Protein AF-A0A023B563-F1 (afdb_monomer_lite)

pLDDT: mean 70.02, std 21.92, range [21.67, 97.44]

Radius of gyration: 34.93 Å; chains: 1; bounding box: 82×87×121 Å

Secondary structure (DSSP, 8-state):
--HHHHGGG-----TTHHHHHHHHHHHHHHHHHHT-PPSS-PPPHHHHHHHHHHHHHHHHH-TT-TTHHHHHHHHHHHTSS-HHHHHHHHHHHHT-SS----------S--PPPHHHHHHHHTTS-TTGGGTSPP--TTSSS--S------------------------------------------------------PPP----PPPSBSSPPPHHHHHHHT-S-HHHHHHHHHSHHHHTT-SPB--SSS-SPGGGG--EEEEEE-TT--SSS--EEEEEESTTS--HHHHHHHHHHHH---S-EEEEEPPHHHHHHHHHHHHTTSTTPPP-PPTTSS---SSPPPP-HHHHHHHHTTTS-B-GGG-EEEEE-TTTTTS-GGGSPP--EEEEEEEEEEEEETT-S--EEEEEEEEEEEHHHHHHTSHHHHBSS--EEEEEEEEEEE---HHHHS-SPP--EEEPPTTSSBSEEE-HHHHHHTPPPHHHHHTTTT-TTHHHHHHHHHHHHHHHHHHHTTS---TT-THHHHHHHHHTT----HHHHHHHHHHHHHHHHHHHHHHSPBPTTT-EEEBGGGTB------EEEEEEEEEEEEETT-SSPEEEEEEEEEEEHHHHHTTS-SBTTTBPTT-TTTTTEEEEEEEEEEEEEEE------PPP--------

Foldseek 3Di:
DVLVVLVVPDDDDDPVVPVVVVVPLLLVLLLVQLQQDDPDDDQDPSVLVSLVVLLVVVCVVCVVCPCQVSQQVSCCVRNVGGNVVSVVVNVVVVPDPDDDDDDDRDPPDHDHQDPVRLVVSCVRDDPVNVVRRDDPDVPPPPPPDDDDDDDDDDDDDDDDDDDDDDDDDDDDDDDDDDDDDDDDDDDDDDDDDDDDPPPDDPPPPQDDAQFPDADDPVLLVVQQPPDPVVLVVVCVDPCNVVVVFDFPQDLDAQAPPLQAKWKKKAFQPPCPDPPRPITIGIDAQQRFGPSSSVVNCCRPVVRDGGITIDGDDQLRRLQVNLVVCVVDFPRDHLDDFQLPHPDPGRHRDGPVNVCVSCCVFWNFDPVQWDKFFFCQCQPPDDPVSHRPFDFAQKKKKWKFKHFPVDDDTGIHIWMHHRGTPVVRQCRYPCNRGPDNRMRIGTMTMTGIDGDPVSVPVFDDQDWDQDDPQDQWRIDRPSVVVVLLDDDVVVVVVQVPDPPLSVLVSVVVSVCVVCCVVVVVPDDDVPPCVVVVVVVVVPPDDDDPVVVVVVSVVVVVVVVVVLCVVFNFDPVQKDKAFQLVVGDDHHFFFAQKKKKKWFKDFAVDPDTDIDMFIDGSGTQLVRQLVDCAHNRTGDPPNPVHVRMGTGMMIITGTHTPDHPPPDPPPPPPPPDDDD

Organism: Gregarina niphandrodes (NCBI:txid110365)

Sequence (674 aa):
MKLAGIYREGDGRTDDEVSLYEESTWLEACSRILLHRPRRGVINAAELTALREIVEHLEDVDPENKFAPMSNLICQKSVGRTMSELLKMLEDADGCDDESGYEPLEVVDYRPLTSVECTSLRGTVSREWLSVLPESSHEDVEAGLGWGATRCHLTRCRLALAAGTLLTVGLGLACLMLRGIGHSKVLEVRDSPRTSPRTQPPTTTERPGPFKVKMSRRALAWTMNSNETECREAFNSVSYRDGSWPVLTLEVGSYPCGGGSGQLLCAAGDALTDDIGGTCHHFGGPAYDVFEVKDAIRRILHTNENCVVRCDDEEAKVRNMWQEVQKLAKIPIYPNSGFLYFTQTPAVPNMADFQMMLQPRYPVEKSCSGSCVDCNNMFTGPEENRVPSCYCNLVNITCLVRPETEQVAQWIDHIGLYTTLQQAFEGMSPFNTEDEIFDVRECVYKCHHPVPELRNKDYILERELAGPDDPLIWRLSRLELRKLQLFLEQCHNHSGTLQSGWISLQWKMRYDIISTELMGVKCDPKRTVALDLSRQAKTRLWKESDIEQKNELARMDFLNALMTEYPADKECSSICYPDQGNCNIPNCLCRVAHAECAIRVEGDKIEHLIESYGFDARLPDVFGVLSVPGANAKEGHNKTKHIQTKMCYAGCHGIVSPKPVSELPSSTTEEQHP

Structure (mmCIF, N/CA/C/O backbone):
data_AF-A0A023B563-F1
#
_entry.id   AF-A0A023B563-F1
#
loop_
_atom_site.group_PDB
_atom_site.id
_atom_site.type_symbol
_atom_site.label_atom_id
_atom_site.label_alt_id
_atom_site.label_comp_id
_atom_site.label_asym_id
_atom_site.label_entity_id
_atom_site.label_seq_id
_atom_site.pdbx_PDB_ins_code
_atom_site.Cartn_x
_atom_site.Cartn_y
_atom_site.Cartn_z
_atom_site.occupancy
_atom_site.B_iso_or_equiv
_atom_site.auth_seq_id
_atom_site.auth_comp_id
_atom_site.auth_asym_id
_atom_site.auth_atom_id
_atom_site.pdbx_PDB_model_num
ATOM 1 N N . MET A 1 1 ? 20.367 9.384 11.150 1.00 41.69 1 MET A N 1
ATOM 2 C CA . MET A 1 1 ? 18.976 9.465 10.606 1.00 41.69 1 MET A CA 1
ATOM 3 C C . MET A 1 1 ? 17.815 9.538 11.625 1.00 41.69 1 MET A C 1
ATOM 5 O O . MET A 1 1 ? 16.977 10.401 11.422 1.00 41.69 1 MET A O 1
ATOM 9 N N . LYS A 1 2 ? 17.692 8.711 12.688 1.00 35.88 2 LYS A N 1
ATOM 10 C CA . LYS A 1 2 ? 16.551 8.835 13.649 1.00 35.88 2 LYS A CA 1
ATOM 11 C C . LYS A 1 2 ? 16.553 10.134 14.484 1.00 35.88 2 LYS A C 1
ATOM 13 O O . LYS A 1 2 ? 15.488 10.672 14.754 1.00 35.88 2 LYS A O 1
ATOM 18 N N . LEU A 1 3 ? 17.728 10.647 14.860 1.00 37.53 3 LEU A N 1
ATOM 19 C CA . LEU A 1 3 ? 17.863 11.816 15.747 1.00 37.53 3 LEU A CA 1
ATOM 20 C C . LEU A 1 3 ? 17.420 13.144 15.121 1.00 37.53 3 LEU A C 1
ATOM 22 O O . LEU A 1 3 ? 16.669 13.884 15.745 1.00 37.53 3 LEU A O 1
ATOM 26 N N . ALA A 1 4 ? 17.776 13.391 13.858 1.00 38.78 4 ALA A N 1
ATOM 27 C CA . ALA A 1 4 ? 17.312 14.562 13.106 1.00 38.78 4 ALA A CA 1
ATOM 28 C C . ALA A 1 4 ? 15.783 14.585 12.865 1.00 38.78 4 ALA A C 1
ATOM 30 O O . ALA A 1 4 ? 15.248 15.596 12.419 1.00 38.78 4 ALA A O 1
ATOM 31 N N . GLY A 1 5 ? 15.080 13.474 13.130 1.00 40.16 5 GLY A N 1
ATOM 32 C CA . GLY A 1 5 ? 13.617 13.437 13.179 1.00 40.16 5 GLY A CA 1
ATOM 33 C C . GLY A 1 5 ? 13.061 13.947 14.510 1.00 40.16 5 GLY A C 1
ATOM 34 O O . GLY A 1 5 ? 12.131 14.738 14.504 1.00 40.16 5 GLY A O 1
ATOM 35 N N . ILE A 1 6 ? 13.677 13.563 15.635 1.00 44.12 6 ILE A N 1
ATOM 36 C CA . ILE A 1 6 ? 13.231 13.944 16.989 1.00 44.12 6 ILE A CA 1
ATOM 37 C C . ILE A 1 6 ? 13.389 15.457 17.215 1.00 44.12 6 ILE A C 1
ATOM 39 O O . ILE A 1 6 ? 12.488 16.093 17.748 1.00 44.12 6 ILE A O 1
ATOM 43 N N . TYR A 1 7 ? 14.482 16.059 16.732 1.00 41.19 7 TYR A N 1
ATOM 44 C CA . TYR A 1 7 ? 14.686 17.515 16.810 1.00 41.19 7 TYR A CA 1
ATOM 45 C C . TYR A 1 7 ? 13.695 18.342 15.966 1.00 41.19 7 TYR A C 1
ATOM 47 O O . TYR A 1 7 ? 13.575 19.538 16.191 1.00 41.19 7 TYR A O 1
ATOM 55 N N . ARG A 1 8 ? 12.968 17.742 15.010 1.00 41.59 8 ARG A N 1
ATOM 56 C CA . ARG A 1 8 ? 11.952 18.450 14.201 1.00 41.59 8 ARG A CA 1
ATOM 57 C C . ARG A 1 8 ? 10.563 18.501 14.839 1.00 41.59 8 ARG A C 1
ATOM 59 O O . ARG A 1 8 ? 9.677 19.127 14.268 1.00 41.59 8 ARG A O 1
ATOM 66 N N . GLU A 1 9 ? 10.366 17.831 15.972 1.00 42.94 9 GLU A N 1
ATOM 67 C CA . GLU A 1 9 ? 9.080 17.755 16.682 1.00 42.94 9 GLU A CA 1
ATOM 68 C C . GLU A 1 9 ? 9.032 18.693 17.912 1.00 42.94 9 GLU A C 1
ATOM 70 O O . GLU A 1 9 ? 8.094 18.625 18.704 1.00 42.94 9 GLU A O 1
ATOM 75 N N . GLY A 1 10 ? 10.031 19.573 18.079 1.00 36.06 10 GLY A N 1
ATOM 76 C CA . GLY A 1 10 ? 10.037 20.643 19.084 1.00 36.06 10 GLY A CA 1
ATOM 77 C C . GLY A 1 10 ? 9.238 21.873 18.633 1.00 36.06 10 GLY A C 1
ATOM 78 O O . GLY A 1 10 ? 9.327 22.286 17.479 1.00 36.06 10 GLY A O 1
ATOM 79 N N . ASP A 1 11 ? 8.451 22.450 19.543 1.00 41.62 11 ASP A N 1
ATOM 80 C CA . ASP A 1 11 ? 7.596 23.616 19.283 1.00 41.62 11 ASP A CA 1
ATOM 81 C C . ASP A 1 11 ? 8.296 24.943 19.644 1.00 41.62 11 ASP A C 1
ATOM 83 O O . ASP A 1 11 ? 8.961 25.038 20.677 1.00 41.62 11 ASP A O 1
ATOM 87 N N . GLY A 1 12 ? 8.083 25.980 18.824 1.00 42.75 12 GLY A N 1
ATOM 88 C CA . GLY A 1 12 ? 8.520 27.361 19.077 1.00 42.75 12 GLY A CA 1
ATOM 89 C C . GLY A 1 12 ? 9.674 27.882 18.204 1.00 42.75 12 GLY A C 1
ATOM 90 O O . GLY A 1 12 ? 10.841 27.692 18.518 1.00 42.75 12 GLY A O 1
ATOM 91 N N . ARG A 1 13 ? 9.352 28.667 17.163 1.00 46.88 13 ARG A N 1
ATOM 92 C CA . ARG A 1 13 ? 10.349 29.397 16.349 1.00 46.88 13 ARG A CA 1
ATOM 93 C C . ARG A 1 13 ? 11.017 30.541 17.128 1.00 46.88 13 ARG A C 1
ATOM 95 O O . ARG A 1 13 ? 10.349 31.541 17.408 1.00 46.88 13 ARG A O 1
ATOM 102 N N . THR A 1 14 ? 12.336 30.483 17.307 1.00 50.94 14 THR A N 1
ATOM 103 C CA . THR A 1 14 ? 13.211 31.663 17.489 1.00 50.94 14 THR A CA 1
ATOM 104 C C . THR A 1 14 ? 14.428 31.571 16.561 1.00 50.94 14 THR A C 1
ATOM 106 O O . THR A 1 14 ? 14.746 30.500 16.049 1.00 50.94 14 THR A O 1
ATOM 109 N N . ASP A 1 15 ? 15.104 32.698 16.305 1.00 41.78 15 ASP A N 1
ATOM 110 C CA . ASP A 1 15 ? 16.237 32.770 15.358 1.00 41.78 15 ASP A CA 1
ATOM 111 C C . ASP A 1 15 ? 17.477 31.951 15.800 1.00 41.78 15 ASP A C 1
ATOM 113 O O . ASP A 1 15 ? 18.412 31.775 15.017 1.00 41.78 15 ASP A O 1
ATOM 117 N N . ASP A 1 16 ? 17.477 31.411 17.023 1.00 45.56 16 ASP A N 1
ATOM 118 C CA . ASP A 1 16 ? 18.566 30.606 17.591 1.00 45.56 16 ASP A CA 1
ATOM 119 C C . ASP A 1 16 ? 18.659 29.188 16.978 1.00 45.56 16 ASP A C 1
ATOM 121 O O . ASP A 1 16 ? 19.718 28.564 17.018 1.00 45.56 16 ASP A O 1
ATOM 125 N N . GLU A 1 17 ? 17.600 28.679 16.327 1.00 45.25 17 GLU A N 1
ATOM 126 C CA . GLU A 1 17 ? 17.609 27.348 15.680 1.00 45.25 17 GLU A CA 1
ATOM 127 C C . GLU A 1 17 ? 18.589 27.230 14.493 1.00 45.25 17 GLU A C 1
ATOM 129 O O . GLU A 1 17 ? 18.898 26.124 14.040 1.00 45.25 17 GLU A O 1
ATOM 134 N N . VAL A 1 18 ? 19.086 28.352 13.958 1.00 42.06 18 VAL A N 1
ATOM 135 C CA . VAL A 1 18 ? 19.944 28.349 12.762 1.00 42.06 18 VAL A CA 1
ATOM 136 C C . VAL A 1 18 ? 21.354 27.814 13.054 1.00 42.06 18 VAL A C 1
ATOM 138 O O . VAL A 1 18 ? 21.938 27.194 12.165 1.00 42.06 18 VAL A O 1
ATOM 141 N N . SER A 1 19 ? 21.896 27.966 14.273 1.00 44.31 19 SER A N 1
ATOM 142 C CA . SER A 1 19 ? 23.203 27.370 14.623 1.00 44.31 19 SER A CA 1
ATOM 143 C C . SER A 1 19 ? 23.114 25.858 14.862 1.00 44.31 19 SER A C 1
ATOM 145 O O . SER A 1 19 ? 23.994 25.113 14.431 1.00 44.31 19 SER A O 1
ATOM 147 N N . LEU A 1 20 ? 22.013 25.381 15.453 1.00 42.69 20 LEU A N 1
ATOM 148 C CA . LEU A 1 20 ? 21.786 23.960 15.758 1.00 42.69 20 LEU A CA 1
ATOM 149 C C . LEU A 1 20 ? 21.747 23.063 14.504 1.00 42.69 20 LEU A C 1
ATOM 151 O O . LEU A 1 20 ? 22.035 21.866 14.577 1.00 42.69 20 LEU A O 1
ATOM 155 N N . TYR A 1 21 ? 21.437 23.620 13.328 1.00 40.84 21 TYR A N 1
ATOM 156 C CA . TYR A 1 21 ? 21.451 22.863 12.072 1.00 40.84 21 TYR A CA 1
ATOM 157 C C . TYR A 1 21 ? 22.865 22.487 11.594 1.00 40.84 21 TYR A C 1
ATOM 159 O O . TYR A 1 21 ? 23.040 21.384 11.062 1.00 40.84 21 TYR A O 1
ATOM 167 N N . GLU A 1 22 ? 23.873 23.345 11.801 1.00 44.25 22 GLU A N 1
ATOM 168 C CA . GLU A 1 22 ? 25.269 23.047 11.427 1.00 44.25 22 GLU A CA 1
ATOM 169 C C . GLU A 1 22 ? 25.885 21.965 12.337 1.00 44.25 22 GLU A C 1
ATOM 171 O O . GLU A 1 22 ? 26.719 21.168 11.899 1.00 44.25 22 GLU A O 1
ATOM 176 N N . GLU A 1 23 ? 25.389 21.848 13.570 1.00 50.16 23 GLU A N 1
ATOM 177 C CA . GLU A 1 23 ? 25.852 20.883 14.571 1.00 50.16 23 GLU A CA 1
ATOM 178 C C . GLU A 1 23 ? 25.268 19.466 14.424 1.00 50.16 23 GLU A C 1
ATOM 180 O O . GLU A 1 23 ? 25.814 18.504 14.961 1.00 50.16 23 GLU A O 1
ATOM 185 N N . SER A 1 24 ? 24.226 19.270 13.613 1.00 52.78 24 SER A N 1
ATOM 186 C CA . SER A 1 24 ? 23.581 17.954 13.424 1.00 52.78 24 SER A CA 1
ATOM 187 C C . SER A 1 24 ? 24.523 16.804 12.994 1.00 52.78 24 SER A C 1
ATOM 189 O O . SER A 1 24 ? 24.187 15.626 13.158 1.00 52.78 24 SER A O 1
ATOM 191 N N . THR A 1 25 ? 25.714 17.125 12.478 1.00 55.34 25 THR A N 1
ATOM 192 C CA . THR A 1 25 ? 26.737 16.160 12.048 1.00 55.34 25 THR A CA 1
ATOM 193 C C . THR A 1 25 ? 27.548 15.534 13.190 1.00 55.34 25 THR A C 1
ATOM 195 O O . THR A 1 25 ? 27.884 14.350 13.083 1.00 55.34 25 THR A O 1
ATOM 198 N N . TRP A 1 26 ? 27.831 16.252 14.288 1.00 62.22 26 TRP A N 1
ATOM 199 C CA . TRP A 1 26 ? 28.610 15.693 15.409 1.00 62.22 26 TRP A CA 1
ATOM 200 C C . TRP A 1 26 ? 27.767 14.680 16.199 1.00 62.22 26 TRP A C 1
ATOM 202 O O . TRP A 1 26 ? 28.207 13.555 16.435 1.00 62.22 26 TRP A O 1
ATOM 212 N N . LEU A 1 27 ? 26.496 15.006 16.466 1.00 60.56 27 LEU A N 1
ATOM 213 C CA . LEU A 1 27 ? 25.560 14.125 17.169 1.00 60.56 27 LEU A CA 1
ATOM 214 C C . LEU A 1 27 ? 25.324 12.810 16.397 1.00 60.56 27 LEU A C 1
ATOM 216 O O . LEU A 1 27 ? 25.207 11.732 16.992 1.00 60.56 27 LEU A O 1
ATOM 220 N N . GLU A 1 28 ? 25.297 12.864 15.058 1.00 63.78 28 GLU A N 1
ATOM 221 C CA . GLU A 1 28 ? 25.256 11.660 14.221 1.00 63.78 28 GLU A CA 1
ATOM 222 C C . GLU A 1 28 ? 26.563 10.849 14.296 1.00 63.78 28 GLU A C 1
ATOM 224 O O . GLU A 1 28 ? 26.499 9.616 14.325 1.00 63.78 28 GLU A O 1
ATOM 229 N N . ALA A 1 29 ? 27.731 11.492 14.382 1.00 62.28 29 ALA A N 1
ATOM 230 C CA . ALA A 1 29 ? 29.005 10.798 14.557 1.00 62.28 29 ALA A CA 1
ATOM 231 C C . ALA A 1 29 ? 29.091 10.073 15.914 1.00 62.28 29 ALA A C 1
ATOM 233 O O . ALA A 1 29 ? 29.329 8.862 15.928 1.00 62.28 29 ALA A O 1
ATOM 234 N N . CYS A 1 30 ? 28.804 10.751 17.032 1.00 62.31 30 CYS A N 1
ATOM 235 C CA . CYS A 1 30 ? 28.808 10.151 18.376 1.00 62.31 30 CYS A CA 1
ATOM 236 C C . CYS A 1 30 ? 27.820 8.977 18.471 1.00 62.31 30 CYS A C 1
ATOM 238 O O . CYS A 1 30 ? 28.149 7.910 18.993 1.00 62.31 30 CYS A O 1
ATOM 240 N N . SER A 1 31 ? 26.640 9.115 17.857 1.00 63.72 31 SER A N 1
ATOM 241 C CA . SER A 1 31 ? 25.658 8.026 17.759 1.00 63.72 31 SER A CA 1
ATOM 242 C C . SER A 1 31 ? 26.184 6.820 16.973 1.00 63.72 31 SER A C 1
ATOM 244 O O . SER A 1 31 ? 25.969 5.679 17.374 1.00 63.72 31 SER A O 1
ATOM 246 N N . ARG A 1 32 ? 26.888 7.039 15.853 1.00 63.81 32 ARG A N 1
ATOM 247 C CA . ARG A 1 32 ? 27.487 5.953 15.053 1.00 63.81 32 ARG A CA 1
ATOM 248 C C . ARG A 1 32 ? 28.619 5.241 15.796 1.00 63.81 32 ARG A C 1
ATOM 250 O O . ARG A 1 32 ? 28.755 4.032 15.633 1.00 63.81 32 ARG A O 1
ATOM 257 N N . ILE A 1 33 ? 29.386 5.963 16.613 1.00 63.81 33 ILE A N 1
ATOM 258 C CA . ILE A 1 33 ? 30.454 5.410 17.460 1.00 63.81 33 ILE A CA 1
ATOM 259 C C . ILE A 1 33 ? 29.863 4.479 18.525 1.00 63.81 33 ILE A C 1
ATOM 261 O O . ILE A 1 33 ? 30.256 3.316 18.603 1.00 63.81 33 ILE A O 1
ATOM 265 N N . LEU A 1 34 ? 28.853 4.939 19.270 1.00 63.22 34 LEU A N 1
ATOM 266 C CA . LEU A 1 34 ? 28.210 4.157 20.338 1.00 63.22 34 LEU A CA 1
ATOM 267 C C . LEU A 1 34 ? 27.423 2.936 19.810 1.00 63.22 34 LEU A C 1
ATOM 269 O O . LEU A 1 34 ? 27.221 1.962 20.535 1.00 63.22 34 LEU A O 1
ATOM 273 N N . LEU A 1 35 ? 27.038 2.941 18.529 1.00 59.31 35 LEU A N 1
ATOM 274 C CA . LEU A 1 35 ? 26.439 1.791 17.838 1.00 59.31 35 LEU A CA 1
ATOM 275 C C . LEU A 1 35 ? 27.469 0.777 17.291 1.00 59.31 35 LEU A C 1
ATOM 277 O O . LEU A 1 35 ? 27.083 -0.334 16.926 1.00 59.31 35 LEU A O 1
ATOM 281 N N . HIS A 1 36 ? 28.766 1.105 17.228 1.00 58.09 36 HIS A N 1
ATOM 282 C CA . HIS A 1 36 ? 29.805 0.258 16.615 1.00 58.09 36 HIS A CA 1
ATOM 283 C C . HIS A 1 36 ? 30.494 -0.707 17.604 1.00 58.09 36 HIS A C 1
ATOM 285 O O . HIS A 1 36 ? 31.681 -1.004 17.486 1.00 58.09 36 HIS A O 1
ATOM 291 N N . ARG A 1 37 ? 29.775 -1.214 18.609 1.00 57.72 37 ARG A N 1
ATOM 292 C CA . ARG A 1 37 ? 30.401 -1.959 19.710 1.00 57.72 37 ARG A CA 1
ATOM 293 C C . ARG A 1 37 ? 30.821 -3.395 19.330 1.00 57.72 37 ARG A C 1
ATOM 295 O O . ARG A 1 37 ? 29.953 -4.220 19.027 1.00 57.72 37 ARG A O 1
ATOM 302 N N . PRO A 1 38 ? 32.113 -3.769 19.441 1.00 47.03 38 PRO A N 1
ATOM 303 C CA . PRO A 1 38 ? 32.534 -5.170 19.416 1.00 47.03 38 PRO A CA 1
ATOM 304 C C . PRO A 1 38 ? 32.018 -5.888 20.673 1.00 47.03 38 PRO A C 1
ATOM 306 O O . PRO A 1 38 ? 31.998 -5.321 21.766 1.00 47.03 38 PRO A O 1
ATOM 309 N N . ARG A 1 39 ? 31.569 -7.144 20.547 1.00 43.62 39 ARG A N 1
ATOM 310 C CA . ARG A 1 39 ? 30.875 -7.851 21.642 1.00 43.62 39 ARG A CA 1
ATOM 311 C C . ARG A 1 39 ? 31.707 -7.947 22.933 1.00 43.62 39 ARG A C 1
ATOM 313 O O . ARG A 1 39 ? 32.752 -8.585 22.937 1.00 43.62 39 ARG A O 1
ATOM 320 N N . ARG A 1 40 ? 31.105 -7.476 24.036 1.00 46.53 40 ARG A N 1
ATOM 321 C CA . ARG A 1 40 ? 31.520 -7.635 25.449 1.00 46.53 40 ARG A CA 1
ATOM 322 C C . ARG A 1 40 ? 32.931 -7.117 25.771 1.00 46.53 40 ARG A C 1
ATOM 324 O O . ARG A 1 40 ? 33.897 -7.871 25.762 1.00 46.53 40 ARG A O 1
ATOM 331 N N . GLY A 1 41 ? 32.997 -5.857 26.194 1.00 55.56 41 GLY A N 1
ATOM 332 C CA . GLY A 1 41 ? 34.183 -5.237 26.787 1.00 55.56 41 GLY A CA 1
ATOM 333 C C . GLY A 1 41 ? 33.828 -4.035 27.665 1.00 55.56 41 GLY A C 1
ATOM 334 O O . GLY A 1 41 ? 32.686 -3.562 27.638 1.00 55.56 41 GLY A O 1
ATOM 335 N N . VAL A 1 42 ? 34.814 -3.577 28.441 1.00 57.16 42 VAL A N 1
ATOM 336 C CA . VAL A 1 42 ? 34.806 -2.309 29.197 1.00 57.16 42 VAL A CA 1
ATOM 337 C C . VAL A 1 42 ? 34.566 -1.134 28.236 1.00 57.16 42 VAL A C 1
ATOM 339 O O . VAL A 1 42 ? 34.890 -1.250 27.053 1.00 57.16 42 VAL A O 1
ATOM 342 N N . ILE A 1 43 ? 33.996 -0.029 28.731 1.00 57.94 43 ILE A N 1
ATOM 343 C CA . ILE A 1 43 ? 33.852 1.222 27.968 1.00 57.94 43 ILE A CA 1
ATOM 344 C C . ILE A 1 43 ? 35.238 1.633 27.467 1.00 57.94 43 ILE A C 1
ATOM 346 O O . ILE A 1 43 ? 36.153 1.832 28.265 1.00 57.94 43 ILE A O 1
ATOM 350 N N . ASN A 1 44 ? 35.413 1.720 26.152 1.00 68.50 44 ASN A N 1
ATOM 351 C CA . ASN A 1 44 ? 36.682 2.149 25.577 1.00 68.50 44 ASN A CA 1
ATOM 352 C C . ASN A 1 44 ? 36.777 3.685 25.534 1.00 68.50 44 ASN A C 1
ATOM 354 O O . ASN A 1 44 ? 35.774 4.386 25.662 1.00 68.50 44 ASN A O 1
ATOM 358 N N . ALA A 1 45 ? 37.982 4.222 25.326 1.00 63.81 45 ALA A N 1
ATOM 359 C CA . ALA A 1 45 ? 38.207 5.669 25.335 1.00 63.81 45 ALA A CA 1
ATOM 360 C C . ALA A 1 45 ? 37.329 6.437 24.322 1.00 63.81 45 ALA A C 1
ATOM 362 O O . ALA A 1 45 ? 36.928 7.558 24.609 1.00 63.81 45 ALA A O 1
ATOM 363 N N . ALA A 1 46 ? 36.970 5.836 23.180 1.00 63.16 46 ALA A N 1
ATOM 364 C CA . ALA A 1 46 ? 36.084 6.452 22.190 1.00 63.16 46 ALA A CA 1
ATOM 365 C C . ALA A 1 46 ? 34.648 6.557 22.721 1.00 63.16 46 ALA A C 1
ATOM 367 O O . ALA A 1 46 ? 33.995 7.585 22.580 1.00 63.16 46 ALA A O 1
ATOM 368 N N . GLU A 1 47 ? 34.152 5.494 23.356 1.00 65.50 47 GLU A N 1
ATOM 369 C CA . GLU A 1 47 ? 32.824 5.481 23.975 1.00 65.50 47 GLU A CA 1
ATOM 370 C C . GLU A 1 47 ? 32.757 6.489 25.135 1.00 65.50 47 GLU A C 1
ATOM 372 O O . GLU A 1 47 ? 31.775 7.219 25.243 1.00 65.50 47 GLU A O 1
ATOM 377 N N . LEU A 1 48 ? 33.816 6.597 25.948 1.00 70.44 48 LEU A N 1
ATOM 378 C CA . LEU A 1 48 ? 33.891 7.564 27.049 1.00 70.44 48 LEU A CA 1
ATOM 379 C C . LEU A 1 48 ? 33.895 9.018 26.545 1.00 70.44 48 LEU A C 1
ATOM 381 O O . LEU A 1 48 ? 33.135 9.836 27.060 1.00 70.44 48 LEU A O 1
ATOM 385 N N . THR A 1 49 ? 34.682 9.333 25.509 1.00 70.00 49 THR A N 1
ATOM 386 C CA . THR A 1 49 ? 34.668 10.663 24.875 1.00 70.00 49 THR A CA 1
ATOM 387 C C . THR A 1 49 ? 33.307 10.969 24.242 1.00 70.00 49 THR A C 1
ATOM 389 O O . THR A 1 49 ? 32.827 12.088 24.368 1.00 70.00 49 THR A O 1
ATOM 392 N N . ALA A 1 50 ? 32.628 9.984 23.636 1.00 72.25 50 ALA A N 1
ATOM 393 C CA . ALA A 1 50 ? 31.325 10.199 22.988 1.00 72.25 50 ALA A CA 1
ATOM 394 C C . ALA A 1 50 ? 30.244 10.506 24.023 1.00 72.25 50 ALA A C 1
ATOM 396 O O . ALA A 1 50 ? 29.394 11.364 23.802 1.00 72.25 50 ALA A O 1
ATOM 397 N N . LEU A 1 51 ? 30.276 9.797 25.154 1.00 72.44 51 LEU A N 1
ATOM 398 C CA . LEU A 1 51 ? 29.386 10.059 26.278 1.00 72.44 51 LEU A CA 1
ATOM 399 C C . LEU A 1 51 ? 29.665 11.430 26.898 1.00 72.44 51 LEU A C 1
ATOM 401 O O . LEU A 1 51 ? 28.711 12.142 27.191 1.00 72.44 51 LEU A O 1
ATOM 405 N N . ARG A 1 52 ? 30.938 11.823 27.036 1.00 75.75 52 ARG A N 1
ATOM 406 C CA . ARG A 1 52 ? 31.320 13.145 27.544 1.00 75.75 52 ARG A CA 1
ATOM 407 C C . ARG A 1 52 ? 30.847 14.275 26.621 1.00 75.75 52 ARG A C 1
ATOM 409 O O . ARG A 1 52 ? 30.152 15.154 27.104 1.00 75.75 52 ARG A O 1
ATOM 416 N N . GLU A 1 53 ? 31.105 14.206 25.312 1.00 75.69 53 GLU A N 1
ATOM 417 C CA . GLU A 1 53 ? 30.634 15.216 24.342 1.00 75.69 53 GLU A CA 1
ATOM 418 C C . GLU A 1 53 ? 29.093 15.316 24.292 1.00 75.69 53 GLU A C 1
ATOM 420 O O . GLU A 1 53 ? 28.546 16.416 24.250 1.00 75.69 53 GLU A O 1
ATOM 425 N N . ILE A 1 54 ? 28.367 14.187 24.352 1.00 73.56 54 ILE A N 1
ATOM 426 C CA . ILE A 1 54 ? 26.890 14.186 24.398 1.00 73.56 54 ILE A CA 1
ATOM 427 C C . ILE A 1 54 ? 26.361 14.834 25.686 1.00 73.56 54 ILE A C 1
ATOM 429 O O . ILE A 1 54 ? 25.355 15.541 25.637 1.00 73.56 54 ILE A O 1
ATOM 433 N N . VAL A 1 55 ? 27.003 14.574 26.828 1.00 75.50 55 VAL A N 1
ATOM 434 C CA . VAL A 1 55 ? 26.627 15.162 28.121 1.00 75.50 55 VAL A CA 1
ATOM 435 C C . VAL A 1 55 ? 26.939 16.655 28.144 1.00 75.50 55 VAL A C 1
ATOM 437 O O . VAL A 1 55 ? 26.026 17.435 28.381 1.00 75.50 55 VAL A O 1
ATOM 440 N N . GLU A 1 56 ? 28.171 17.055 27.814 1.00 76.50 56 GLU A N 1
ATOM 441 C CA . GLU A 1 56 ? 28.604 18.460 27.796 1.00 76.50 56 GLU A CA 1
ATOM 442 C C . GLU A 1 56 ? 27.711 19.315 26.880 1.00 76.50 56 GLU A C 1
ATOM 444 O O . GLU A 1 56 ? 27.271 20.386 27.287 1.00 76.50 56 GLU A O 1
ATOM 449 N N . HIS A 1 57 ? 27.352 18.826 25.686 1.00 75.62 57 HIS A N 1
ATOM 450 C CA . HIS A 1 57 ? 26.419 19.542 24.809 1.00 75.62 57 HIS A CA 1
ATOM 451 C C . HIS A 1 57 ? 25.001 19.635 25.394 1.00 75.62 57 HIS A C 1
ATOM 453 O O . HIS A 1 57 ? 24.375 20.688 25.328 1.00 75.62 57 HIS A O 1
ATOM 459 N N . LEU A 1 58 ? 24.460 18.551 25.962 1.00 69.19 58 LEU A N 1
ATOM 460 C CA . LEU A 1 58 ? 23.104 18.586 26.526 1.00 69.19 58 LEU A CA 1
ATOM 461 C C . LEU A 1 58 ? 23.024 19.410 27.824 1.00 69.19 58 LEU A C 1
ATOM 463 O O . LEU A 1 58 ? 21.951 19.927 28.128 1.00 69.19 58 LEU A O 1
ATOM 467 N N . GLU A 1 59 ? 24.135 19.589 28.541 1.00 74.88 59 GLU A N 1
ATOM 468 C CA . GLU A 1 59 ? 24.265 20.553 29.641 1.00 74.88 59 GLU A CA 1
ATOM 469 C C . GLU A 1 59 ? 24.427 22.004 29.148 1.00 74.88 59 GLU A C 1
ATOM 471 O O . GLU A 1 59 ? 23.913 22.911 29.797 1.00 74.88 59 GLU A O 1
ATOM 476 N N . ASP A 1 60 ? 25.073 22.249 28.002 1.00 74.75 60 ASP A N 1
ATOM 477 C CA . ASP A 1 60 ? 25.219 23.596 27.416 1.00 74.75 60 ASP A CA 1
ATOM 478 C C . ASP A 1 60 ? 23.916 24.115 26.775 1.00 74.75 60 ASP A C 1
ATOM 480 O O . ASP A 1 60 ? 23.550 25.279 26.947 1.00 74.75 60 ASP A O 1
ATOM 484 N N . VAL A 1 61 ? 23.163 23.242 26.093 1.00 66.94 61 VAL A N 1
ATOM 485 C CA . VAL A 1 61 ? 21.882 23.599 25.447 1.00 66.94 61 VAL A CA 1
ATOM 486 C C . VAL A 1 61 ? 20.707 23.616 26.442 1.00 66.94 61 VAL A C 1
ATOM 488 O O . VAL A 1 61 ? 19.720 24.319 26.217 1.00 66.94 61 VAL A O 1
ATOM 491 N N . ASP A 1 62 ? 20.798 22.897 27.568 1.00 71.12 62 ASP A N 1
ATOM 492 C CA . ASP A 1 62 ? 19.793 22.915 28.644 1.00 71.12 62 ASP A CA 1
ATOM 493 C C . ASP A 1 62 ? 20.412 23.000 30.063 1.00 71.12 62 ASP A C 1
ATOM 495 O O . ASP A 1 62 ? 20.217 22.108 30.896 1.00 71.12 62 ASP A O 1
ATOM 499 N N . PRO A 1 63 ? 21.104 24.106 30.404 1.00 74.62 63 PRO A N 1
ATOM 500 C CA . PRO A 1 63 ? 21.828 24.253 31.675 1.00 74.62 63 PRO A CA 1
ATOM 501 C C . PRO A 1 63 ? 20.910 24.362 32.902 1.00 74.62 63 PRO A C 1
ATOM 503 O O . PRO A 1 63 ? 21.362 24.263 34.042 1.00 74.62 63 PRO A O 1
ATOM 506 N N . GLU A 1 64 ? 19.608 24.574 32.690 1.00 80.69 64 GLU A N 1
ATOM 507 C CA . GLU A 1 64 ? 18.584 24.557 33.741 1.00 80.69 64 GLU A CA 1
ATOM 508 C C . GLU A 1 64 ? 17.809 23.224 33.802 1.00 80.69 64 GLU A C 1
ATOM 510 O O . GLU A 1 64 ? 16.909 23.083 34.634 1.00 80.69 64 GLU A O 1
ATOM 515 N N . ASN A 1 65 ? 18.155 22.241 32.958 1.00 73.62 65 ASN A N 1
ATOM 516 C CA . ASN A 1 65 ? 17.536 20.912 32.876 1.00 73.62 65 ASN A CA 1
ATOM 517 C C . ASN A 1 65 ? 15.999 20.958 32.674 1.00 73.62 65 ASN A C 1
ATOM 519 O O . ASN A 1 65 ? 15.248 20.127 33.198 1.00 73.62 65 ASN A O 1
ATOM 523 N N . LYS A 1 66 ? 15.508 21.963 31.935 1.00 68.38 66 LYS A N 1
ATOM 524 C CA . LYS A 1 66 ? 14.083 22.192 31.621 1.00 68.38 66 LYS A CA 1
ATOM 525 C C . LYS A 1 66 ? 13.516 21.121 30.690 1.00 68.38 66 LYS A C 1
ATOM 527 O O . LYS A 1 66 ? 12.329 20.803 30.764 1.00 68.38 66 LYS A O 1
ATOM 532 N N . PHE A 1 67 ? 14.364 20.539 29.851 1.00 71.25 67 PHE A N 1
ATOM 533 C CA . PHE A 1 67 ? 14.059 19.514 28.862 1.00 71.25 67 PHE A CA 1
ATOM 534 C C . PHE A 1 67 ? 14.510 18.113 29.300 1.00 71.25 67 PHE A C 1
ATOM 536 O O . PHE A 1 67 ? 14.501 17.194 28.478 1.00 71.25 67 PHE A O 1
ATOM 543 N N . ALA A 1 68 ? 14.792 17.893 30.594 1.00 72.62 68 ALA A N 1
ATOM 544 C CA . ALA A 1 68 ? 15.166 16.591 31.163 1.00 72.62 68 ALA A CA 1
ATOM 545 C C . ALA A 1 68 ? 14.385 15.380 30.597 1.00 72.62 68 ALA A C 1
ATOM 547 O O . ALA A 1 68 ? 15.009 14.353 30.320 1.00 72.62 68 ALA A O 1
ATOM 548 N N . PRO A 1 69 ? 13.046 15.423 30.394 1.00 69.06 69 PRO A N 1
ATOM 549 C CA . PRO A 1 69 ? 12.311 14.297 29.811 1.00 69.06 69 PRO A CA 1
ATOM 550 C C . PRO A 1 69 ? 12.697 14.006 28.353 1.00 69.06 69 PRO A C 1
ATOM 552 O O . PRO A 1 69 ? 12.747 12.840 27.962 1.00 69.06 69 PRO A O 1
ATOM 555 N N . MET A 1 70 ? 12.993 15.044 27.564 1.00 62.72 70 MET A N 1
ATOM 556 C CA . MET A 1 70 ? 13.417 14.928 26.168 1.00 62.72 70 MET A CA 1
ATOM 557 C C . MET A 1 70 ? 14.872 14.463 26.072 1.00 62.72 70 MET A C 1
ATOM 559 O O . MET A 1 70 ? 15.141 13.504 25.357 1.00 62.72 70 MET A O 1
ATOM 563 N N . SER A 1 71 ? 15.787 15.038 26.859 1.00 74.25 71 SER A N 1
ATOM 564 C CA . SER A 1 71 ? 17.188 14.590 26.927 1.00 74.25 71 SER A CA 1
ATOM 565 C C . SER A 1 71 ? 17.275 13.120 27.358 1.00 74.25 71 SER A C 1
ATOM 567 O O . SER A 1 71 ? 17.944 12.315 26.714 1.00 74.25 71 SER A O 1
ATOM 569 N N . ASN A 1 72 ? 16.487 12.710 28.362 1.00 76.12 72 ASN A N 1
ATOM 570 C CA . ASN A 1 72 ? 16.359 11.301 28.747 1.00 76.12 72 ASN A CA 1
ATOM 571 C C . ASN A 1 72 ? 15.805 10.416 27.619 1.00 76.12 72 ASN A C 1
ATOM 573 O O . ASN A 1 72 ? 16.289 9.298 27.448 1.00 76.12 72 ASN A O 1
ATOM 577 N N . LEU A 1 73 ? 14.818 10.885 26.848 1.00 68.12 73 LEU A N 1
ATOM 578 C CA . LEU A 1 73 ? 14.271 10.145 25.707 1.00 68.12 73 LEU A CA 1
ATOM 579 C C . LEU A 1 73 ? 15.295 10.017 24.569 1.00 68.12 73 LEU A C 1
ATOM 581 O O . LEU A 1 73 ? 15.426 8.936 23.997 1.00 68.12 73 LEU A O 1
ATOM 585 N N . ILE A 1 74 ? 16.044 11.080 24.268 1.00 67.50 74 ILE A N 1
ATOM 586 C CA . ILE A 1 74 ? 17.124 11.110 23.274 1.00 67.50 74 ILE A CA 1
ATOM 587 C C . ILE A 1 74 ? 18.218 10.109 23.658 1.00 67.50 74 ILE A C 1
ATOM 589 O O . ILE A 1 74 ? 18.538 9.228 22.855 1.00 67.50 74 ILE A O 1
ATOM 593 N N . CYS A 1 75 ? 18.723 10.158 24.895 1.00 73.06 75 CYS A N 1
ATOM 594 C CA . CYS A 1 75 ? 19.689 9.185 25.408 1.00 73.06 75 CYS A CA 1
ATOM 595 C C . CYS A 1 75 ? 19.119 7.756 25.352 1.00 73.06 75 CYS A C 1
ATOM 597 O O . CYS A 1 75 ? 19.732 6.864 24.762 1.00 73.06 75 CYS A O 1
ATOM 599 N N . GLN A 1 76 ? 17.893 7.531 25.838 1.00 73.50 76 GLN A N 1
ATOM 600 C CA . GLN A 1 76 ? 17.304 6.189 25.882 1.00 73.50 76 GLN A CA 1
ATOM 601 C C . GLN A 1 76 ? 17.068 5.610 24.478 1.00 73.50 76 GLN A C 1
ATOM 603 O O . GLN A 1 76 ? 17.161 4.399 24.279 1.00 73.50 76 GLN A O 1
ATOM 608 N N . LYS A 1 77 ? 16.796 6.460 23.480 1.00 61.78 77 LYS A N 1
ATOM 609 C CA . LYS A 1 77 ? 16.634 6.065 22.072 1.00 61.78 77 LYS A CA 1
ATOM 610 C C . LYS A 1 77 ? 17.947 5.855 21.326 1.00 61.78 77 LYS A C 1
ATOM 612 O O . LYS A 1 77 ? 17.938 5.108 20.348 1.00 61.78 77 LYS A O 1
ATOM 617 N N . SER A 1 78 ? 19.023 6.510 21.752 1.00 61.78 78 SER A N 1
ATOM 618 C CA . SER A 1 78 ? 20.315 6.503 21.053 1.00 61.78 78 SER A CA 1
ATOM 619 C C . SER A 1 78 ? 21.283 5.475 21.631 1.00 61.78 78 SER A C 1
ATOM 621 O O . SER A 1 78 ? 21.966 4.791 20.878 1.00 61.78 78 SER A O 1
ATOM 623 N N . VAL A 1 79 ? 21.311 5.348 22.962 1.00 68.38 79 VAL A N 1
ATOM 624 C CA . VAL A 1 79 ? 22.294 4.545 23.712 1.00 68.38 79 VAL A CA 1
ATOM 625 C C . VAL A 1 79 ? 21.654 3.586 24.728 1.00 68.38 79 VAL A C 1
ATOM 627 O O . VAL A 1 79 ? 22.356 2.900 25.465 1.00 68.38 79 VAL A O 1
ATOM 630 N N . GLY A 1 80 ? 20.318 3.515 24.779 1.00 70.44 80 GLY A N 1
ATOM 631 C CA . GLY A 1 80 ? 19.577 2.569 25.628 1.00 70.44 80 GLY A CA 1
ATOM 632 C C . GLY A 1 80 ? 19.491 2.936 27.116 1.00 70.44 80 GLY A C 1
ATOM 633 O O . GLY A 1 80 ? 18.939 2.157 27.889 1.00 70.44 80 GLY A O 1
ATOM 634 N N . ARG A 1 81 ? 20.003 4.106 27.517 1.00 76.06 81 ARG A N 1
ATOM 635 C CA . ARG A 1 81 ? 20.101 4.583 28.909 1.00 76.06 81 ARG A CA 1
ATOM 636 C C . ARG A 1 81 ? 19.548 5.997 29.065 1.00 76.06 81 ARG A C 1
ATOM 638 O O . ARG A 1 81 ? 19.589 6.770 28.113 1.00 76.06 81 ARG A O 1
ATOM 645 N N . THR A 1 82 ? 19.043 6.354 30.240 1.00 83.81 82 THR A N 1
ATOM 646 C CA . THR A 1 82 ? 18.639 7.735 30.558 1.00 83.81 82 THR A CA 1
ATOM 647 C C . THR A 1 82 ? 19.865 8.623 30.803 1.00 83.81 82 THR A C 1
ATOM 649 O O . THR A 1 82 ? 20.941 8.126 31.127 1.00 83.81 82 THR A O 1
ATOM 652 N N . MET A 1 83 ? 19.717 9.948 30.707 1.00 80.44 83 MET A N 1
ATOM 653 C CA . MET A 1 83 ? 20.805 10.896 30.983 1.00 80.44 83 MET A CA 1
ATOM 654 C C . MET A 1 83 ? 21.368 10.715 32.402 1.00 80.44 83 MET A C 1
ATOM 656 O O . MET A 1 83 ? 22.577 10.693 32.600 1.00 80.44 83 MET A O 1
ATOM 660 N N . SER A 1 84 ? 20.498 10.475 33.388 1.00 79.12 84 SER A N 1
ATOM 661 C CA . SER A 1 84 ? 20.911 10.193 34.769 1.00 79.12 84 SER A CA 1
ATOM 662 C C . SER A 1 84 ? 21.711 8.892 34.925 1.00 79.12 84 SER A C 1
ATOM 664 O O . SER A 1 84 ? 22.521 8.784 35.839 1.00 79.12 84 SER A O 1
ATOM 666 N N . GLU A 1 85 ? 21.477 7.888 34.072 1.00 80.94 85 GLU A N 1
ATOM 667 C CA . GLU A 1 85 ? 22.299 6.672 34.043 1.00 80.94 85 GLU A CA 1
ATOM 668 C C . GLU A 1 85 ? 23.666 6.950 33.398 1.00 80.94 85 GLU A C 1
ATOM 670 O O . GLU A 1 85 ? 24.670 6.442 33.887 1.00 80.94 85 GLU A O 1
ATOM 675 N N . LEU A 1 86 ? 23.725 7.783 32.350 1.00 78.94 86 LEU A N 1
ATOM 676 C CA . LEU A 1 86 ? 24.978 8.160 31.680 1.00 78.94 86 LEU A CA 1
ATOM 677 C C . LEU A 1 86 ? 25.881 9.031 32.559 1.00 78.94 86 LEU A C 1
ATOM 679 O O . LEU A 1 86 ? 27.066 8.734 32.676 1.00 78.94 86 LEU A O 1
ATOM 683 N N . LEU A 1 87 ? 25.320 10.051 33.215 1.00 80.44 87 LEU A N 1
ATOM 684 C CA . LEU A 1 87 ? 26.035 10.896 34.177 1.00 80.44 87 LEU A CA 1
ATOM 685 C C . LEU A 1 87 ? 26.649 10.051 35.292 1.00 80.44 87 LEU A C 1
ATOM 687 O O . LEU A 1 87 ? 27.846 10.138 35.543 1.00 80.44 87 LEU A O 1
ATOM 691 N N . LYS A 1 88 ? 25.862 9.143 35.878 1.00 81.56 88 LYS A N 1
ATOM 692 C CA . LYS A 1 88 ? 26.364 8.218 36.894 1.00 81.56 88 LYS A CA 1
ATOM 693 C C . LYS A 1 88 ? 27.498 7.327 36.363 1.00 81.56 88 LYS A C 1
ATOM 695 O O . LYS A 1 88 ? 28.465 7.089 37.071 1.00 81.56 88 LYS A O 1
ATOM 700 N N . MET A 1 89 ? 27.412 6.854 35.118 1.00 75.56 89 MET A N 1
ATOM 701 C CA . MET A 1 89 ? 28.491 6.070 34.503 1.00 75.56 89 MET A CA 1
ATOM 702 C C . MET A 1 89 ? 29.773 6.885 34.267 1.00 75.56 89 MET A C 1
ATOM 704 O O . MET A 1 89 ? 30.851 6.300 34.295 1.00 75.56 89 MET A O 1
ATOM 708 N N . LEU A 1 90 ? 29.678 8.202 34.051 1.00 77.50 90 LEU A N 1
ATOM 709 C CA . LEU A 1 90 ? 30.840 9.098 33.990 1.00 77.50 90 LEU A CA 1
ATOM 710 C C . LEU A 1 90 ? 31.427 9.359 35.387 1.00 77.50 90 LEU A C 1
ATOM 712 O O . LEU A 1 90 ? 32.642 9.285 35.545 1.00 77.50 90 LEU A O 1
ATOM 716 N N . GLU A 1 91 ? 30.583 9.588 36.399 1.00 79.00 91 GLU A N 1
ATOM 717 C CA . GLU A 1 91 ? 30.995 9.731 37.807 1.00 79.00 91 GLU A CA 1
ATOM 718 C C . GLU A 1 91 ? 31.699 8.466 38.334 1.00 79.00 91 GLU A C 1
ATOM 720 O O . GLU A 1 91 ? 32.762 8.557 38.948 1.00 79.00 91 GLU A O 1
ATOM 725 N N . ASP A 1 92 ? 31.137 7.283 38.056 1.00 72.25 92 ASP A N 1
ATOM 726 C CA . ASP A 1 92 ? 31.727 5.990 38.421 1.00 72.25 92 ASP A CA 1
ATOM 727 C C . ASP A 1 92 ? 33.068 5.765 37.666 1.00 72.25 92 ASP A C 1
ATOM 729 O O . ASP A 1 92 ? 34.018 5.225 38.236 1.00 72.25 92 ASP A O 1
ATOM 733 N N . ALA A 1 93 ? 33.194 6.230 36.412 1.00 69.06 93 ALA A N 1
ATOM 734 C CA . ALA A 1 93 ? 34.406 6.074 35.595 1.00 69.06 93 ALA A CA 1
ATOM 735 C C . ALA A 1 93 ? 35.570 7.006 35.990 1.00 69.06 93 ALA A C 1
ATOM 737 O O . ALA A 1 93 ? 36.715 6.556 35.994 1.00 69.06 93 ALA A O 1
ATOM 738 N N . ASP A 1 94 ? 35.306 8.265 36.360 1.00 65.62 94 ASP A N 1
ATOM 739 C CA . ASP A 1 94 ? 36.335 9.185 36.891 1.00 65.62 94 ASP A CA 1
ATOM 740 C C . ASP A 1 94 ? 36.787 8.785 38.323 1.00 65.62 94 ASP A C 1
ATOM 742 O O . ASP A 1 94 ? 37.783 9.303 38.832 1.00 65.62 94 ASP A O 1
ATOM 746 N N . GLY A 1 95 ? 36.076 7.858 38.985 1.00 61.78 95 GLY A N 1
ATOM 747 C CA . GLY A 1 95 ? 36.315 7.439 40.372 1.00 61.78 95 GLY A CA 1
ATOM 748 C C . GLY A 1 95 ? 37.110 6.140 40.591 1.00 61.78 95 GLY A C 1
ATOM 749 O O . GLY A 1 95 ? 37.335 5.781 41.750 1.00 61.78 95 GLY A O 1
ATOM 750 N N . CYS A 1 96 ? 37.516 5.406 39.546 1.00 45.59 96 CYS A N 1
ATOM 751 C CA . CYS A 1 96 ? 38.047 4.037 39.687 1.00 45.59 96 CYS A CA 1
ATOM 752 C C . CYS A 1 96 ? 39.491 3.826 39.189 1.00 45.59 96 CYS A C 1
ATOM 754 O O . CYS A 1 96 ? 39.722 3.607 38.004 1.00 45.59 96 CYS A O 1
ATOM 756 N N . ASP A 1 97 ? 40.427 3.701 40.139 1.00 47.62 97 ASP A N 1
ATOM 757 C CA . ASP A 1 97 ? 41.718 3.002 39.961 1.00 47.62 97 ASP A CA 1
ATOM 758 C C . ASP A 1 97 ? 41.590 1.457 40.103 1.00 47.62 97 ASP A C 1
ATOM 760 O O . ASP A 1 97 ? 42.585 0.744 39.974 1.00 47.62 97 ASP A O 1
ATOM 764 N N . ASP A 1 98 ? 40.392 0.917 40.393 1.00 51.34 98 ASP A N 1
ATOM 765 C CA . ASP A 1 98 ? 40.171 -0.505 40.725 1.00 51.34 98 ASP A CA 1
ATOM 766 C C . ASP A 1 98 ? 39.276 -1.253 39.710 1.00 51.34 98 ASP A C 1
ATOM 768 O O . ASP A 1 98 ? 38.170 -0.839 39.357 1.00 51.34 98 ASP A O 1
ATOM 772 N N . GLU A 1 99 ? 39.760 -2.410 39.251 1.00 50.78 99 GLU A N 1
ATOM 773 C CA . GLU A 1 99 ? 39.348 -3.075 38.003 1.00 50.78 99 GLU A CA 1
ATOM 774 C C . GLU A 1 99 ? 38.223 -4.126 38.186 1.00 50.78 99 GLU A C 1
ATOM 776 O O . GLU A 1 99 ? 38.319 -5.253 37.693 1.00 50.78 99 GLU A O 1
ATOM 781 N N . SER A 1 100 ? 37.138 -3.825 38.918 1.00 48.59 100 SER A N 1
ATOM 782 C CA . SER A 1 100 ? 36.064 -4.825 39.106 1.00 48.59 100 SER A CA 1
ATOM 783 C C . SER A 1 100 ? 34.636 -4.282 39.223 1.00 48.59 100 SER A C 1
ATOM 785 O O . SER A 1 100 ? 34.331 -3.501 40.117 1.00 48.59 100 SER A O 1
ATOM 787 N N . GLY A 1 101 ? 33.725 -4.812 38.390 1.00 46.44 101 GLY A N 1
ATOM 788 C CA . GLY A 1 101 ? 32.291 -4.856 38.721 1.00 46.44 101 GLY A CA 1
ATOM 789 C C . GLY A 1 101 ? 31.285 -4.195 37.772 1.00 46.44 101 GLY A C 1
ATOM 790 O O . GLY A 1 101 ? 30.111 -4.152 38.127 1.00 46.44 101 GLY A O 1
ATOM 791 N N . TYR A 1 102 ? 31.671 -3.715 36.587 1.00 48.44 102 TYR A N 1
ATOM 792 C CA . TYR A 1 102 ? 30.711 -3.087 35.666 1.00 48.44 102 TYR A CA 1
ATOM 793 C C . TYR A 1 102 ? 29.797 -4.094 34.952 1.00 48.44 102 TYR A C 1
ATOM 795 O O . TYR A 1 102 ? 30.261 -5.015 34.276 1.00 48.44 102 TYR A O 1
ATOM 803 N N . GLU A 1 103 ? 28.483 -3.871 35.042 1.00 42.09 103 GLU A N 1
ATOM 804 C CA . GLU A 1 103 ? 27.482 -4.577 34.242 1.00 42.09 103 GLU A CA 1
ATOM 805 C C . GLU A 1 103 ? 27.469 -3.980 32.818 1.00 42.09 103 GLU A C 1
ATOM 807 O O . GLU A 1 103 ? 27.169 -2.794 32.646 1.00 42.09 103 GLU A O 1
ATOM 812 N N . PRO A 1 104 ? 27.858 -4.736 31.773 1.00 42.78 104 PRO A N 1
ATOM 813 C CA . PRO A 1 104 ? 28.061 -4.166 30.447 1.00 42.78 104 PRO A CA 1
ATOM 814 C C . PRO A 1 104 ? 26.732 -3.736 29.817 1.00 42.78 104 PRO A C 1
ATOM 816 O O . PRO A 1 104 ? 25.780 -4.510 29.797 1.00 42.78 104 PRO A O 1
ATOM 819 N N . LEU A 1 105 ? 26.707 -2.540 29.213 1.00 39.72 105 LEU A N 1
ATOM 820 C CA . LEU A 1 105 ? 25.568 -2.025 28.437 1.00 39.72 105 LEU A CA 1
ATOM 821 C C . LEU A 1 105 ? 24.995 -3.098 27.493 1.00 39.72 105 LEU A C 1
ATOM 823 O O . LEU A 1 105 ? 25.743 -3.677 26.701 1.00 39.72 105 LEU A O 1
ATOM 827 N N . GLU A 1 106 ? 23.688 -3.346 27.535 1.00 37.28 106 GLU A N 1
ATOM 828 C CA . GLU A 1 106 ? 23.030 -4.253 26.593 1.00 37.28 106 GLU A CA 1
ATOM 829 C C . GLU A 1 106 ? 22.518 -3.453 25.388 1.00 37.28 106 GLU A C 1
ATOM 831 O O . GLU A 1 106 ? 21.505 -2.760 25.453 1.00 37.28 106 GLU A O 1
ATOM 836 N N . VAL A 1 107 ? 23.259 -3.514 24.277 1.00 41.34 107 VAL A N 1
ATOM 837 C CA . VAL A 1 107 ? 22.852 -2.893 23.009 1.00 41.34 107 VAL A CA 1
ATOM 838 C C . VAL A 1 107 ? 21.796 -3.791 22.367 1.00 41.34 107 VAL A C 1
ATOM 840 O O . VAL A 1 107 ? 22.120 -4.833 21.798 1.00 41.34 107 VAL A O 1
ATOM 843 N N . VAL A 1 108 ? 20.530 -3.395 22.513 1.00 33.78 108 VAL A N 1
ATOM 844 C CA . VAL A 1 108 ? 19.350 -4.237 22.231 1.00 33.78 108 VAL A CA 1
ATOM 845 C C . VAL A 1 108 ? 19.149 -4.530 20.734 1.00 33.78 108 VAL A C 1
ATOM 847 O O . VAL A 1 108 ? 18.477 -5.497 20.387 1.00 33.78 108 VAL A O 1
ATOM 850 N N . ASP A 1 109 ? 19.739 -3.733 19.839 1.00 36.81 109 ASP A N 1
ATOM 851 C CA . ASP A 1 109 ? 19.731 -3.976 18.391 1.00 36.81 109 ASP A CA 1
ATOM 852 C C . ASP A 1 109 ? 20.968 -3.333 17.736 1.00 36.81 109 ASP A C 1
ATOM 854 O O . ASP A 1 109 ? 21.297 -2.184 18.042 1.00 36.81 109 ASP A O 1
ATOM 858 N N . TYR A 1 110 ? 21.673 -4.053 16.855 1.00 50.56 110 TYR A N 1
ATOM 859 C CA . TYR A 1 110 ? 22.826 -3.512 16.126 1.00 50.56 110 TYR A CA 1
ATOM 860 C C . TYR A 1 110 ? 23.030 -4.148 14.744 1.00 50.56 110 TYR A C 1
ATOM 862 O O . TYR A 1 110 ? 22.935 -5.360 14.548 1.00 50.56 110 TYR A O 1
ATOM 870 N N . ARG A 1 111 ? 23.418 -3.303 13.784 1.00 50.06 111 ARG A N 1
ATOM 871 C CA . ARG A 1 111 ? 23.973 -3.674 12.474 1.00 50.06 111 ARG A CA 1
ATOM 872 C C . ARG A 1 111 ? 25.452 -3.263 12.467 1.00 50.06 111 ARG A C 1
ATOM 874 O O . ARG A 1 111 ? 25.730 -2.115 12.810 1.00 50.06 111 ARG A O 1
ATOM 881 N N . PRO A 1 112 ? 26.393 -4.124 12.039 1.00 46.72 112 PRO A N 1
ATOM 882 C CA . PRO A 1 112 ? 27.770 -3.702 11.793 1.00 46.72 112 PRO A CA 1
ATOM 883 C C . PRO A 1 112 ? 27.826 -2.553 10.776 1.00 46.72 112 PRO A C 1
ATOM 885 O O . PRO A 1 112 ? 27.119 -2.589 9.766 1.00 46.72 112 PRO A O 1
ATOM 888 N N . LEU A 1 113 ? 28.686 -1.560 11.021 1.00 48.44 113 LEU A N 1
ATOM 889 C CA . LEU A 1 113 ? 29.006 -0.550 10.011 1.00 48.44 113 LEU A CA 1
ATOM 890 C C . LEU A 1 113 ? 29.712 -1.236 8.836 1.00 48.44 113 LEU A C 1
ATOM 892 O O . LEU A 1 113 ? 30.661 -1.996 9.024 1.00 48.44 113 LEU A O 1
ATOM 896 N N . THR A 1 114 ? 29.261 -0.953 7.620 1.00 64.50 114 THR A N 1
ATOM 897 C CA . THR A 1 114 ? 29.965 -1.350 6.397 1.00 64.50 114 THR A CA 1
ATOM 898 C C . THR A 1 114 ? 31.298 -0.605 6.277 1.00 64.50 114 THR A C 1
ATOM 900 O O . THR A 1 114 ? 31.470 0.479 6.835 1.00 64.50 114 THR A O 1
ATOM 903 N N . SER A 1 115 ? 32.238 -1.142 5.489 1.00 59.81 115 SER A N 1
ATOM 904 C CA . SER A 1 115 ? 33.518 -0.472 5.190 1.00 59.81 115 SER A CA 1
ATOM 905 C C . SER A 1 115 ? 33.323 0.961 4.658 1.00 59.81 115 SER A C 1
ATOM 907 O O . SER A 1 115 ? 34.054 1.878 5.034 1.00 59.81 115 SER A O 1
ATOM 909 N N . VAL A 1 116 ? 32.265 1.186 3.870 1.00 63.12 116 VAL A N 1
ATOM 910 C CA . VAL A 1 116 ? 31.878 2.510 3.355 1.00 63.12 116 VAL A CA 1
ATOM 911 C C . VAL A 1 116 ? 31.417 3.442 4.481 1.00 63.12 116 VAL A C 1
ATOM 913 O O . VAL A 1 116 ? 31.875 4.579 4.552 1.00 63.12 116 VAL A O 1
ATOM 916 N N . GLU A 1 117 ? 30.562 2.971 5.394 1.00 62.91 117 GLU A N 1
ATOM 917 C CA . GLU A 1 117 ? 30.090 3.760 6.544 1.00 62.91 117 GLU A CA 1
ATOM 918 C C . GLU A 1 117 ? 31.224 4.076 7.536 1.00 62.91 117 GLU A C 1
ATOM 920 O O . GLU A 1 117 ? 31.297 5.198 8.030 1.00 62.91 117 GLU A O 1
ATOM 925 N N . CYS A 1 118 ? 32.141 3.133 7.784 1.00 66.62 118 CYS A N 1
ATOM 926 C CA . CYS A 1 118 ? 33.314 3.343 8.640 1.00 66.62 118 CYS A CA 1
ATOM 927 C C . CYS A 1 118 ? 34.312 4.340 8.017 1.00 66.62 118 CYS A C 1
ATOM 929 O O . CYS A 1 118 ? 34.790 5.259 8.684 1.00 66.62 118 CYS A O 1
ATOM 931 N N . THR A 1 119 ? 34.564 4.223 6.708 1.00 68.44 119 THR A N 1
ATOM 932 C CA . THR A 1 119 ? 35.409 5.168 5.955 1.00 68.44 119 THR A CA 1
ATOM 933 C C . THR A 1 119 ? 34.785 6.565 5.904 1.00 68.44 119 THR A C 1
ATOM 935 O O . THR A 1 119 ? 35.484 7.560 6.090 1.00 68.44 119 THR A O 1
ATOM 938 N N . SER A 1 120 ? 33.463 6.650 5.718 1.00 67.12 120 SER A N 1
ATOM 939 C CA . SER A 1 120 ? 32.705 7.904 5.797 1.00 67.12 120 SER A CA 1
ATOM 940 C C . SER A 1 120 ? 32.811 8.537 7.184 1.00 67.12 120 SER A C 1
ATOM 942 O O . SER A 1 120 ? 33.087 9.729 7.264 1.00 67.12 120 SER A O 1
ATOM 944 N N . LEU A 1 121 ? 32.661 7.750 8.256 1.00 62.72 121 LEU A N 1
ATOM 945 C CA . LEU A 1 121 ? 32.771 8.219 9.639 1.00 62.72 121 LEU A CA 1
ATOM 946 C C . LEU A 1 121 ? 34.176 8.762 9.946 1.00 62.72 121 LEU A C 1
ATOM 948 O O . LEU A 1 121 ? 34.301 9.864 10.475 1.00 62.72 121 LEU A O 1
ATOM 952 N N . ARG A 1 122 ? 35.237 8.050 9.535 1.00 71.62 122 ARG A N 1
ATOM 953 C CA . ARG A 1 122 ? 36.628 8.540 9.615 1.00 71.62 122 ARG A CA 1
ATOM 954 C C . ARG A 1 122 ? 36.846 9.849 8.840 1.00 71.62 122 ARG A C 1
ATOM 956 O O . ARG A 1 122 ? 37.708 10.631 9.215 1.00 71.62 122 ARG A O 1
ATOM 963 N N . GLY A 1 123 ? 36.077 10.106 7.782 1.00 67.75 123 GLY A N 1
ATOM 964 C CA . GLY A 1 123 ? 36.126 11.363 7.029 1.00 67.75 123 GLY A CA 1
ATOM 965 C C . GLY A 1 123 ? 35.422 12.552 7.697 1.00 67.75 123 GLY A C 1
ATOM 966 O O . GLY A 1 123 ? 35.642 13.680 7.263 1.00 67.75 123 GLY A O 1
ATOM 967 N N . THR A 1 124 ? 34.586 12.320 8.716 1.00 57.12 124 THR A N 1
ATOM 968 C CA . THR A 1 124 ? 33.754 13.353 9.365 1.00 57.12 124 THR A CA 1
ATOM 969 C C . THR A 1 124 ? 34.132 13.668 10.812 1.00 57.12 124 THR A C 1
ATOM 971 O O . THR A 1 124 ? 33.688 14.687 11.329 1.00 57.12 124 THR A O 1
ATOM 974 N N . VAL A 1 125 ? 34.915 12.818 11.483 1.00 56.31 125 VAL A N 1
ATOM 975 C CA . VAL A 1 125 ? 35.317 13.019 12.891 1.00 56.31 125 VAL A CA 1
ATOM 976 C C . VAL A 1 125 ? 36.634 13.793 13.032 1.00 56.31 125 VAL A C 1
ATOM 978 O O . VAL A 1 125 ? 37.419 13.886 12.086 1.00 56.31 125 VAL A O 1
ATOM 981 N N . SER A 1 126 ? 36.889 14.352 14.221 1.00 62.75 126 SER A N 1
ATOM 982 C CA . SER A 1 126 ? 38.113 15.117 14.502 1.00 62.75 126 SER A CA 1
ATOM 983 C C . SER A 1 126 ? 39.384 14.249 14.486 1.00 62.75 126 SER A C 1
ATOM 985 O O . SER A 1 126 ? 39.361 13.019 14.374 1.00 62.75 126 SER A O 1
ATOM 987 N N . ARG A 1 127 ? 40.544 14.903 14.631 1.00 58.25 127 ARG A N 1
ATOM 988 C CA . ARG A 1 127 ? 41.836 14.208 14.643 1.00 58.25 127 ARG A CA 1
ATOM 989 C C . ARG A 1 127 ? 42.083 13.422 15.937 1.00 58.25 127 ARG A C 1
ATOM 991 O O . ARG A 1 127 ? 42.816 12.439 15.876 1.00 58.25 127 ARG A O 1
ATOM 998 N N . GLU A 1 128 ? 41.468 13.804 17.060 1.00 57.56 128 GLU A N 1
ATOM 999 C CA . GLU A 1 128 ? 41.460 12.999 18.290 1.00 57.56 128 GLU A CA 1
ATOM 1000 C C . GLU A 1 128 ? 40.744 11.659 18.041 1.00 57.56 128 GLU A C 1
ATOM 1002 O O . GLU A 1 128 ? 41.311 10.584 18.263 1.00 57.56 128 GLU A O 1
ATOM 1007 N N . TRP A 1 129 ? 39.539 11.728 17.469 1.00 56.12 129 TRP A N 1
ATOM 1008 C CA . TRP A 1 129 ? 38.664 10.593 17.172 1.00 56.12 129 TRP A CA 1
ATOM 1009 C C . TRP A 1 129 ? 39.275 9.534 16.242 1.00 56.12 129 TRP A C 1
ATOM 1011 O O . TRP A 1 129 ? 39.042 8.335 16.415 1.00 56.12 129 TRP A O 1
ATOM 1021 N N . LEU A 1 130 ? 40.107 9.948 15.282 1.00 63.75 130 LEU A N 1
ATOM 1022 C CA . LEU A 1 130 ? 40.796 9.031 14.365 1.00 63.75 130 LEU A CA 1
ATOM 1023 C C . LEU A 1 130 ? 41.713 8.022 15.070 1.00 63.75 130 LEU A C 1
ATOM 1025 O O . LEU A 1 130 ? 41.898 6.923 14.551 1.00 63.75 130 LEU A O 1
ATOM 1029 N N . SER A 1 131 ? 42.271 8.374 16.233 1.00 53.97 131 SER A N 1
ATOM 1030 C CA . SER A 1 131 ? 43.175 7.494 16.991 1.00 53.97 131 SER A CA 1
ATOM 1031 C C . SER A 1 131 ? 42.465 6.330 17.692 1.00 53.97 131 SER A C 1
ATOM 1033 O O . SER A 1 131 ? 43.118 5.368 18.094 1.00 53.97 131 SER A O 1
ATOM 1035 N N . VAL A 1 132 ? 41.136 6.408 17.818 1.00 50.66 132 VAL A N 1
ATOM 1036 C CA . VAL A 1 132 ? 40.312 5.482 18.610 1.00 50.66 132 VAL A CA 1
ATOM 1037 C C . VAL A 1 132 ? 39.384 4.610 17.752 1.00 50.66 132 VAL A C 1
ATOM 1039 O O . VAL A 1 132 ? 38.823 3.633 18.243 1.00 50.66 132 VAL A O 1
ATOM 1042 N N . LEU A 1 133 ? 39.249 4.920 16.458 1.00 56.16 133 LEU A N 1
ATOM 1043 C CA . LEU A 1 133 ? 38.553 4.077 15.483 1.00 56.16 133 LEU A CA 1
ATOM 1044 C C . LEU A 1 133 ? 39.519 3.017 14.922 1.00 56.16 133 LEU A C 1
ATOM 1046 O O . LEU A 1 133 ? 40.562 3.408 14.388 1.00 56.16 133 LEU A O 1
ATOM 1050 N N . PRO A 1 134 ? 39.192 1.709 14.959 1.00 54.41 134 PRO A N 1
ATOM 1051 C CA . PRO A 1 134 ? 40.097 0.656 14.496 1.00 54.41 134 PRO A CA 1
ATOM 1052 C C . PRO A 1 134 ? 40.502 0.848 13.029 1.00 54.41 134 PRO A C 1
ATOM 1054 O O . PRO A 1 134 ? 39.700 1.269 12.190 1.00 54.41 134 PRO A O 1
ATOM 1057 N N . GLU A 1 135 ? 41.762 0.547 12.707 1.00 56.19 135 GLU A N 1
ATOM 1058 C CA . GLU A 1 135 ? 42.207 0.502 11.316 1.00 56.19 135 GLU A CA 1
ATOM 1059 C C . GLU A 1 135 ? 41.568 -0.691 10.608 1.00 56.19 135 GLU A C 1
ATOM 1061 O O . GLU A 1 135 ? 41.681 -1.830 11.054 1.00 56.19 135 GLU A O 1
ATOM 1066 N N . SER A 1 136 ? 40.904 -0.428 9.485 1.00 51.16 136 SER A N 1
ATOM 1067 C CA . SER A 1 136 ? 40.395 -1.472 8.604 1.00 51.16 136 SER A CA 1
ATOM 1068 C C . SER A 1 136 ? 41.562 -2.138 7.867 1.00 51.16 136 SER A C 1
ATOM 1070 O O . SER A 1 136 ? 41.925 -1.714 6.764 1.00 51.16 136 SER A O 1
ATOM 1072 N N . SER A 1 137 ? 42.152 -3.173 8.472 1.00 41.94 137 SER A N 1
ATOM 1073 C CA . SER A 1 137 ? 42.983 -4.145 7.760 1.00 41.94 137 SER A CA 1
ATOM 1074 C C . SER A 1 137 ? 42.163 -4.742 6.615 1.00 41.94 137 SER A C 1
ATOM 1076 O O . SER A 1 137 ? 41.021 -5.166 6.787 1.00 41.94 137 SER A O 1
ATOM 1078 N N . HIS A 1 138 ? 42.733 -4.753 5.412 1.00 44.78 138 HIS A N 1
ATOM 1079 C CA . HIS A 1 138 ? 42.001 -5.123 4.196 1.00 44.78 138 HIS A CA 1
ATOM 1080 C C . HIS A 1 138 ? 41.739 -6.640 4.063 1.00 44.78 138 HIS A C 1
ATOM 1082 O O . HIS A 1 138 ? 41.149 -7.062 3.072 1.00 44.78 138 HIS A O 1
ATOM 1088 N N . GLU A 1 139 ? 42.188 -7.447 5.034 1.00 38.88 139 GLU A N 1
ATOM 1089 C CA . GLU A 1 139 ? 42.261 -8.916 4.956 1.00 38.88 139 GLU A CA 1
ATOM 1090 C C . GLU A 1 139 ? 41.180 -9.649 5.783 1.00 38.88 139 GLU A C 1
ATOM 1092 O O . GLU A 1 139 ? 40.854 -10.792 5.473 1.00 38.88 139 GLU A O 1
ATOM 1097 N N . ASP A 1 140 ? 40.559 -9.008 6.782 1.00 40.34 140 ASP A N 1
ATOM 1098 C CA . ASP A 1 140 ? 39.662 -9.691 7.740 1.00 40.34 140 ASP A CA 1
ATOM 1099 C C . ASP A 1 140 ? 38.169 -9.722 7.335 1.00 40.34 140 ASP A C 1
ATOM 1101 O O . ASP A 1 140 ? 37.334 -10.244 8.074 1.00 40.34 140 ASP A O 1
ATOM 1105 N N . VAL A 1 141 ? 37.801 -9.175 6.168 1.00 44.12 141 VAL A N 1
ATOM 1106 C CA . VAL A 1 141 ? 36.387 -9.015 5.751 1.00 44.12 141 VAL A CA 1
ATOM 1107 C C . VAL A 1 141 ? 35.911 -10.080 4.744 1.00 44.12 141 VAL A C 1
ATOM 1109 O O . VAL A 1 141 ? 34.707 -10.304 4.633 1.00 44.12 141 VAL A O 1
ATOM 1112 N N . GLU A 1 142 ? 36.810 -10.791 4.052 1.00 33.78 142 GLU A N 1
ATOM 1113 C CA . GLU A 1 142 ? 36.431 -11.819 3.053 1.00 33.78 142 GLU A CA 1
ATOM 1114 C C . GLU A 1 142 ? 36.455 -13.271 3.571 1.00 33.78 142 GLU A C 1
ATOM 1116 O O . GLU A 1 142 ? 35.948 -14.180 2.910 1.00 33.78 142 GLU A O 1
ATOM 1121 N N . ALA A 1 143 ? 36.979 -13.527 4.774 1.00 29.88 143 ALA A N 1
ATOM 1122 C CA . ALA A 1 143 ? 37.047 -14.876 5.335 1.00 29.88 143 ALA A CA 1
ATOM 1123 C C . ALA A 1 143 ? 35.758 -15.273 6.082 1.00 29.88 143 ALA A C 1
ATOM 1125 O O . ALA A 1 143 ? 35.682 -15.231 7.309 1.00 29.88 143 ALA A O 1
ATOM 1126 N N . GLY A 1 144 ? 34.761 -15.769 5.342 1.00 35.28 144 GLY A N 1
ATOM 1127 C CA . GLY A 1 144 ? 33.580 -16.465 5.882 1.00 35.28 144 GLY A CA 1
ATOM 1128 C C . GLY A 1 144 ? 33.885 -17.838 6.511 1.00 35.28 144 GLY A C 1
ATOM 1129 O O . GLY A 1 144 ? 33.180 -18.809 6.244 1.00 35.28 144 GLY A O 1
ATOM 1130 N N . LEU A 1 145 ? 34.950 -17.947 7.313 1.00 28.00 145 LEU A N 1
ATOM 1131 C CA . LEU A 1 145 ? 35.419 -19.178 7.953 1.00 28.00 145 LEU A CA 1
ATOM 1132 C C . LEU A 1 145 ? 35.705 -18.939 9.440 1.00 28.00 145 LEU A C 1
ATOM 1134 O O . LEU A 1 145 ? 36.418 -18.014 9.823 1.00 28.00 145 LEU A O 1
ATOM 1138 N N . GLY A 1 146 ? 35.145 -19.800 10.292 1.00 26.42 146 GLY A N 1
ATOM 1139 C CA . GLY A 1 146 ? 35.264 -19.671 11.742 1.00 26.42 146 GLY A CA 1
ATOM 1140 C C . GLY A 1 146 ? 36.702 -19.840 12.239 1.00 26.42 146 GLY A C 1
ATOM 1141 O O . GLY A 1 146 ? 37.370 -20.824 11.919 1.00 26.42 146 GLY A O 1
ATOM 1142 N N . TRP A 1 147 ? 37.153 -18.914 13.085 1.00 25.66 147 TRP A N 1
ATOM 1143 C CA . TRP A 1 147 ? 38.457 -18.996 13.741 1.00 25.66 147 TRP A CA 1
ATOM 1144 C C . TRP A 1 147 ? 38.457 -20.064 14.840 1.00 25.66 147 TRP A C 1
ATOM 1146 O O . TRP A 1 147 ? 38.085 -19.831 15.991 1.00 25.66 147 TRP A O 1
ATOM 1156 N N . GLY A 1 148 ? 38.896 -21.264 14.468 1.00 26.52 148 GLY A N 1
ATOM 1157 C CA . GLY A 1 148 ? 39.179 -22.350 15.394 1.00 26.52 148 GLY A CA 1
ATOM 1158 C C . GLY A 1 148 ? 40.583 -22.254 16.001 1.00 26.52 148 GLY A C 1
ATOM 1159 O O . GLY A 1 148 ? 41.575 -22.434 15.307 1.00 26.52 148 GLY A O 1
ATOM 1160 N N . ALA A 1 149 ? 40.638 -22.090 17.323 1.00 25.14 149 ALA A N 1
ATOM 1161 C CA . ALA A 1 149 ? 41.699 -22.578 18.213 1.00 25.14 149 ALA A CA 1
ATOM 1162 C C . ALA A 1 149 ? 43.178 -22.278 17.859 1.00 25.14 149 ALA A C 1
ATOM 1164 O O . ALA A 1 149 ? 43.926 -23.157 17.419 1.00 25.14 149 ALA A O 1
ATOM 1165 N N . THR A 1 150 ? 43.680 -21.120 18.296 1.00 26.59 150 THR A N 1
ATOM 1166 C CA . THR A 1 150 ? 45.094 -21.002 18.688 1.00 26.59 150 THR A CA 1
ATOM 1167 C C . THR A 1 150 ? 45.352 -21.809 19.967 1.00 26.59 150 THR A C 1
ATOM 1169 O O . THR A 1 150 ? 44.864 -21.499 21.053 1.00 26.59 150 THR A O 1
ATOM 1172 N N . ARG A 1 151 ? 46.146 -22.881 19.851 1.00 23.95 151 ARG A N 1
ATOM 1173 C CA . ARG A 1 151 ? 46.621 -23.661 21.003 1.00 23.95 151 ARG A CA 1
ATOM 1174 C C . ARG A 1 151 ? 47.670 -22.872 21.793 1.00 23.95 151 ARG A C 1
ATOM 1176 O O . ARG A 1 151 ? 48.831 -22.842 21.390 1.00 23.95 151 ARG A O 1
ATOM 1183 N N . CYS A 1 152 ? 47.322 -22.378 22.977 1.00 21.67 152 CYS A N 1
ATOM 1184 C CA . CYS A 1 152 ? 48.327 -22.134 24.013 1.00 21.67 152 CYS A CA 1
ATOM 1185 C C . CYS A 1 152 ? 48.642 -23.445 24.747 1.00 21.67 152 CYS A C 1
ATOM 1187 O O . CYS A 1 152 ? 47.827 -23.972 25.503 1.00 21.67 152 CYS A O 1
ATOM 1189 N N . HIS A 1 153 ? 49.849 -23.971 24.537 1.00 22.41 153 HIS A N 1
ATOM 1190 C CA . HIS A 1 153 ? 50.414 -25.000 25.404 1.00 22.41 153 HIS A CA 1
ATOM 1191 C C . HIS A 1 153 ? 50.780 -24.379 26.758 1.00 22.41 153 HIS A C 1
ATOM 1193 O O . HIS A 1 153 ? 51.701 -23.570 26.818 1.00 22.41 153 HIS A O 1
ATOM 1199 N N . LEU A 1 154 ? 50.158 -24.835 27.851 1.00 24.97 154 LEU A N 1
ATOM 1200 C CA . LEU A 1 154 ? 50.760 -24.718 29.181 1.00 24.97 154 LEU A CA 1
ATOM 1201 C C . LEU A 1 154 ? 50.746 -26.072 29.901 1.00 24.97 154 LEU A C 1
ATOM 1203 O O . LEU A 1 154 ? 49.707 -26.634 30.241 1.00 24.97 154 LEU A O 1
ATOM 1207 N N . THR A 1 155 ? 51.937 -26.625 30.107 1.00 24.41 155 THR A N 1
ATOM 1208 C CA . THR A 1 155 ? 52.160 -27.883 30.824 1.00 24.41 155 THR A CA 1
ATOM 1209 C C . THR A 1 155 ? 52.241 -27.686 32.338 1.00 24.41 155 THR A C 1
ATOM 1211 O O . THR A 1 155 ? 53.068 -26.913 32.800 1.00 24.41 155 THR A O 1
ATOM 1214 N N . ARG A 1 156 ? 51.524 -28.546 33.079 1.00 25.80 156 ARG A N 1
ATOM 1215 C CA . ARG A 1 156 ? 51.790 -28.997 34.469 1.00 25.80 156 ARG A CA 1
ATOM 1216 C C . ARG A 1 156 ? 51.833 -27.950 35.605 1.00 25.80 156 ARG A C 1
ATOM 1218 O O . ARG A 1 156 ? 52.869 -27.349 35.847 1.00 25.80 156 ARG A O 1
ATOM 1225 N N . CYS A 1 157 ? 50.802 -27.985 36.459 1.00 23.12 157 CYS A N 1
ATOM 1226 C CA . CYS A 1 157 ? 50.874 -28.327 37.902 1.00 23.12 157 CYS A CA 1
ATOM 1227 C C . CYS A 1 157 ? 49.429 -28.419 38.454 1.00 23.12 157 CYS A C 1
ATOM 1229 O O . CYS A 1 157 ? 48.693 -27.451 38.359 1.00 23.12 157 CYS A O 1
ATOM 1231 N N . ARG A 1 158 ? 48.862 -29.603 38.741 1.00 24.89 158 ARG A N 1
ATOM 1232 C CA . ARG A 1 158 ? 48.991 -30.492 39.930 1.00 24.89 158 ARG A CA 1
ATOM 1233 C C . ARG A 1 158 ? 48.170 -30.064 41.172 1.00 24.89 158 ARG A C 1
ATOM 1235 O O . ARG A 1 158 ? 48.603 -29.162 41.870 1.00 24.89 158 ARG A O 1
ATOM 1242 N N . LEU A 1 159 ? 47.157 -30.895 41.506 1.00 26.17 159 LEU A N 1
ATOM 1243 C CA . LEU A 1 159 ? 46.415 -31.022 42.794 1.00 26.17 159 LEU A CA 1
ATOM 1244 C C . LEU A 1 159 ? 45.626 -29.765 43.250 1.00 26.17 159 LEU A C 1
ATOM 1246 O O . LEU A 1 159 ? 45.981 -28.667 42.863 1.00 26.17 159 LEU A O 1
ATOM 1250 N N . ALA A 1 160 ? 44.601 -29.787 44.118 1.00 25.67 160 ALA A N 1
ATOM 1251 C CA . ALA A 1 160 ? 43.544 -30.735 44.561 1.00 25.67 160 ALA A CA 1
ATOM 1252 C C . ALA A 1 160 ? 42.583 -29.906 45.480 1.00 25.67 160 ALA A C 1
ATOM 1254 O O . ALA A 1 160 ? 42.969 -28.813 45.880 1.00 25.67 160 ALA A O 1
ATOM 1255 N N . LEU A 1 161 ? 41.363 -30.267 45.907 1.00 28.66 161 LEU A N 1
ATOM 1256 C CA . LEU A 1 161 ? 40.494 -31.464 45.857 1.00 28.66 161 LEU A CA 1
ATOM 1257 C C . LEU A 1 161 ? 39.176 -31.110 45.090 1.00 28.66 161 LEU A C 1
ATOM 1259 O O . LEU A 1 161 ? 39.050 -29.981 44.637 1.00 28.66 161 LEU A O 1
ATOM 1263 N N . ALA A 1 162 ? 38.165 -31.946 44.793 1.00 25.73 162 ALA A N 1
ATOM 1264 C CA . ALA A 1 162 ? 37.662 -33.252 45.263 1.00 25.73 162 ALA A CA 1
ATOM 1265 C C . ALA A 1 162 ? 36.803 -33.273 46.558 1.00 25.73 162 ALA A C 1
ATOM 1267 O O . ALA A 1 162 ? 37.261 -33.744 47.594 1.00 25.73 162 ALA A O 1
ATOM 1268 N N . ALA A 1 163 ? 35.524 -32.872 46.465 1.00 26.64 163 ALA A N 1
ATOM 1269 C CA . ALA A 1 163 ? 34.441 -33.361 47.339 1.00 26.64 163 ALA A CA 1
ATOM 1270 C C . ALA A 1 163 ? 33.052 -33.114 46.710 1.00 26.64 163 ALA A C 1
ATOM 1272 O O . ALA A 1 163 ? 32.442 -32.068 46.914 1.00 26.64 163 ALA A O 1
ATOM 1273 N N . GLY A 1 164 ? 32.546 -34.082 45.942 1.00 27.00 164 GLY A N 1
ATOM 1274 C CA . GLY A 1 164 ? 31.172 -34.084 45.434 1.00 27.00 164 GLY A CA 1
ATOM 1275 C C . GLY A 1 164 ? 30.389 -35.301 45.931 1.00 27.00 164 GLY A C 1
ATOM 1276 O O . GLY A 1 164 ? 30.903 -36.412 45.875 1.00 27.00 164 GLY A O 1
ATOM 1277 N N . THR A 1 165 ? 29.142 -35.055 46.350 1.00 31.94 165 THR A N 1
ATOM 1278 C CA . THR A 1 165 ? 27.968 -35.964 46.347 1.00 31.94 165 THR A CA 1
ATOM 1279 C C . THR A 1 165 ? 28.015 -37.343 47.031 1.00 31.94 165 THR A C 1
ATOM 1281 O O . THR A 1 165 ? 28.752 -38.225 46.613 1.00 31.94 165 THR A O 1
ATOM 1284 N N . LEU A 1 166 ? 27.036 -37.575 47.920 1.00 27.86 166 LEU A N 1
ATOM 1285 C CA . LEU A 1 166 ? 26.257 -38.820 48.122 1.00 27.86 166 LEU A CA 1
ATOM 1286 C C . LEU A 1 166 ? 24.897 -38.373 48.729 1.00 27.86 166 LEU A C 1
ATOM 1288 O O . LEU A 1 166 ? 24.900 -37.703 49.754 1.00 27.86 166 LEU A O 1
ATOM 1292 N N . LEU A 1 167 ? 23.765 -38.396 48.011 1.00 33.78 167 LEU A N 1
ATOM 1293 C CA . LEU A 1 167 ? 22.834 -39.517 47.736 1.00 33.78 167 LEU A CA 1
ATOM 1294 C C . LEU A 1 167 ? 22.094 -40.101 48.959 1.00 33.78 167 LEU A C 1
ATOM 1296 O O . LEU A 1 167 ? 22.732 -40.744 49.779 1.00 33.78 167 LEU A O 1
ATOM 1300 N N . THR A 1 168 ? 20.754 -39.949 48.967 1.00 31.08 168 THR A N 1
ATOM 1301 C CA . THR A 1 168 ? 19.653 -40.875 49.392 1.00 31.08 168 THR A CA 1
ATOM 1302 C C . THR A 1 168 ? 18.357 -40.038 49.457 1.00 31.08 168 THR A C 1
ATOM 1304 O O . THR A 1 168 ? 18.367 -38.991 50.090 1.00 31.08 168 THR A O 1
ATOM 1307 N N . VAL A 1 169 ? 17.276 -40.281 48.701 1.00 35.22 169 VAL A N 1
ATOM 1308 C CA . VAL A 1 169 ? 16.333 -41.428 48.695 1.00 35.22 169 VAL A CA 1
ATOM 1309 C C . VAL A 1 169 ? 15.630 -41.638 50.045 1.00 35.22 169 VAL A C 1
ATOM 1311 O O . VAL A 1 169 ? 16.253 -42.093 50.997 1.00 35.22 169 VAL A O 1
ATOM 1314 N N . GLY A 1 170 ? 14.314 -41.389 50.095 1.00 29.00 170 GLY A N 1
ATOM 1315 C CA . GLY A 1 170 ? 13.450 -41.727 51.235 1.00 29.00 170 GLY A CA 1
ATOM 1316 C C . GLY A 1 170 ? 11.974 -41.373 51.000 1.00 29.00 170 GLY A C 1
ATOM 1317 O O . GLY A 1 170 ? 11.639 -40.203 50.844 1.00 29.00 170 GLY A O 1
ATOM 1318 N N . LEU A 1 171 ? 11.091 -42.380 50.968 1.00 34.88 171 LEU A N 1
ATOM 1319 C CA . LEU A 1 171 ? 9.630 -42.194 50.968 1.00 34.88 171 LEU A CA 1
ATOM 1320 C C . LEU A 1 171 ? 9.129 -41.744 52.354 1.00 34.88 171 LEU A C 1
ATOM 1322 O O . LEU A 1 171 ? 9.702 -42.132 53.370 1.00 34.88 171 LEU A O 1
ATOM 1326 N N . GLY A 1 172 ? 7.987 -41.050 52.403 1.00 28.12 172 GLY A N 1
ATOM 1327 C CA . GLY A 1 172 ? 7.261 -40.778 53.650 1.00 28.12 172 GLY A CA 1
ATOM 1328 C C . GLY A 1 172 ? 5.841 -40.264 53.407 1.00 28.12 172 GLY A C 1
ATOM 1329 O O . GLY A 1 172 ? 5.653 -39.107 53.050 1.00 28.12 172 GLY A O 1
ATOM 1330 N N . LEU A 1 173 ? 4.842 -41.131 53.585 1.00 34.28 173 LEU A N 1
ATOM 1331 C CA . LEU A 1 173 ? 3.410 -40.833 53.430 1.00 34.28 173 LEU A CA 1
ATOM 1332 C C . LEU A 1 173 ? 2.745 -40.652 54.813 1.00 34.28 173 LEU A C 1
ATOM 1334 O O . LEU A 1 173 ? 3.225 -41.228 55.785 1.00 34.28 173 LEU A O 1
ATOM 1338 N N . ALA A 1 174 ? 1.596 -39.957 54.854 1.00 30.58 174 ALA A N 1
ATOM 1339 C CA . ALA A 1 174 ? 0.708 -39.728 56.017 1.00 30.58 174 ALA A CA 1
ATOM 1340 C C . ALA A 1 174 ? 1.237 -38.740 57.095 1.00 30.58 174 ALA A C 1
ATOM 1342 O O . ALA A 1 174 ? 2.379 -38.809 57.524 1.00 30.58 174 ALA A O 1
ATOM 1343 N N . CYS A 1 175 ? 0.450 -37.767 57.574 1.00 27.50 175 CYS A N 1
ATOM 1344 C CA . CYS A 1 175 ? -0.833 -37.991 58.251 1.00 27.50 175 CYS A CA 1
ATOM 1345 C C . CYS A 1 175 ? -1.866 -36.852 58.113 1.00 27.50 175 CYS A C 1
ATOM 1347 O O . CYS A 1 175 ? -1.542 -35.702 57.830 1.00 27.50 175 CYS A O 1
ATOM 1349 N N . LEU A 1 176 ? -3.130 -37.208 58.364 1.00 30.92 176 LEU A N 1
ATOM 1350 C CA . LEU A 1 176 ? -4.310 -36.339 58.333 1.00 30.92 176 LEU A CA 1
ATOM 1351 C C . LEU A 1 176 ? -4.542 -35.572 59.655 1.00 30.92 176 LEU A C 1
ATOM 1353 O O . LEU A 1 176 ? -4.319 -36.123 60.725 1.00 30.92 176 LEU A O 1
ATOM 1357 N N . MET A 1 177 ? -5.183 -34.398 59.531 1.00 31.61 177 MET A N 1
ATOM 1358 C CA . MET A 1 177 ? -6.191 -33.814 60.449 1.00 31.61 177 MET A CA 1
ATOM 1359 C C . MET A 1 177 ? -5.812 -33.501 61.916 1.00 31.61 177 MET A C 1
ATOM 1361 O O . MET A 1 177 ? -5.598 -34.403 62.715 1.00 31.61 177 MET A O 1
ATOM 1365 N N . LEU A 1 178 ? -6.043 -32.250 62.350 1.00 31.67 178 LEU A N 1
ATOM 1366 C CA . LEU A 1 178 ? -7.277 -31.891 63.085 1.00 31.67 178 LEU A CA 1
ATOM 1367 C C . LEU A 1 178 ? -7.386 -30.390 63.447 1.00 31.67 178 LEU A C 1
ATOM 1369 O O . LEU A 1 178 ? -6.405 -29.661 63.526 1.00 31.67 178 LEU A O 1
ATOM 1373 N N . ARG A 1 179 ? -8.645 -29.991 63.684 1.00 31.67 179 ARG A N 1
ATOM 1374 C CA . ARG A 1 179 ? -9.174 -28.814 64.417 1.00 31.67 179 ARG A CA 1
ATOM 1375 C C . ARG A 1 179 ? -8.243 -28.299 65.538 1.00 31.67 179 ARG A C 1
ATOM 1377 O O . ARG A 1 179 ? -7.619 -29.109 66.207 1.00 31.67 179 ARG A O 1
ATOM 1384 N N . GLY A 1 180 ? -8.213 -27.016 65.904 1.00 26.75 180 GLY A N 1
ATOM 1385 C CA . GLY A 1 180 ? -9.165 -25.910 65.694 1.00 26.75 180 GLY A CA 1
ATOM 1386 C C . GLY A 1 180 ? -9.365 -25.147 67.022 1.00 26.75 180 GLY A C 1
ATOM 1387 O O . GLY A 1 180 ? -8.888 -25.624 68.045 1.00 26.75 180 GLY A O 1
ATOM 1388 N N . ILE A 1 181 ? -10.120 -24.032 67.027 1.00 32.59 181 ILE A N 1
ATOM 1389 C CA . ILE A 1 181 ? -10.367 -23.151 68.204 1.00 32.59 181 ILE A CA 1
ATOM 1390 C C . ILE A 1 181 ? -9.076 -22.394 68.624 1.00 32.59 181 ILE A C 1
ATOM 1392 O O . ILE A 1 181 ? -8.037 -22.993 68.841 1.00 32.59 181 ILE A O 1
ATOM 1396 N N . GLY A 1 182 ? -9.005 -21.067 68.737 1.00 31.98 182 GLY A N 1
ATOM 1397 C CA . GLY A 1 182 ? -10.046 -20.054 68.895 1.00 31.98 182 GLY A CA 1
ATOM 1398 C C . GLY A 1 182 ? -9.869 -19.360 70.248 1.00 31.98 182 GLY A C 1
ATOM 1399 O O . GLY A 1 182 ? -10.353 -19.865 71.252 1.00 31.98 182 GLY A O 1
ATOM 1400 N N . HIS A 1 183 ? -9.184 -18.212 70.290 1.00 32.03 183 HIS A N 1
ATOM 1401 C CA . HIS A 1 183 ? -9.132 -17.376 71.494 1.00 32.03 183 HIS A CA 1
ATOM 1402 C C . HIS A 1 183 ? -8.917 -15.896 71.165 1.00 32.03 183 HIS A C 1
ATOM 1404 O O . HIS A 1 183 ? -7.859 -15.495 70.686 1.00 32.03 183 HIS A O 1
ATOM 1410 N N . SER A 1 184 ? -9.910 -15.074 71.499 1.00 33.09 184 SER A N 1
ATOM 1411 C CA . SER A 1 184 ? -9.764 -13.620 71.581 1.00 33.09 184 SER A CA 1
ATOM 1412 C C . SER A 1 184 ? -8.935 -13.224 72.805 1.00 33.09 184 SER A C 1
ATOM 1414 O O . SER A 1 184 ? -9.148 -13.772 73.889 1.00 33.09 184 SER A O 1
ATOM 1416 N N . LYS A 1 185 ? -8.094 -12.196 72.658 1.00 32.72 185 LYS A N 1
ATOM 1417 C CA . LYS A 1 185 ? -7.743 -11.199 73.690 1.00 32.72 185 LYS A CA 1
ATOM 1418 C C . LYS A 1 185 ? -7.227 -9.954 72.954 1.00 32.72 185 LYS A C 1
ATOM 1420 O O . LYS A 1 185 ? -6.363 -10.083 72.103 1.00 32.72 185 LYS A O 1
ATOM 1425 N N . VAL A 1 186 ? -7.964 -8.842 73.004 1.00 31.03 186 VAL A N 1
ATOM 1426 C CA . VAL A 1 186 ? -7.976 -7.783 74.043 1.00 31.03 186 VAL A CA 1
ATOM 1427 C C . VAL A 1 186 ? -7.032 -6.647 73.650 1.00 31.03 186 VAL A C 1
ATOM 1429 O O . VAL A 1 186 ? -5.909 -6.885 73.226 1.00 31.03 186 VAL A O 1
ATOM 1432 N N . LEU A 1 187 ? -7.550 -5.420 73.758 1.00 32.47 187 LEU A N 1
ATOM 1433 C CA . LEU A 1 187 ? -6.886 -4.179 73.377 1.00 32.47 187 LEU A CA 1
ATOM 1434 C C . LEU A 1 187 ? -5.543 -3.997 74.089 1.00 32.47 187 LEU A C 1
ATOM 1436 O O . LEU A 1 187 ? -5.465 -4.160 75.305 1.00 32.47 187 LEU A O 1
ATOM 1440 N N . GLU A 1 188 ? -4.572 -3.455 73.359 1.00 29.66 188 GLU A N 1
ATOM 1441 C CA . GLU A 1 188 ? -3.592 -2.545 73.940 1.00 29.66 188 GLU A CA 1
ATOM 1442 C C . GLU A 1 188 ? -3.646 -1.229 73.152 1.00 29.66 188 GLU A C 1
ATOM 1444 O O . GLU A 1 188 ? -3.370 -1.185 71.953 1.00 29.66 188 GLU A O 1
ATOM 1449 N N . VAL A 1 189 ? -4.100 -0.161 73.813 1.00 36.44 189 VAL A N 1
ATOM 1450 C CA . VAL A 1 189 ? -4.107 1.196 73.253 1.00 36.44 189 VAL A CA 1
ATOM 1451 C C . VAL A 1 189 ? -2.718 1.777 73.458 1.00 36.44 189 VAL A C 1
ATOM 1453 O O . VAL A 1 189 ? -2.245 1.853 74.592 1.00 36.44 189 VAL A O 1
ATOM 1456 N N . ARG A 1 190 ? -2.072 2.216 72.376 1.00 31.84 190 ARG A N 1
ATOM 1457 C CA . ARG A 1 190 ? -0.795 2.924 72.456 1.00 31.84 190 ARG A CA 1
ATOM 1458 C C . ARG A 1 190 ? -0.796 4.099 71.492 1.00 31.84 190 ARG A C 1
ATOM 1460 O O . ARG A 1 190 ? -0.683 3.918 70.283 1.00 31.84 190 ARG A O 1
ATOM 1467 N N . ASP A 1 191 ? -0.943 5.298 72.046 1.00 34.69 191 ASP A N 1
ATOM 1468 C CA . ASP A 1 191 ? -0.842 6.537 71.284 1.00 34.69 191 ASP A CA 1
ATOM 1469 C C . ASP A 1 191 ? 0.544 6.663 70.642 1.00 34.69 191 ASP A C 1
ATOM 1471 O O . ASP A 1 191 ? 1.582 6.423 71.267 1.00 34.69 191 ASP A O 1
ATOM 1475 N N . SER A 1 192 ? 0.567 7.051 69.372 1.00 32.84 192 SER A N 1
ATOM 1476 C CA . SER A 1 192 ? 1.769 7.459 68.645 1.00 32.84 192 SER A CA 1
ATOM 1477 C C . SER A 1 192 ? 1.379 8.460 67.552 1.00 32.84 192 SER A C 1
ATOM 1479 O O . SER A 1 192 ? 0.235 8.450 67.089 1.00 32.84 192 SER A O 1
ATOM 1481 N N . PRO A 1 193 ? 2.265 9.413 67.222 1.00 38.91 193 PRO A N 1
ATOM 1482 C CA . PRO A 1 193 ? 1.848 10.700 66.678 1.00 38.91 193 PRO A CA 1
ATOM 1483 C C . PRO A 1 193 ? 1.350 10.628 65.232 1.00 38.91 193 PRO A C 1
ATOM 1485 O O . PRO A 1 193 ? 1.817 9.828 64.426 1.00 38.91 193 PRO A O 1
ATOM 1488 N N . ARG A 1 194 ? 0.426 11.542 64.903 1.00 37.28 194 ARG A N 1
ATOM 1489 C CA . ARG A 1 194 ? -0.071 11.788 63.542 1.00 37.28 194 ARG A CA 1
ATOM 1490 C C . ARG A 1 194 ? 1.082 12.026 62.562 1.00 37.28 194 ARG A C 1
ATOM 1492 O O . ARG A 1 194 ? 1.585 13.142 62.461 1.00 37.28 194 ARG A O 1
ATOM 1499 N N . THR A 1 195 ? 1.376 11.023 61.747 1.00 38.91 195 THR A N 1
ATOM 1500 C CA . THR A 1 195 ? 1.978 11.221 60.427 1.00 38.91 195 THR A CA 1
ATOM 1501 C C . THR A 1 195 ? 0.838 11.198 59.418 1.00 38.91 195 THR A C 1
ATOM 1503 O O . THR A 1 195 ? 0.090 10.223 59.360 1.00 38.91 195 THR A O 1
ATOM 1506 N N . SER A 1 196 ? 0.652 12.284 58.666 1.00 35.16 196 SER A N 1
ATOM 1507 C CA . SER A 1 196 ? -0.427 12.358 57.675 1.00 35.16 196 SER A CA 1
ATOM 1508 C C . SER A 1 196 ? -0.181 11.309 56.583 1.00 35.16 196 SER A C 1
ATOM 1510 O O . SER A 1 196 ? 0.881 11.363 55.953 1.00 35.16 196 SER A O 1
ATOM 1512 N N . PRO A 1 197 ? -1.091 10.345 56.345 1.00 38.22 197 PRO A N 1
ATOM 1513 C CA . PRO A 1 197 ? -0.904 9.399 55.262 1.00 38.22 197 PRO A CA 1
ATOM 1514 C C . PRO A 1 197 ? -1.008 10.165 53.945 1.00 38.22 197 PRO A C 1
ATOM 1516 O O . PRO A 1 197 ? -2.056 10.714 53.608 1.00 38.22 197 PRO A O 1
ATOM 1519 N N . ARG A 1 198 ? 0.096 10.202 53.193 1.00 41.91 198 ARG A N 1
ATOM 1520 C CA . ARG A 1 198 ? 0.085 10.598 51.785 1.00 41.91 198 ARG A CA 1
ATOM 1521 C C . ARG A 1 198 ? -0.763 9.564 51.056 1.00 41.91 198 ARG A C 1
ATOM 1523 O O . ARG A 1 198 ? -0.260 8.490 50.736 1.00 41.91 198 ARG A O 1
ATOM 1530 N N . THR A 1 199 ? -2.043 9.874 50.863 1.00 37.59 199 THR A N 1
ATOM 1531 C CA . THR A 1 199 ? -2.991 9.049 50.115 1.00 37.59 199 THR A CA 1
ATOM 1532 C C . THR A 1 199 ? -2.360 8.722 48.771 1.00 37.59 199 THR A C 1
ATOM 1534 O O . THR A 1 199 ? -2.236 9.597 47.913 1.00 37.59 199 THR A O 1
ATOM 1537 N N . GLN A 1 200 ? -1.906 7.478 48.600 1.00 43.03 200 GLN A N 1
ATOM 1538 C CA . GLN A 1 200 ? -1.598 6.981 47.268 1.00 43.03 200 GLN A CA 1
ATOM 1539 C C . GLN A 1 200 ? -2.895 7.112 46.463 1.00 43.03 200 GLN A C 1
ATOM 1541 O O . GLN A 1 200 ? -3.949 6.744 46.997 1.00 43.03 200 GLN A O 1
ATOM 1546 N N . PRO A 1 201 ? -2.863 7.675 45.239 1.00 46.75 201 PRO A N 1
ATOM 1547 C CA . PRO A 1 201 ? -4.048 7.675 44.396 1.00 46.75 201 PRO A CA 1
ATOM 1548 C C . PRO A 1 201 ? -4.536 6.223 44.311 1.00 46.75 201 PRO A C 1
ATOM 1550 O O . PRO A 1 201 ? -3.696 5.331 44.144 1.00 46.75 201 PRO A O 1
ATOM 1553 N N . PRO A 1 202 ? -5.839 5.962 44.528 1.00 43.81 202 PRO A N 1
ATOM 1554 C CA . PRO A 1 202 ? -6.344 4.599 44.579 1.00 43.81 202 PRO A CA 1
ATOM 1555 C C . PRO A 1 202 ? -5.923 3.888 43.300 1.00 43.81 202 PRO A C 1
ATOM 1557 O O . PRO A 1 202 ? -6.120 4.432 42.216 1.00 43.81 202 PRO A O 1
ATOM 1560 N N . THR A 1 203 ? -5.314 2.708 43.431 1.00 42.75 203 THR A N 1
ATOM 1561 C CA . THR A 1 203 ? -4.880 1.908 42.285 1.00 42.75 203 THR A CA 1
ATOM 1562 C C . THR A 1 203 ? -6.109 1.594 41.447 1.00 42.75 203 THR A C 1
ATOM 1564 O O . THR A 1 203 ? -6.882 0.703 41.800 1.00 42.75 203 THR A O 1
ATOM 1567 N N . THR A 1 204 ? -6.333 2.378 40.390 1.00 43.88 204 THR A N 1
ATOM 1568 C CA . THR A 1 204 ? -7.539 2.297 39.575 1.00 43.88 204 THR A CA 1
ATOM 1569 C C . THR A 1 204 ? -7.587 0.906 38.972 1.00 43.88 204 THR A C 1
ATOM 1571 O O . THR A 1 204 ? -6.779 0.578 38.105 1.00 43.88 204 THR A O 1
ATOM 1574 N N . THR A 1 205 ? -8.496 0.065 39.464 1.00 55.88 205 THR A N 1
ATOM 1575 C CA . THR A 1 205 ? -8.716 -1.266 38.911 1.00 55.88 205 THR A CA 1
ATOM 1576 C C . THR A 1 205 ? -9.179 -1.092 37.475 1.00 55.88 205 THR A C 1
ATOM 1578 O O . THR A 1 205 ? -10.308 -0.670 37.221 1.00 55.88 205 THR A O 1
ATOM 1581 N N . GLU A 1 206 ? -8.263 -1.355 36.541 1.00 63.12 206 GLU A N 1
ATOM 1582 C CA . GLU A 1 206 ? -8.504 -1.251 35.108 1.00 63.12 206 GLU A CA 1
ATOM 1583 C C . GLU A 1 206 ? -9.733 -2.105 34.776 1.00 63.12 206 GLU A C 1
ATOM 1585 O O . GLU A 1 206 ? -9.715 -3.322 34.976 1.00 63.12 206 GLU A O 1
ATOM 1590 N N . ARG A 1 207 ? -10.832 -1.471 34.340 1.00 63.12 207 ARG A N 1
ATOM 1591 C CA . ARG A 1 207 ? -12.035 -2.221 33.966 1.00 63.12 207 ARG A CA 1
ATOM 1592 C C . ARG A 1 207 ? -11.662 -3.155 32.806 1.00 63.12 207 ARG A C 1
ATOM 1594 O O . ARG A 1 207 ? -11.060 -2.671 31.842 1.00 63.12 207 ARG A O 1
ATOM 1601 N N . PRO A 1 208 ? -11.986 -4.459 32.876 1.00 77.38 208 PRO A N 1
ATOM 1602 C CA . PRO A 1 208 ? -11.829 -5.331 31.723 1.00 77.38 208 PRO A CA 1
ATOM 1603 C C . PRO A 1 208 ? -12.727 -4.804 30.596 1.00 77.38 208 PRO A C 1
ATOM 1605 O O . PRO A 1 208 ? -13.915 -4.570 30.811 1.00 77.38 208 PRO A O 1
ATOM 1608 N N . GLY A 1 209 ? -12.126 -4.547 29.435 1.00 82.69 209 GLY A N 1
ATOM 1609 C CA . GLY A 1 209 ? -12.850 -4.318 28.185 1.00 82.69 209 GLY A CA 1
ATOM 1610 C C . GLY A 1 209 ? -13.086 -5.652 27.466 1.00 82.69 209 GLY A C 1
ATOM 1611 O O . GLY A 1 209 ? -12.453 -6.641 27.835 1.00 82.69 209 GLY A O 1
ATOM 1612 N N . PRO A 1 210 ? -13.945 -5.690 26.436 1.00 87.62 210 PRO A N 1
ATOM 1613 C CA . PRO A 1 210 ? -14.351 -6.931 25.766 1.00 87.62 210 PRO A CA 1
ATOM 1614 C C . PRO A 1 210 ? -13.273 -7.553 24.857 1.00 87.62 210 PRO A C 1
ATOM 1616 O O . PRO A 1 210 ? -13.508 -8.616 24.287 1.00 87.62 210 PRO A O 1
ATOM 1619 N N . PHE A 1 211 ? -12.118 -6.898 24.685 1.00 89.69 211 PHE A N 1
ATOM 1620 C CA . PHE A 1 211 ? -11.059 -7.295 23.753 1.00 89.69 211 PHE A CA 1
ATOM 1621 C C . PHE A 1 211 ? -9.951 -8.122 24.421 1.00 89.69 211 PHE A C 1
ATOM 1623 O O . PHE A 1 211 ? -9.332 -7.673 25.391 1.00 89.69 211 PHE A O 1
ATOM 1630 N N . LYS A 1 212 ? -9.652 -9.289 23.834 1.00 90.50 212 LYS A N 1
ATOM 1631 C CA . LYS A 1 212 ? -8.568 -10.212 24.219 1.00 90.50 212 LYS A CA 1
ATOM 1632 C C . LYS A 1 212 ? -7.201 -9.529 24.110 1.00 90.50 212 LYS A C 1
ATOM 1634 O O . LYS A 1 212 ? -6.398 -9.543 25.044 1.00 90.50 212 LYS A O 1
ATOM 1639 N N . VAL A 1 213 ? -6.940 -8.922 22.953 1.00 86.88 213 VAL A N 1
ATOM 1640 C CA . VAL A 1 213 ? -5.743 -8.142 22.637 1.00 86.88 213 VAL A CA 1
ATOM 1641 C C . VAL A 1 213 ? -6.069 -6.672 22.860 1.00 86.88 213 VAL A C 1
ATOM 1643 O O . VAL A 1 213 ? -6.939 -6.095 22.213 1.00 86.88 213 VAL A O 1
ATOM 1646 N N . LYS A 1 214 ? -5.356 -6.064 23.808 1.00 90.44 214 LYS A N 1
ATOM 1647 C CA . LYS A 1 214 ? -5.532 -4.670 24.217 1.00 90.44 214 LYS A CA 1
ATOM 1648 C C . LYS A 1 214 ? -4.544 -3.759 23.492 1.00 90.44 214 LYS A C 1
ATOM 1650 O O . LYS A 1 214 ? -3.333 -3.908 23.674 1.00 90.44 214 LYS A O 1
ATOM 1655 N N . MET A 1 215 ? -5.046 -2.733 22.804 1.00 90.25 215 MET A N 1
ATOM 1656 C CA . MET A 1 215 ? -4.209 -1.657 22.270 1.00 90.25 215 MET A CA 1
ATOM 1657 C C . MET A 1 215 ? -3.314 -1.034 23.354 1.00 90.25 215 MET A C 1
ATOM 1659 O O . MET A 1 215 ? -3.753 -0.725 24.468 1.00 90.25 215 MET A O 1
ATOM 1663 N N . SER A 1 216 ? -2.045 -0.808 23.011 1.00 90.88 216 SER A N 1
ATOM 1664 C CA . SER A 1 216 ? -1.076 -0.149 23.893 1.00 90.88 216 SER A CA 1
ATOM 1665 C C . SER A 1 216 ? -1.167 1.382 23.824 1.00 90.88 216 SER A C 1
ATOM 1667 O O . SER A 1 216 ? -1.571 1.950 22.813 1.00 90.88 216 SER A O 1
ATOM 1669 N N . ARG A 1 217 ? -0.672 2.086 24.854 1.00 90.94 217 ARG A N 1
ATOM 1670 C CA . ARG A 1 217 ? -0.574 3.562 24.841 1.00 90.94 217 ARG A CA 1
ATOM 1671 C C . ARG A 1 217 ? 0.253 4.097 23.658 1.00 90.94 217 ARG A C 1
ATOM 1673 O O . ARG A 1 217 ? -0.066 5.161 23.144 1.00 90.94 217 ARG A O 1
ATOM 1680 N N . ARG A 1 218 ? 1.285 3.367 23.204 1.00 88.38 218 ARG A N 1
ATOM 1681 C CA . ARG A 1 218 ? 2.078 3.738 22.013 1.00 88.38 218 ARG A CA 1
ATOM 1682 C C . ARG A 1 218 ? 1.269 3.584 20.725 1.00 88.38 218 ARG A C 1
ATOM 1684 O O . ARG A 1 218 ? 1.359 4.450 19.866 1.00 88.38 218 ARG A O 1
ATOM 1691 N N . ALA A 1 219 ? 0.504 2.502 20.605 1.00 88.94 219 ALA A N 1
ATOM 1692 C CA . ALA A 1 219 ? -0.389 2.276 19.473 1.00 88.94 219 ALA A CA 1
ATOM 1693 C C . ALA A 1 219 ? -1.470 3.367 19.398 1.00 88.94 219 ALA A C 1
ATOM 1695 O O . ALA A 1 219 ? -1.624 3.997 18.358 1.00 88.94 219 ALA A O 1
ATOM 1696 N N . LEU A 1 220 ? -2.110 3.686 20.529 1.00 90.94 220 LEU A N 1
ATOM 1697 C CA . LEU A 1 220 ? -3.091 4.767 20.604 1.00 90.94 220 LEU A CA 1
ATOM 1698 C C . LEU A 1 220 ? -2.483 6.134 20.250 1.00 90.94 220 LEU A C 1
ATOM 1700 O O . LEU A 1 220 ? -3.062 6.858 19.448 1.00 90.94 220 LEU A O 1
ATOM 1704 N N . ALA A 1 221 ? -1.307 6.478 20.783 1.00 89.25 221 ALA A N 1
ATOM 1705 C CA . ALA A 1 221 ? -0.620 7.721 20.418 1.00 89.25 221 ALA A CA 1
ATOM 1706 C C . ALA A 1 221 ? -0.309 7.791 18.912 1.00 89.25 221 ALA A C 1
ATOM 1708 O O . ALA A 1 221 ? -0.378 8.858 18.316 1.00 89.25 221 ALA A O 1
ATOM 1709 N N . TRP A 1 222 ? -0.031 6.653 18.274 1.00 85.75 222 TRP A N 1
ATOM 1710 C CA . TRP A 1 222 ? 0.216 6.597 16.837 1.00 85.75 222 TRP A CA 1
ATOM 1711 C C . TRP A 1 222 ? -1.059 6.807 15.987 1.00 85.75 222 TRP A C 1
ATOM 1713 O O . TRP A 1 222 ? -0.965 7.296 14.865 1.00 85.75 222 TRP A O 1
ATOM 1723 N N . THR A 1 223 ? -2.259 6.561 16.533 1.00 86.12 223 THR A N 1
ATOM 1724 C CA . THR A 1 223 ? -3.534 6.946 15.878 1.00 86.12 223 THR A CA 1
ATOM 1725 C C . THR A 1 223 ? -3.819 8.453 15.911 1.00 86.12 223 THR A C 1
ATOM 1727 O O . THR A 1 223 ? -4.627 8.925 15.114 1.00 86.12 223 THR A O 1
ATOM 1730 N N . MET A 1 224 ? -3.149 9.225 16.780 1.00 80.56 224 MET A N 1
ATOM 1731 C CA . MET A 1 224 ? -3.313 10.687 16.887 1.00 80.56 224 MET A CA 1
ATOM 1732 C C . MET A 1 224 ? -2.613 11.465 15.755 1.00 80.56 224 MET A C 1
ATOM 1734 O O . MET A 1 224 ? -2.531 12.685 15.811 1.00 80.56 224 MET A O 1
ATOM 1738 N N . ASN A 1 225 ? -2.106 10.785 14.721 1.00 69.88 225 ASN A N 1
ATOM 1739 C CA . ASN A 1 225 ? -1.286 11.362 13.648 1.00 69.88 225 ASN A CA 1
ATOM 1740 C C . ASN A 1 225 ? -2.048 12.293 12.670 1.00 69.88 225 ASN A C 1
ATOM 1742 O O . ASN A 1 225 ? -1.516 12.657 11.624 1.00 69.88 225 ASN A O 1
ATOM 1746 N N . SER A 1 226 ? -3.290 12.671 12.988 1.00 68.56 226 SER A N 1
ATOM 1747 C CA . SER A 1 226 ? -3.980 13.788 12.338 1.00 68.56 226 SER A CA 1
ATOM 1748 C C . SER A 1 226 ? -3.283 15.100 12.691 1.00 68.56 226 SER A C 1
ATOM 1750 O O . SER A 1 226 ? -2.999 15.342 13.864 1.00 68.56 226 SER A O 1
ATOM 1752 N N . ASN A 1 227 ? -3.087 15.987 11.716 1.00 81.31 227 ASN A N 1
ATOM 1753 C CA . ASN A 1 227 ? -2.646 17.354 11.989 1.00 81.31 227 ASN A CA 1
ATOM 1754 C C . ASN A 1 227 ? -3.621 18.010 12.988 1.00 81.31 227 ASN A C 1
ATOM 1756 O O . ASN A 1 227 ? -4.834 17.975 12.773 1.00 81.31 227 ASN A O 1
ATOM 1760 N N . GLU A 1 228 ? -3.117 18.629 14.060 1.00 84.00 228 GLU A N 1
ATOM 1761 C CA . GLU A 1 228 ? -3.947 19.319 15.064 1.00 84.00 228 GLU A CA 1
ATOM 1762 C C . GLU A 1 228 ? -4.904 20.330 14.407 1.00 84.00 228 GLU A C 1
ATOM 1764 O O . GLU A 1 228 ? -6.059 20.471 14.809 1.00 84.00 228 GLU A O 1
ATOM 1769 N N . THR A 1 229 ? -4.458 20.965 13.318 1.00 87.69 229 THR A N 1
ATOM 1770 C CA . THR A 1 229 ? -5.280 21.864 12.500 1.00 87.69 229 THR A CA 1
ATOM 1771 C C . THR A 1 229 ? -6.467 21.138 11.867 1.00 87.69 229 THR A C 1
ATOM 1773 O O . THR A 1 229 ? -7.586 21.624 11.982 1.00 87.69 229 THR A O 1
ATOM 1776 N N . GLU A 1 230 ? -6.263 19.961 11.267 1.00 88.88 230 GLU A N 1
ATOM 1777 C CA . GLU A 1 230 ? -7.337 19.151 10.666 1.00 88.88 230 GLU A CA 1
ATOM 1778 C C . GLU A 1 230 ? -8.304 18.619 11.729 1.00 88.88 230 GLU A C 1
ATOM 1780 O O . GLU A 1 230 ? -9.516 18.607 11.517 1.00 88.88 230 GLU A O 1
ATOM 1785 N N . CYS A 1 231 ? -7.783 18.221 12.894 1.00 89.44 231 CYS A N 1
ATOM 1786 C CA . CYS A 1 231 ? -8.598 17.805 14.032 1.00 89.44 231 CYS A CA 1
ATOM 1787 C C . CYS A 1 231 ? -9.493 18.958 14.520 1.00 89.44 231 CYS A C 1
ATOM 1789 O O . CYS A 1 231 ? -10.712 18.814 14.643 1.00 89.44 231 CYS A O 1
ATOM 1791 N N . ARG A 1 232 ? -8.909 20.148 14.706 1.00 89.62 232 ARG A N 1
ATOM 1792 C CA . ARG A 1 232 ? -9.628 21.371 15.080 1.00 89.62 232 ARG A CA 1
ATOM 1793 C C . ARG A 1 232 ? -10.622 21.812 14.005 1.00 89.62 232 ARG A C 1
ATOM 1795 O O . ARG A 1 232 ? -11.709 22.268 14.347 1.00 89.62 232 ARG A O 1
ATOM 1802 N N . GLU A 1 233 ? -10.303 21.677 12.721 1.00 91.00 233 GLU A N 1
ATOM 1803 C CA . GLU A 1 233 ? -11.243 21.929 11.619 1.00 91.00 233 GLU A CA 1
ATOM 1804 C C . GLU A 1 233 ? -12.420 20.949 11.641 1.00 91.00 233 GLU A C 1
ATOM 1806 O O . GLU A 1 233 ? -13.566 21.364 11.467 1.00 91.00 233 GLU A O 1
ATOM 1811 N N . ALA A 1 234 ? -12.168 19.671 11.931 1.00 89.88 234 ALA A N 1
ATOM 1812 C CA . ALA A 1 234 ? -13.202 18.652 12.043 1.00 89.88 234 ALA A CA 1
ATOM 1813 C C . ALA A 1 234 ? -14.169 18.943 13.213 1.00 89.88 234 ALA A C 1
ATOM 1815 O O . ALA A 1 234 ? -15.383 18.960 12.996 1.00 89.88 234 ALA A O 1
ATOM 1816 N N . PHE A 1 235 ? -13.656 19.302 14.398 1.00 89.69 235 PHE A N 1
ATOM 1817 C CA . PHE A 1 235 ? -14.460 19.799 15.530 1.00 89.69 235 PHE A CA 1
ATOM 1818 C C . PHE A 1 235 ? -15.229 21.100 15.217 1.00 89.69 235 PHE A C 1
ATOM 1820 O O . PHE A 1 235 ? -16.317 21.337 15.743 1.00 89.69 235 PHE A O 1
ATOM 1827 N N . ASN A 1 236 ? -14.691 21.959 14.348 1.00 90.25 236 ASN A N 1
ATOM 1828 C CA . ASN A 1 236 ? -15.345 23.203 13.932 1.00 90.25 236 ASN A CA 1
ATOM 1829 C C . ASN A 1 236 ? -16.303 23.046 12.740 1.00 90.25 236 ASN A C 1
ATOM 1831 O O . ASN A 1 236 ? -16.980 24.013 12.379 1.00 90.25 236 ASN A O 1
ATOM 1835 N N . SER A 1 237 ? -16.386 21.855 12.145 1.00 90.62 237 SER A N 1
ATOM 1836 C CA . SER A 1 237 ? -17.259 21.586 11.005 1.00 90.62 237 SER A CA 1
ATOM 1837 C C . SER A 1 237 ? -18.740 21.743 11.368 1.00 90.62 237 SER A C 1
ATOM 1839 O O . SER A 1 237 ? -19.160 21.511 12.505 1.00 90.62 237 SER A O 1
ATOM 1841 N N . VAL A 1 238 ? -19.559 22.116 10.379 1.00 90.56 238 VAL A N 1
ATOM 1842 C CA . VAL A 1 238 ? -21.019 22.220 10.558 1.00 90.56 238 VAL A CA 1
ATOM 1843 C C . VAL A 1 238 ? -21.594 20.880 11.022 1.00 90.56 238 VAL A C 1
ATOM 1845 O O . VAL A 1 238 ? -22.373 20.862 11.965 1.00 90.56 238 VAL A O 1
ATOM 1848 N N . SER A 1 239 ? -21.124 19.775 10.435 1.00 88.00 239 SER A N 1
ATOM 1849 C CA . SER A 1 239 ? -21.602 18.418 10.715 1.00 88.00 239 SER A CA 1
ATOM 1850 C C . SER A 1 239 ? -21.246 17.878 12.107 1.00 88.00 239 SER A C 1
ATOM 1852 O O . SER A 1 239 ? -21.959 17.035 12.648 1.00 88.00 239 SER A O 1
ATOM 1854 N N . TYR A 1 240 ? -20.161 18.369 12.716 1.00 86.62 240 TYR A N 1
ATOM 1855 C CA . TYR A 1 240 ? -19.896 18.120 14.134 1.00 86.62 240 TYR A CA 1
ATOM 1856 C C . TYR A 1 240 ? -20.867 18.927 15.009 1.00 86.62 240 TYR A C 1
ATOM 1858 O O . TYR A 1 240 ? -21.491 18.394 15.925 1.00 86.62 240 TYR A O 1
ATOM 1866 N N . ARG A 1 241 ? -21.030 20.223 14.705 1.00 86.38 241 ARG A N 1
ATOM 1867 C CA . ARG A 1 241 ? -21.825 21.171 15.506 1.00 86.38 241 ARG A CA 1
ATOM 1868 C C . ARG A 1 241 ? -23.336 20.930 15.451 1.00 86.38 241 ARG A C 1
ATOM 1870 O O . ARG A 1 241 ? -24.023 21.263 16.413 1.00 86.38 241 ARG A O 1
ATOM 1877 N N . ASP A 1 242 ? -23.856 20.391 14.351 1.00 88.94 242 ASP A N 1
ATOM 1878 C CA . ASP A 1 242 ? -25.271 20.027 14.198 1.00 88.94 242 ASP A CA 1
ATOM 1879 C C . ASP A 1 242 ? -25.597 18.599 14.682 1.00 88.94 242 ASP A C 1
ATOM 1881 O O . ASP A 1 242 ? -26.770 18.226 14.739 1.00 88.94 242 ASP A O 1
ATOM 1885 N N . GLY A 1 243 ? -24.580 17.818 15.071 1.00 86.00 243 GLY A N 1
ATOM 1886 C CA . GLY A 1 243 ? -24.737 16.443 15.545 1.00 86.00 243 GLY A CA 1
ATOM 1887 C C . GLY A 1 243 ? -25.104 15.430 14.454 1.00 86.00 243 GLY A C 1
ATOM 1888 O O . GLY A 1 243 ? -25.616 14.360 14.778 1.00 86.00 243 GLY A O 1
ATOM 1889 N N . SER A 1 244 ? -24.874 15.739 13.173 1.00 88.38 244 SER A N 1
ATOM 1890 C CA . SER A 1 244 ? -25.157 14.821 12.057 1.00 88.38 244 SER A CA 1
ATOM 1891 C C . SER A 1 244 ? -24.170 13.653 11.934 1.00 88.38 244 SER A C 1
ATOM 1893 O O . SER A 1 244 ? -24.459 12.684 11.228 1.00 88.38 244 SER A O 1
ATOM 1895 N N . TRP A 1 245 ? -23.022 13.704 12.615 1.00 88.50 245 TRP A N 1
ATOM 1896 C CA . TRP A 1 245 ? -22.072 12.589 12.663 1.00 88.50 245 TRP A CA 1
ATOM 1897 C C . TRP A 1 245 ? -22.534 11.451 13.592 1.00 88.50 245 TRP A C 1
ATOM 1899 O O . TRP A 1 245 ? -23.013 11.718 14.696 1.00 88.50 245 TRP A O 1
ATOM 1909 N N . PRO A 1 246 ? -22.358 10.171 13.198 1.00 87.38 246 PRO A N 1
ATOM 1910 C CA . PRO A 1 246 ? -22.693 9.033 14.048 1.00 87.38 246 PRO A CA 1
ATOM 1911 C C . PRO A 1 246 ? -21.959 9.073 15.394 1.00 87.38 246 PRO A C 1
ATOM 1913 O O . PRO A 1 246 ? -20.727 9.074 15.446 1.00 87.38 246 PRO A O 1
ATOM 1916 N N . VAL A 1 247 ? -22.719 9.053 16.491 1.00 89.69 247 VAL A N 1
ATOM 1917 C CA . VAL A 1 247 ? -22.173 8.877 17.843 1.00 89.69 247 VAL A CA 1
ATOM 1918 C C . VAL A 1 247 ? -21.900 7.394 18.068 1.00 89.69 247 VAL A C 1
ATOM 1920 O O . VAL A 1 247 ? -22.815 6.570 17.997 1.00 89.69 247 VAL A O 1
ATOM 1923 N N . LEU A 1 248 ? -20.656 7.040 18.387 1.00 88.88 248 LEU A N 1
ATOM 1924 C CA . LEU A 1 248 ? -20.288 5.661 18.690 1.00 88.88 248 LEU A CA 1
ATOM 1925 C C . LEU A 1 248 ? -20.584 5.384 20.169 1.00 88.88 248 LEU A C 1
ATOM 1927 O O . LEU A 1 248 ? -19.688 5.446 21.007 1.00 88.88 248 LEU A O 1
ATOM 1931 N N . THR A 1 249 ? -21.846 5.115 20.515 1.00 78.50 249 THR A N 1
ATOM 1932 C CA . THR A 1 249 ? -22.298 4.949 21.913 1.00 78.50 249 THR A CA 1
ATOM 1933 C C . THR A 1 249 ? -21.953 3.576 22.495 1.00 78.50 249 THR A C 1
ATOM 1935 O O . THR A 1 249 ? -21.310 3.493 23.542 1.00 78.50 249 THR A O 1
ATOM 1938 N N . LEU A 1 250 ? -22.308 2.493 21.798 1.00 78.94 250 LEU A N 1
ATOM 1939 C CA . LEU A 1 250 ? -22.096 1.110 22.245 1.00 78.94 250 LEU A CA 1
ATOM 1940 C C . LEU A 1 250 ? -20.610 0.718 22.263 1.00 78.94 250 LEU A C 1
ATOM 1942 O O . LEU A 1 250 ? -19.810 1.254 21.497 1.00 78.94 250 LEU A O 1
ATOM 1946 N N . GLU A 1 251 ? -20.224 -0.214 23.138 1.00 79.25 251 GLU A N 1
ATOM 1947 C CA . GLU A 1 251 ? -18.864 -0.790 23.129 1.00 79.25 251 GLU A CA 1
ATOM 1948 C C . GLU A 1 251 ? -18.604 -1.610 21.858 1.00 79.25 251 GLU A C 1
ATOM 1950 O O . GLU A 1 251 ? -17.486 -1.612 21.354 1.00 79.25 251 GLU A O 1
ATOM 1955 N N . VAL A 1 252 ? -19.655 -2.247 21.330 1.00 80.69 252 VAL A N 1
ATOM 1956 C CA . VAL A 1 252 ? -19.673 -3.073 20.117 1.00 80.69 252 VAL A CA 1
ATOM 1957 C C . VAL A 1 252 ? -21.022 -2.867 19.404 1.00 80.69 252 VAL A C 1
ATOM 1959 O O . VAL A 1 252 ? -22.045 -2.715 20.074 1.00 80.69 252 VAL A O 1
ATOM 1962 N N . GLY A 1 253 ? -21.048 -2.842 18.068 1.00 87.44 253 GLY A N 1
ATOM 1963 C CA . GLY A 1 253 ? -22.271 -2.662 17.268 1.00 87.44 253 GLY A CA 1
ATOM 1964 C C . GLY A 1 253 ? -21.988 -2.575 15.764 1.00 87.44 253 GLY A C 1
ATOM 1965 O O . GLY A 1 253 ? -20.970 -3.092 15.306 1.00 87.44 253 GLY A O 1
ATOM 1966 N N . SER A 1 254 ? -22.871 -1.919 15.003 1.00 89.50 254 SER A N 1
ATOM 1967 C CA . SER A 1 254 ? -22.675 -1.578 13.583 1.00 89.50 254 SER A CA 1
ATOM 1968 C C . SER A 1 254 ? -21.318 -0.933 13.338 1.00 89.50 254 SER A C 1
ATOM 1970 O O . SER A 1 254 ? -20.950 0.011 14.042 1.00 89.50 254 SER A O 1
ATOM 1972 N N . TYR A 1 255 ? -20.615 -1.362 12.292 1.00 91.81 255 TYR A N 1
ATOM 1973 C CA . TYR A 1 255 ? -19.392 -0.695 11.877 1.00 91.81 255 TYR A CA 1
ATOM 1974 C C . TYR A 1 255 ? -19.725 0.679 11.294 1.00 91.81 255 TYR A C 1
ATOM 1976 O O . TYR A 1 255 ? -20.369 0.765 10.239 1.00 91.81 255 TYR A O 1
ATOM 1984 N N . PRO A 1 256 ? -19.260 1.780 11.913 1.00 92.06 256 PRO A N 1
ATOM 1985 C CA . PRO A 1 256 ? -19.314 3.066 11.250 1.00 92.06 256 PRO A CA 1
ATOM 1986 C C . PRO A 1 256 ? -18.505 2.997 9.948 1.00 92.06 256 PRO A C 1
ATOM 1988 O O . PRO A 1 256 ? -17.597 2.178 9.789 1.00 92.06 256 PRO A O 1
ATOM 1991 N N . CYS A 1 257 ? -18.864 3.850 8.990 1.00 92.69 257 CYS A N 1
ATOM 1992 C CA . CYS A 1 257 ? -18.199 3.923 7.685 1.00 92.69 257 CYS A CA 1
ATOM 1993 C C . CYS A 1 257 ? -18.245 2.618 6.870 1.00 92.69 257 CYS A C 1
ATOM 1995 O O . CYS A 1 257 ? -17.453 2.458 5.945 1.00 92.69 257 CYS A O 1
ATOM 1997 N N . GLY A 1 258 ? -19.143 1.681 7.214 1.00 89.31 258 GLY A N 1
ATOM 1998 C CA . GLY A 1 258 ? -19.219 0.368 6.572 1.00 89.31 258 GLY A CA 1
ATOM 1999 C C . GLY A 1 258 ? -17.892 -0.386 6.654 1.00 89.31 258 GLY A C 1
ATOM 2000 O O . GLY A 1 258 ? -17.419 -0.885 5.642 1.00 89.31 258 GLY A O 1
ATOM 2001 N N . GLY A 1 259 ? -17.233 -0.353 7.817 1.00 89.25 259 GLY A N 1
ATOM 2002 C CA . GLY A 1 259 ? -15.931 -0.996 8.026 1.00 89.25 259 GLY A CA 1
ATOM 2003 C C . GLY A 1 259 ? -14.763 -0.356 7.270 1.00 89.25 259 GLY A C 1
ATOM 2004 O O . GLY A 1 259 ? -13.701 -0.965 7.172 1.00 89.25 259 GLY A O 1
ATOM 2005 N N . GLY A 1 260 ? -14.955 0.840 6.705 1.00 90.38 260 GLY A N 1
ATOM 2006 C CA . GLY A 1 260 ? -13.892 1.654 6.122 1.00 90.38 260 GLY A CA 1
ATOM 2007 C C . GLY A 1 260 ? -13.030 2.374 7.167 1.00 90.38 260 GLY A C 1
ATOM 2008 O O . GLY A 1 260 ? -13.124 2.129 8.369 1.00 90.38 260 GLY A O 1
ATOM 2009 N N . SER A 1 261 ? -12.187 3.289 6.691 1.00 92.88 261 SER A N 1
ATOM 2010 C CA . SER A 1 261 ? -11.364 4.158 7.534 1.00 92.88 261 SER A CA 1
ATOM 2011 C C . SER A 1 261 ? -12.062 5.477 7.880 1.00 92.88 261 SER A C 1
ATOM 2013 O O . SER A 1 261 ? -13.068 5.865 7.275 1.00 92.88 261 SER A O 1
ATOM 2015 N N . GLY A 1 262 ? -11.523 6.171 8.878 1.00 94.19 262 GLY A N 1
ATOM 2016 C CA . GLY A 1 262 ? -12.015 7.477 9.292 1.00 94.19 262 GLY A CA 1
ATOM 2017 C C . GLY A 1 262 ? -11.285 8.033 10.508 1.00 94.19 262 GLY A C 1
ATOM 2018 O O . GLY A 1 262 ? -10.206 7.573 10.888 1.00 94.19 262 GLY A O 1
ATOM 2019 N N . GLN A 1 263 ? -11.909 9.032 11.127 1.00 94.25 263 GLN A N 1
ATOM 2020 C CA . GLN A 1 263 ? -11.468 9.702 12.345 1.00 94.25 263 GLN A CA 1
ATOM 2021 C C . GLN A 1 263 ? -12.534 9.552 13.436 1.00 94.25 263 GLN A C 1
ATOM 2023 O O . GLN A 1 263 ? -13.714 9.834 13.222 1.00 94.25 263 GLN A O 1
ATOM 2028 N N . LEU A 1 264 ? -12.112 9.131 14.624 1.00 94.50 264 LEU A N 1
ATOM 2029 C CA . LEU A 1 264 ? -12.900 9.139 15.848 1.00 94.50 264 LEU A CA 1
ATOM 2030 C C . LEU A 1 264 ? -12.530 10.400 16.639 1.00 94.50 264 LEU A C 1
ATOM 2032 O O . LEU A 1 264 ? -11.375 10.563 17.035 1.00 94.50 264 LEU A O 1
ATOM 2036 N N . LEU A 1 265 ? -13.493 11.299 16.835 1.00 93.62 265 LEU A N 1
ATOM 2037 C CA . LEU A 1 265 ? -13.317 12.552 17.566 1.00 93.62 265 LEU A CA 1
ATOM 2038 C C . LEU A 1 265 ? -13.951 12.425 18.946 1.00 93.62 265 LEU A C 1
ATOM 2040 O O . LEU A 1 265 ? -15.159 12.217 19.042 1.00 93.62 265 LEU A O 1
ATOM 2044 N N . CYS A 1 266 ? -13.159 12.581 20.002 1.00 92.06 266 CYS A N 1
ATOM 2045 C CA . CYS A 1 266 ? -13.612 12.457 21.384 1.00 92.06 266 CYS A CA 1
ATOM 2046 C C . CYS A 1 266 ? -13.409 13.781 22.131 1.00 92.06 266 CYS A C 1
ATOM 2048 O O . CYS A 1 266 ? -12.295 14.305 22.191 1.00 92.06 266 CYS A O 1
ATOM 2050 N N . ALA A 1 267 ? -14.480 14.325 22.713 1.00 87.44 267 ALA A N 1
ATOM 2051 C CA . ALA A 1 267 ? -14.413 15.547 23.516 1.00 87.44 267 ALA A CA 1
ATOM 2052 C C . ALA A 1 267 ? -13.807 15.279 24.909 1.00 87.44 267 ALA A C 1
ATOM 2054 O O . ALA A 1 267 ? -14.107 14.258 25.538 1.00 87.44 267 ALA A O 1
ATOM 2055 N N . ALA A 1 268 ? -12.984 16.197 25.429 1.00 80.12 268 ALA A N 1
ATOM 2056 C CA . ALA A 1 268 ? -12.366 16.059 26.749 1.00 80.12 268 ALA A CA 1
ATOM 2057 C C . ALA A 1 268 ? -13.312 16.487 27.895 1.00 80.12 268 ALA A C 1
ATOM 2059 O O . ALA A 1 268 ? -13.127 17.524 28.529 1.00 80.12 268 ALA A O 1
ATOM 2060 N N . GLY A 1 269 ? -14.301 15.642 28.202 1.00 69.25 269 GLY A N 1
ATOM 2061 C CA . GLY A 1 269 ? -15.172 15.788 29.380 1.00 69.25 269 GLY A CA 1
ATOM 2062 C C . GLY A 1 269 ? -16.138 16.982 29.331 1.00 69.25 269 GLY A C 1
ATOM 2063 O O . GLY A 1 269 ? -16.409 17.530 28.266 1.00 69.25 269 GLY A O 1
ATOM 2064 N N . ASP A 1 270 ? -16.664 17.384 30.496 1.00 56.72 270 ASP A N 1
ATOM 2065 C CA . ASP A 1 270 ? -17.717 18.413 30.667 1.00 56.72 270 ASP A CA 1
ATOM 2066 C C . ASP A 1 270 ? -17.276 19.865 30.347 1.00 56.72 270 ASP A C 1
ATOM 2068 O O . ASP A 1 270 ? -17.874 20.835 30.822 1.00 56.72 270 ASP A O 1
ATOM 2072 N N . ALA A 1 271 ? -16.216 20.045 29.556 1.00 50.25 271 ALA A N 1
ATOM 2073 C CA . ALA A 1 271 ? -15.664 21.337 29.168 1.00 50.25 271 ALA A CA 1
ATOM 2074 C C . ALA A 1 271 ? -16.552 22.050 28.128 1.00 50.25 271 ALA A C 1
ATOM 2076 O O . ALA A 1 271 ? -16.207 22.195 26.960 1.00 50.25 271 ALA A O 1
ATOM 2077 N N . LEU A 1 272 ? -17.684 22.581 28.595 1.00 50.12 272 LEU A N 1
ATOM 2078 C CA . LEU A 1 272 ? -18.539 23.574 27.919 1.00 50.12 272 LEU A CA 1
ATOM 2079 C C . LEU A 1 272 ? -17.867 24.966 27.783 1.00 50.12 272 LEU A C 1
ATOM 2081 O O . LEU A 1 272 ? -18.542 25.985 27.653 1.00 50.12 272 LEU A O 1
ATOM 2085 N N . THR A 1 273 ? -16.538 25.016 27.866 1.00 54.16 273 THR A N 1
ATOM 2086 C CA . THR A 1 273 ? -15.696 26.206 27.710 1.00 54.16 273 THR A CA 1
ATOM 2087 C C . THR A 1 273 ? -15.193 26.292 26.274 1.00 54.16 273 THR A C 1
ATOM 2089 O O . THR A 1 273 ? -14.825 25.269 25.710 1.00 54.16 273 THR A O 1
ATOM 2092 N N . ASP A 1 274 ? -15.127 27.497 25.703 1.00 58.25 274 ASP A N 1
ATOM 2093 C CA . ASP A 1 274 ? -14.890 27.721 24.263 1.00 58.25 274 ASP A CA 1
ATOM 2094 C C . ASP A 1 274 ? -13.546 27.195 23.698 1.00 58.25 274 ASP A C 1
ATOM 2096 O O . ASP A 1 274 ? -13.380 27.143 22.478 1.00 58.25 274 ASP A O 1
ATOM 2100 N N . ASP A 1 275 ? -12.605 26.761 24.546 1.00 64.31 275 ASP A N 1
ATOM 2101 C CA . ASP A 1 275 ? -11.464 25.938 24.127 1.00 64.31 275 ASP A CA 1
ATOM 2102 C C . ASP A 1 275 ? -11.910 24.478 23.954 1.00 64.31 275 ASP A C 1
ATOM 2104 O O . ASP A 1 275 ? -12.015 23.715 24.919 1.00 64.31 275 ASP A O 1
ATOM 2108 N N . ILE A 1 276 ? -12.151 24.082 22.699 1.00 59.28 276 ILE A N 1
ATOM 2109 C CA . ILE A 1 276 ? -12.517 22.711 22.314 1.00 59.28 276 ILE A CA 1
ATOM 2110 C C . ILE A 1 276 ? -11.288 21.796 22.446 1.00 59.28 276 ILE A C 1
ATOM 2112 O O . ILE A 1 276 ? -10.655 21.407 21.464 1.00 59.28 276 ILE A O 1
ATOM 2116 N N . GLY A 1 277 ? -10.955 21.442 23.686 1.00 70.12 277 GLY A N 1
ATOM 2117 C CA . GLY A 1 277 ? -10.038 20.356 24.000 1.00 70.12 277 GLY A CA 1
ATOM 2118 C C . GLY A 1 277 ? -10.678 19.025 23.612 1.00 70.12 277 GLY A C 1
ATOM 2119 O O . GLY A 1 277 ? -11.570 18.525 24.295 1.00 70.12 277 GLY A O 1
ATOM 2120 N N . GLY A 1 278 ? -10.230 18.441 22.508 1.00 86.00 278 GLY A N 1
ATOM 2121 C CA . GLY A 1 278 ? -10.671 17.131 22.046 1.00 86.00 278 GLY A CA 1
ATOM 2122 C C . GLY A 1 278 ? -9.534 16.396 21.352 1.00 86.00 278 GLY A C 1
ATOM 2123 O O . GLY A 1 278 ? -8.584 17.019 20.880 1.00 86.00 278 GLY A O 1
ATOM 2124 N N . THR A 1 279 ? -9.614 15.070 21.299 1.00 90.69 279 THR A N 1
ATOM 2125 C CA . THR A 1 279 ? -8.633 14.243 20.587 1.00 90.69 279 THR A CA 1
ATOM 2126 C C . THR A 1 279 ? -9.253 13.643 19.333 1.00 90.69 279 THR A C 1
ATOM 2128 O O . THR A 1 279 ? -10.406 13.207 19.341 1.00 90.69 279 THR A O 1
ATOM 2131 N N . CYS A 1 280 ? -8.476 13.607 18.252 1.00 93.31 280 CYS A N 1
ATOM 2132 C CA . CYS A 1 280 ? -8.823 12.898 17.027 1.00 93.31 280 CYS A CA 1
ATOM 2133 C C . CYS A 1 280 ? -7.930 11.668 16.880 1.00 93.31 280 CYS A C 1
ATOM 2135 O O . CYS A 1 280 ? -6.727 11.728 17.132 1.00 93.31 280 CYS A O 1
ATOM 2137 N N . HIS A 1 281 ? -8.532 10.554 16.478 1.00 93.19 281 HIS A N 1
ATOM 2138 C CA . HIS A 1 281 ? -7.862 9.268 16.343 1.00 93.19 281 HIS A CA 1
ATOM 2139 C C . HIS A 1 281 ? -8.254 8.609 15.024 1.00 93.19 281 HIS A C 1
ATOM 2141 O O . HIS A 1 281 ? -9.434 8.353 14.790 1.00 93.19 281 HIS A O 1
ATOM 2147 N N . HIS A 1 282 ? -7.283 8.320 14.162 1.00 93.00 282 HIS A N 1
ATOM 2148 C CA . HIS A 1 282 ? -7.536 7.566 12.937 1.00 93.00 282 HIS A CA 1
ATOM 2149 C C . HIS A 1 282 ? -7.802 6.082 13.224 1.00 93.00 282 HIS A C 1
ATOM 2151 O O . HIS A 1 282 ? -7.155 5.478 14.082 1.00 93.00 282 HIS A O 1
ATOM 2157 N N . PHE A 1 283 ? -8.722 5.491 12.463 1.00 93.38 283 PHE A N 1
ATOM 2158 C CA . PHE A 1 283 ? -9.028 4.058 12.478 1.00 93.38 283 PHE A CA 1
ATOM 2159 C C . PHE A 1 283 ? -9.161 3.502 11.052 1.00 93.38 283 PHE A C 1
ATOM 2161 O O . PHE A 1 283 ? -9.391 4.250 10.098 1.00 93.38 283 PHE A O 1
ATOM 2168 N N . GLY A 1 284 ? -9.061 2.177 10.921 1.00 88.88 284 GLY A N 1
ATOM 2169 C CA . GLY A 1 284 ? -9.196 1.456 9.651 1.00 88.88 284 GLY A CA 1
ATOM 2170 C C . GLY A 1 284 ? -7.946 1.490 8.760 1.00 88.88 284 GLY A C 1
ATOM 2171 O O . GLY A 1 284 ? -6.909 2.062 9.099 1.00 88.88 284 GLY A O 1
ATOM 2172 N N . GLY A 1 285 ? -8.021 0.816 7.608 1.00 80.81 285 GLY A N 1
ATOM 2173 C CA . GLY A 1 285 ? -6.829 0.512 6.809 1.00 80.81 285 GLY A CA 1
ATOM 2174 C C . GLY A 1 285 ? -5.917 -0.465 7.569 1.00 80.81 285 GLY A C 1
ATOM 2175 O O . GLY A 1 285 ? -6.427 -1.456 8.093 1.00 80.81 285 GLY A O 1
ATOM 2176 N N . PRO A 1 286 ? -4.594 -0.217 7.636 1.00 72.81 286 PRO A N 1
ATOM 2177 C CA . PRO A 1 286 ? -3.674 -0.954 8.503 1.00 72.81 286 PRO A CA 1
ATOM 2178 C C . PRO A 1 286 ? -3.409 -0.299 9.861 1.00 72.81 286 PRO A C 1
ATOM 2180 O O . PRO A 1 286 ? -2.475 -0.687 10.567 1.00 72.81 286 PRO A O 1
ATOM 2183 N N . ALA A 1 287 ? -4.231 0.681 10.242 1.00 76.44 287 ALA A N 1
ATOM 2184 C CA . ALA A 1 287 ? -4.410 1.023 11.643 1.00 76.44 287 ALA A CA 1
ATOM 2185 C C . ALA A 1 287 ? -5.356 0.010 12.322 1.00 76.44 287 ALA A C 1
ATOM 2187 O O . ALA A 1 287 ? -5.753 -1.008 11.751 1.00 76.44 287 ALA A O 1
ATOM 2188 N N . TYR A 1 288 ? -5.709 0.308 13.566 1.00 87.44 288 TYR A N 1
ATOM 2189 C CA . TYR A 1 288 ? -6.586 -0.511 14.388 1.00 87.44 288 TYR A CA 1
ATOM 2190 C C . TYR A 1 288 ? -8.064 -0.333 14.024 1.00 87.44 288 TYR A C 1
ATOM 2192 O O . TYR A 1 288 ? -8.476 0.662 13.417 1.00 87.44 288 TYR A O 1
ATOM 2200 N N . ASP A 1 289 ? -8.860 -1.310 14.443 1.00 91.62 289 ASP A N 1
ATOM 2201 C CA . ASP A 1 289 ? -10.314 -1.302 14.367 1.00 91.62 289 ASP A CA 1
ATOM 2202 C C . ASP A 1 289 ? -10.925 -0.167 15.217 1.00 91.62 289 ASP A C 1
ATOM 2204 O O . ASP A 1 289 ? -10.425 0.168 16.294 1.00 91.62 289 ASP A O 1
ATOM 2208 N N . VAL A 1 290 ? -12.024 0.433 14.752 1.00 93.88 290 VAL A N 1
ATOM 2209 C CA . VAL A 1 290 ? -12.666 1.584 15.409 1.00 93.88 290 VAL A CA 1
ATOM 2210 C C . VAL A 1 290 ? -13.121 1.297 16.845 1.00 93.88 290 VAL A C 1
ATOM 2212 O O . VAL A 1 290 ? -13.026 2.179 17.705 1.00 93.88 290 VAL A O 1
ATOM 2215 N N . PHE A 1 291 ? -13.573 0.074 17.138 1.00 94.00 291 PHE A N 1
ATOM 2216 C CA . PHE A 1 291 ? -13.986 -0.292 18.494 1.00 94.00 291 PHE A CA 1
ATOM 2217 C C . PHE A 1 291 ? -12.775 -0.503 19.410 1.00 94.00 291 PHE A C 1
ATOM 2219 O O . PHE A 1 291 ? -12.816 -0.101 20.575 1.00 94.00 291 PHE A O 1
ATOM 2226 N N . GLU A 1 292 ? -11.668 -1.035 18.880 1.00 92.56 292 GLU A N 1
ATOM 2227 C CA . GLU A 1 292 ? -10.410 -1.156 19.621 1.00 92.56 292 GLU A CA 1
ATOM 2228 C C . GLU A 1 292 ? -9.827 0.232 19.937 1.00 92.56 292 GLU A C 1
ATOM 2230 O O . GLU A 1 292 ? -9.431 0.488 21.076 1.00 92.56 292 GLU A O 1
ATOM 2235 N N . VAL A 1 293 ? -9.840 1.165 18.971 1.00 93.75 293 VAL A N 1
ATOM 2236 C CA . VAL A 1 293 ? -9.445 2.573 19.182 1.00 93.75 293 VAL A CA 1
ATOM 2237 C C . VAL A 1 293 ? -10.309 3.215 20.271 1.00 93.75 293 VAL A C 1
ATOM 2239 O O . VAL A 1 293 ? -9.774 3.831 21.196 1.00 93.75 293 VAL A O 1
ATOM 2242 N N . LYS A 1 294 ? -11.636 3.035 20.228 1.00 93.56 294 LYS A N 1
ATOM 2243 C CA . LYS A 1 294 ? -12.544 3.559 21.259 1.00 93.56 294 LYS A CA 1
ATOM 2244 C C . LYS A 1 294 ? -12.256 2.974 22.649 1.00 93.56 294 LYS A C 1
ATOM 2246 O O . LYS A 1 294 ? -12.213 3.728 23.625 1.00 93.56 294 LYS A O 1
ATOM 2251 N N . ASP A 1 295 ? -12.063 1.660 22.772 1.00 92.25 295 ASP A N 1
ATOM 2252 C CA . ASP A 1 295 ? -11.733 1.045 24.064 1.00 92.25 295 ASP A CA 1
ATOM 2253 C C . ASP A 1 295 ? -10.374 1.529 24.588 1.00 92.25 295 ASP A C 1
ATOM 2255 O O . ASP A 1 295 ? -10.245 1.861 25.768 1.00 92.25 295 ASP A O 1
ATOM 2259 N N . ALA A 1 296 ? -9.381 1.662 23.707 1.00 92.38 296 ALA A N 1
ATOM 2260 C CA . ALA A 1 296 ? -8.076 2.213 24.041 1.00 92.38 296 ALA A CA 1
ATOM 2261 C C . ALA A 1 296 ? -8.185 3.634 24.615 1.00 92.38 296 ALA A C 1
ATOM 2263 O O . ALA A 1 296 ? -7.627 3.900 25.679 1.00 92.38 296 ALA A O 1
ATOM 2264 N N . ILE A 1 297 ? -8.948 4.521 23.967 1.00 91.94 297 ILE A N 1
ATOM 2265 C CA . ILE A 1 297 ? -9.242 5.879 24.455 1.00 91.94 297 ILE A CA 1
ATOM 2266 C C . ILE A 1 297 ? -9.863 5.820 25.854 1.00 91.94 297 ILE A C 1
ATOM 2268 O O . ILE A 1 297 ? -9.314 6.392 26.799 1.00 91.94 297 ILE A O 1
ATOM 2272 N N . ARG A 1 298 ? -10.950 5.056 26.020 1.00 91.06 298 ARG A N 1
ATOM 2273 C CA . ARG A 1 298 ? -11.652 4.897 27.302 1.00 91.06 298 ARG A CA 1
ATOM 2274 C C . ARG A 1 298 ? -10.722 4.418 28.421 1.00 91.06 298 ARG A C 1
ATOM 2276 O O . ARG A 1 298 ? -10.726 4.978 29.518 1.00 91.06 298 ARG A O 1
ATOM 2283 N N . ARG A 1 299 ? -9.921 3.377 28.171 1.00 90.69 299 ARG A N 1
ATOM 2284 C CA . ARG A 1 299 ? -9.058 2.767 29.197 1.00 90.69 299 ARG A CA 1
ATOM 2285 C C . ARG A 1 299 ? -7.798 3.582 29.492 1.00 90.69 299 ARG A C 1
ATOM 2287 O O . ARG A 1 299 ? -7.362 3.588 30.639 1.00 90.69 299 ARG A O 1
ATOM 2294 N N . ILE A 1 300 ? -7.210 4.251 28.495 1.00 90.50 300 ILE A N 1
ATOM 2295 C CA . ILE A 1 300 ? -5.885 4.896 28.601 1.00 90.50 300 ILE A CA 1
ATOM 2296 C C . ILE A 1 300 ? -5.981 6.402 28.888 1.00 90.50 300 ILE A C 1
ATOM 2298 O O . ILE A 1 300 ? -5.122 6.930 29.601 1.00 90.50 300 ILE A O 1
ATOM 2302 N N . LEU A 1 301 ? -6.987 7.085 28.330 1.00 88.50 301 LEU A N 1
ATOM 2303 C CA . LEU A 1 301 ? -7.211 8.529 28.492 1.00 88.50 301 LEU A CA 1
ATOM 2304 C C . LEU A 1 301 ? -8.305 8.849 29.524 1.00 88.50 301 LEU A C 1
ATOM 2306 O O . LEU A 1 301 ? -8.407 9.991 29.958 1.00 88.50 301 LEU A O 1
ATOM 2310 N N . HIS A 1 302 ? -9.098 7.852 29.939 1.00 86.25 302 HIS A N 1
ATOM 2311 C CA . HIS A 1 302 ? -10.212 7.993 30.890 1.00 86.25 302 HIS A CA 1
ATOM 2312 C C . HIS A 1 302 ? -11.311 8.982 30.451 1.00 86.25 302 HIS A C 1
ATOM 2314 O O . HIS A 1 302 ? -12.126 9.417 31.264 1.00 86.25 302 HIS A O 1
ATOM 2320 N N . THR A 1 303 ? -11.363 9.313 29.159 1.00 78.06 303 THR A N 1
ATOM 2321 C CA . THR A 1 303 ? -12.433 10.095 28.536 1.00 78.06 303 THR A CA 1
ATOM 2322 C C . THR A 1 303 ? -13.624 9.189 28.242 1.00 78.06 303 THR A C 1
ATOM 2324 O O . THR A 1 303 ? -13.493 8.201 27.514 1.00 78.06 303 THR A O 1
ATOM 2327 N N . ASN A 1 304 ? -14.784 9.523 28.805 1.00 63.66 304 ASN A N 1
ATOM 2328 C CA . ASN A 1 304 ? -15.980 8.696 28.711 1.00 63.66 304 ASN A CA 1
ATOM 2329 C C . ASN A 1 304 ? -16.969 9.218 27.652 1.00 63.66 304 ASN A C 1
ATOM 2331 O O . ASN A 1 304 ? -17.361 10.381 27.644 1.00 63.66 304 ASN A O 1
ATOM 2335 N N . GLU A 1 305 ? -17.424 8.274 26.828 1.00 67.62 305 GLU A N 1
ATOM 2336 C CA . GLU A 1 305 ? -18.749 8.213 26.184 1.00 67.62 305 GLU A CA 1
ATOM 2337 C C . GLU A 1 305 ? -19.022 9.099 24.952 1.00 67.62 305 GLU A C 1
ATOM 2339 O O . GLU A 1 305 ? -19.626 8.593 24.006 1.00 67.62 305 GLU A O 1
ATOM 2344 N N . ASN A 1 306 ? -18.532 10.339 24.867 1.00 84.56 306 ASN A N 1
ATOM 2345 C CA . ASN A 1 306 ? -18.859 11.241 23.746 1.00 84.56 306 ASN A CA 1
ATOM 2346 C C . ASN A 1 306 ? -17.797 11.249 22.632 1.00 84.56 306 ASN A C 1
ATOM 2348 O O . ASN A 1 306 ? -17.108 12.249 22.414 1.00 84.56 306 ASN A O 1
ATOM 2352 N N . CYS A 1 307 ? -17.692 10.126 21.914 1.00 92.19 307 CYS A N 1
ATOM 2353 C CA . CYS A 1 307 ? -16.919 10.031 20.675 1.00 92.19 307 CYS A CA 1
ATOM 2354 C C . CYS A 1 307 ? -17.842 9.962 19.446 1.00 92.19 307 CYS A C 1
ATOM 2356 O O . CYS A 1 307 ? -18.748 9.124 19.384 1.00 92.19 307 CYS A O 1
ATOM 2358 N N . VAL A 1 308 ? -17.585 10.807 18.448 1.00 93.69 308 VAL A N 1
ATOM 2359 C CA . VAL A 1 308 ? -18.292 10.825 17.156 1.00 93.69 308 VAL A CA 1
ATOM 2360 C C . VAL A 1 308 ? -17.376 10.377 16.027 1.00 93.69 308 VAL A C 1
ATOM 2362 O O . VAL A 1 308 ? -16.160 10.562 16.088 1.00 93.69 308 VAL A O 1
ATOM 2365 N N . VAL A 1 309 ? -17.958 9.783 14.989 1.00 94.94 309 VAL A N 1
ATOM 2366 C CA . VAL A 1 309 ? -17.208 9.239 13.857 1.00 94.94 309 VAL A CA 1
ATOM 2367 C C . VAL A 1 309 ? -17.371 10.112 12.620 1.00 94.94 309 VAL A C 1
ATOM 2369 O O . VAL A 1 309 ? -18.481 10.331 12.140 1.00 94.94 309 VAL A O 1
ATOM 2372 N N . ARG A 1 310 ? -16.241 10.535 12.056 1.00 94.75 310 ARG A N 1
ATOM 2373 C CA . ARG A 1 310 ? -16.136 11.086 10.706 1.00 94.75 310 ARG A CA 1
ATOM 2374 C C . ARG A 1 310 ? -15.558 10.011 9.791 1.00 94.75 310 ARG A C 1
ATOM 2376 O O . ARG A 1 310 ? -14.454 9.534 10.028 1.00 94.75 310 ARG A O 1
ATOM 2383 N N . CYS A 1 311 ? -16.279 9.654 8.738 1.00 94.31 311 CYS A N 1
ATOM 2384 C CA . CYS A 1 311 ? -15.782 8.715 7.735 1.00 94.31 311 CYS A CA 1
ATOM 2385 C C . CYS A 1 311 ? -14.859 9.399 6.729 1.00 94.31 311 CYS A C 1
ATOM 2387 O O . CYS A 1 311 ? -15.103 10.549 6.355 1.00 94.31 311 CYS A O 1
ATOM 2389 N N . ASP A 1 312 ? -13.839 8.672 6.278 1.00 92.88 312 ASP A N 1
ATOM 2390 C CA . ASP A 1 312 ? -13.069 9.060 5.099 1.00 92.88 312 ASP A CA 1
ATOM 2391 C C . ASP A 1 312 ? -13.967 8.987 3.850 1.00 92.88 312 ASP A C 1
ATOM 2393 O O . ASP A 1 312 ? -14.809 8.094 3.723 1.00 92.88 312 ASP A O 1
ATOM 2397 N N . ASP A 1 313 ? -13.779 9.914 2.910 1.00 91.62 313 ASP A N 1
ATOM 2398 C CA . ASP A 1 313 ? -14.269 9.735 1.541 1.00 91.62 313 ASP A CA 1
ATOM 2399 C C . ASP A 1 313 ? -13.357 8.769 0.755 1.00 91.62 313 ASP A C 1
ATOM 2401 O O . ASP A 1 313 ? -12.310 8.335 1.239 1.00 91.62 313 ASP A O 1
ATOM 2405 N N . GLU A 1 314 ? -13.749 8.398 -0.467 1.00 89.06 314 GLU A N 1
ATOM 2406 C CA . GLU A 1 314 ? -12.972 7.460 -1.295 1.00 89.06 314 GLU A CA 1
ATOM 2407 C C . GLU A 1 314 ? -11.544 7.956 -1.594 1.00 89.06 314 GLU A C 1
ATOM 2409 O O . GLU A 1 314 ? -10.625 7.142 -1.696 1.00 89.06 314 GLU A O 1
ATOM 2414 N N . GLU A 1 315 ? -11.319 9.273 -1.700 1.00 89.19 315 GLU A N 1
ATOM 2415 C CA . GLU A 1 315 ? -9.972 9.816 -1.897 1.00 89.19 315 GLU A CA 1
ATOM 2416 C C . GLU A 1 315 ? -9.139 9.668 -0.620 1.00 89.19 315 GLU A C 1
ATOM 2418 O O . GLU A 1 315 ? -8.005 9.186 -0.678 1.00 89.19 315 GLU A O 1
ATOM 2423 N N . ALA A 1 316 ? -9.693 10.045 0.533 1.00 89.62 316 ALA A N 1
ATOM 2424 C CA . ALA A 1 316 ? -9.042 9.900 1.827 1.00 89.62 316 ALA A CA 1
ATOM 2425 C C . ALA A 1 316 ? -8.750 8.423 2.152 1.00 89.62 316 ALA A C 1
ATOM 2427 O O . ALA A 1 316 ? -7.613 8.104 2.502 1.00 89.62 316 ALA A O 1
ATOM 2428 N N . LYS A 1 317 ? -9.699 7.499 1.920 1.00 89.19 317 LYS A N 1
ATOM 2429 C CA . LYS A 1 317 ? -9.507 6.044 2.099 1.00 89.19 317 LYS A CA 1
ATOM 2430 C C . LYS A 1 317 ? -8.318 5.539 1.274 1.00 89.19 317 LYS A C 1
ATOM 2432 O O . LYS A 1 317 ? -7.445 4.844 1.800 1.00 89.19 317 LYS A O 1
ATOM 2437 N N . VAL A 1 318 ? -8.241 5.907 -0.010 1.00 90.06 318 VAL A N 1
ATOM 2438 C CA . VAL A 1 318 ? -7.139 5.486 -0.896 1.00 90.06 318 VAL A CA 1
ATOM 2439 C C . VAL A 1 318 ? -5.817 6.146 -0.502 1.00 90.06 318 VAL A C 1
ATOM 2441 O O . VAL A 1 318 ? -4.792 5.465 -0.453 1.00 90.06 318 VAL A O 1
ATOM 2444 N N . ARG A 1 319 ? -5.823 7.442 -0.175 1.00 89.88 319 ARG A N 1
ATOM 2445 C CA . ARG A 1 319 ? -4.645 8.204 0.263 1.00 89.88 319 ARG A CA 1
ATOM 2446 C C . ARG A 1 319 ? -4.039 7.635 1.545 1.00 89.88 319 ARG A C 1
ATOM 2448 O O . ARG A 1 319 ? -2.838 7.364 1.564 1.00 89.88 319 ARG A O 1
ATOM 2455 N N . ASN A 1 320 ? -4.858 7.412 2.570 1.00 86.88 320 ASN A N 1
ATOM 2456 C CA . ASN A 1 320 ? -4.443 6.899 3.877 1.00 86.88 320 ASN A CA 1
ATOM 2457 C C . ASN A 1 320 ? -3.859 5.483 3.733 1.00 86.88 320 ASN A C 1
ATOM 2459 O O . ASN A 1 320 ? -2.730 5.221 4.150 1.00 86.88 320 ASN A O 1
ATOM 2463 N N . MET A 1 321 ? -4.556 4.594 3.017 1.00 87.12 321 MET A N 1
ATOM 2464 C CA . MET A 1 321 ? -4.052 3.256 2.686 1.00 87.12 321 MET A CA 1
ATOM 2465 C C . MET A 1 321 ? -2.720 3.299 1.910 1.00 87.12 321 MET A C 1
ATOM 2467 O O . MET A 1 321 ? -1.819 2.505 2.181 1.00 87.12 321 MET A O 1
ATOM 2471 N N . TRP A 1 322 ? -2.557 4.224 0.960 1.00 90.31 322 TRP A N 1
ATOM 2472 C CA . TRP A 1 322 ? -1.321 4.354 0.181 1.00 90.31 322 TRP A CA 1
ATOM 2473 C C . TRP A 1 322 ? -0.158 4.894 1.024 1.00 90.31 322 TRP A C 1
ATOM 2475 O O . TRP A 1 322 ? 0.968 4.418 0.887 1.00 90.31 322 TRP A O 1
ATOM 2485 N N . GLN A 1 323 ? -0.391 5.879 1.895 1.00 87.31 323 GLN A N 1
ATOM 2486 C CA . GLN A 1 323 ? 0.611 6.389 2.847 1.00 87.31 323 GLN A CA 1
ATOM 2487 C C . GLN A 1 323 ? 1.114 5.303 3.795 1.00 87.31 323 GLN A C 1
ATOM 2489 O O . GLN A 1 323 ? 2.309 5.215 4.065 1.00 87.31 323 GLN A O 1
ATOM 2494 N N . GLU A 1 324 ? 0.225 4.423 4.228 1.00 84.62 324 GLU A N 1
ATOM 2495 C CA . GLU A 1 324 ? 0.593 3.288 5.057 1.00 84.62 324 GLU A CA 1
ATOM 2496 C C . GLU A 1 324 ? 1.412 2.240 4.299 1.00 84.62 324 GLU A C 1
ATOM 2498 O O . GLU A 1 324 ? 2.468 1.797 4.755 1.00 84.62 324 GLU A O 1
ATOM 2503 N N . VAL A 1 325 ? 0.976 1.893 3.090 1.00 89.06 325 VAL A N 1
ATOM 2504 C CA . VAL A 1 325 ? 1.640 0.896 2.243 1.00 89.06 325 VAL A CA 1
ATOM 2505 C C . VAL A 1 325 ? 2.971 1.414 1.671 1.00 89.06 325 VAL A C 1
ATOM 2507 O O . VAL A 1 325 ? 3.834 0.607 1.342 1.00 89.06 325 VAL A O 1
ATOM 2510 N N . GLN A 1 326 ? 3.235 2.729 1.672 1.00 88.56 326 GLN A N 1
ATOM 2511 C CA . GLN A 1 326 ? 4.574 3.299 1.415 1.00 88.56 326 GLN A CA 1
ATOM 2512 C C . GLN A 1 326 ? 5.653 2.843 2.416 1.00 88.56 326 GLN A C 1
ATOM 2514 O O . GLN A 1 326 ? 6.841 2.975 2.128 1.00 88.56 326 GLN A O 1
ATOM 2519 N N . LYS A 1 327 ? 5.280 2.265 3.568 1.00 85.88 327 LYS A N 1
ATOM 2520 C CA . LYS A 1 327 ? 6.225 1.604 4.491 1.00 85.88 327 LYS A CA 1
ATOM 2521 C C . LYS A 1 327 ? 6.763 0.276 3.939 1.00 85.88 327 LYS A C 1
ATOM 2523 O O . LYS A 1 327 ? 7.698 -0.297 4.506 1.00 85.88 327 LYS A O 1
ATOM 2528 N N . LEU A 1 328 ? 6.176 -0.241 2.859 1.00 86.06 328 LEU A N 1
ATOM 2529 C CA . LEU A 1 328 ? 6.712 -1.362 2.096 1.00 86.06 328 LEU A CA 1
ATOM 2530 C C . LEU A 1 328 ? 7.789 -0.880 1.117 1.00 86.06 328 LEU A C 1
ATOM 2532 O O . LEU A 1 328 ? 7.705 0.199 0.531 1.00 86.06 328 LEU A O 1
ATOM 2536 N N . ALA A 1 329 ? 8.819 -1.702 0.924 1.00 79.00 329 ALA A N 1
ATOM 2537 C CA . ALA A 1 329 ? 9.931 -1.371 0.045 1.00 79.00 329 ALA A CA 1
ATOM 2538 C C . ALA A 1 329 ? 9.472 -1.103 -1.402 1.00 79.00 329 ALA A C 1
ATOM 2540 O O . ALA A 1 329 ? 8.685 -1.856 -1.972 1.00 79.00 329 ALA A O 1
ATOM 2541 N N . LYS A 1 330 ? 10.037 -0.058 -2.023 1.00 81.25 330 LYS A N 1
ATOM 2542 C CA . LYS A 1 330 ? 9.860 0.264 -3.452 1.00 81.25 330 LYS A CA 1
ATOM 2543 C C . LYS A 1 330 ? 8.388 0.549 -3.866 1.00 81.25 330 LYS A C 1
ATOM 2545 O O . LYS A 1 330 ? 8.069 0.511 -5.054 1.00 81.25 330 LYS A O 1
ATOM 2550 N N . ILE A 1 331 ? 7.505 0.900 -2.920 1.00 81.88 331 ILE A N 1
ATOM 2551 C CA . ILE A 1 331 ? 6.194 1.517 -3.204 1.00 81.88 331 ILE A CA 1
ATOM 2552 C C . ILE A 1 331 ? 6.388 3.025 -3.465 1.00 81.88 331 ILE A C 1
ATOM 2554 O O . ILE A 1 331 ? 7.019 3.701 -2.651 1.00 81.88 331 ILE A O 1
ATOM 2558 N N . PRO A 1 332 ? 5.877 3.589 -4.577 1.00 79.19 332 PRO A N 1
ATOM 2559 C CA . PRO A 1 332 ? 5.995 5.017 -4.862 1.00 79.19 332 PRO A CA 1
ATOM 2560 C C . PRO A 1 332 ? 5.120 5.869 -3.932 1.00 79.19 332 PRO A C 1
ATOM 2562 O O . PRO A 1 332 ? 4.064 5.430 -3.476 1.00 79.19 332 PRO A O 1
ATOM 2565 N N . ILE A 1 333 ? 5.524 7.126 -3.724 1.00 84.38 333 ILE A N 1
ATOM 2566 C CA . ILE A 1 333 ? 4.741 8.127 -2.981 1.00 84.38 333 ILE A CA 1
ATOM 2567 C C . ILE A 1 333 ? 3.351 8.290 -3.610 1.00 84.38 333 ILE A C 1
ATOM 2569 O O . ILE A 1 333 ? 3.254 8.304 -4.845 1.00 84.38 333 ILE A O 1
ATOM 2573 N N . TYR A 1 334 ? 2.312 8.439 -2.768 1.00 83.88 334 TYR A N 1
ATOM 2574 C CA . TYR A 1 334 ? 0.933 8.714 -3.197 1.00 83.88 334 TYR A CA 1
ATOM 2575 C C . TYR A 1 334 ? 0.936 9.775 -4.307 1.00 83.88 334 TYR A C 1
ATOM 2577 O O . TYR A 1 334 ? 1.481 10.867 -4.116 1.00 83.88 334 TYR A O 1
ATOM 2585 N N . PRO A 1 335 ? 0.434 9.440 -5.501 1.00 78.69 335 PRO A N 1
ATOM 2586 C CA . PRO A 1 335 ? 0.643 10.277 -6.659 1.00 78.69 335 PRO A CA 1
ATOM 2587 C C . PRO A 1 335 ? -0.347 11.440 -6.677 1.00 78.69 335 PRO A C 1
ATOM 2589 O O . PRO A 1 335 ? -1.468 11.345 -6.185 1.00 78.69 335 PRO A O 1
ATOM 2592 N N . ASN A 1 336 ? 0.059 12.538 -7.309 1.00 76.31 336 ASN A N 1
ATOM 2593 C CA . ASN A 1 336 ? -0.858 13.633 -7.599 1.00 76.31 336 ASN A CA 1
ATOM 2594 C C . ASN A 1 336 ? -1.964 13.159 -8.560 1.00 76.31 336 ASN A C 1
ATOM 2596 O O . ASN A 1 336 ? -1.826 12.142 -9.251 1.00 76.31 336 ASN A O 1
ATOM 2600 N N . SER A 1 337 ? -3.039 13.941 -8.640 1.00 75.56 337 SER A N 1
ATOM 2601 C CA . SER A 1 337 ? -4.099 13.749 -9.626 1.00 75.56 337 SER A CA 1
ATOM 2602 C C . SER A 1 337 ? -3.534 13.573 -11.046 1.00 75.56 337 SER A C 1
ATOM 2604 O O . SER A 1 337 ? -2.577 14.233 -11.454 1.00 75.56 337 SER A O 1
ATOM 2606 N N . GLY A 1 338 ? -4.141 12.667 -11.816 1.00 62.97 338 GLY A N 1
ATOM 2607 C CA . GLY A 1 338 ? -3.734 12.324 -13.182 1.00 62.97 338 GLY A CA 1
ATOM 2608 C C . GLY A 1 338 ? -2.791 11.122 -13.287 1.00 62.97 338 GLY A C 1
ATOM 2609 O O . GLY A 1 338 ? -2.348 10.814 -14.388 1.00 62.97 338 GLY A O 1
ATOM 2610 N N . PHE A 1 339 ? -2.515 10.418 -12.180 1.00 64.62 339 PHE A N 1
ATOM 2611 C CA . PHE A 1 339 ? -1.530 9.330 -12.108 1.00 64.62 339 PHE A CA 1
ATOM 2612 C C . PHE A 1 339 ? -1.650 8.266 -13.210 1.00 64.62 339 PHE A C 1
ATOM 2614 O O . PHE A 1 339 ? -0.664 7.977 -13.892 1.00 64.62 339 PHE A O 1
ATOM 2621 N N . LEU A 1 340 ? -2.839 7.670 -13.389 1.00 61.12 340 LEU A N 1
ATOM 2622 C CA . LEU A 1 340 ? -3.055 6.654 -14.426 1.00 61.12 340 LEU A CA 1
ATOM 2623 C C . LEU A 1 340 ? -3.772 7.172 -15.680 1.00 61.12 340 LEU A C 1
ATOM 2625 O O . LEU A 1 340 ? -3.626 6.559 -16.743 1.00 61.12 340 LEU A O 1
ATOM 2629 N N . TYR A 1 341 ? -4.480 8.300 -15.589 1.00 57.53 341 TYR A N 1
ATOM 2630 C CA . TYR A 1 341 ? -5.282 8.858 -16.677 1.00 57.53 341 TYR A CA 1
ATOM 2631 C C . TYR A 1 341 ? -5.004 10.353 -16.872 1.00 57.53 341 TYR A C 1
ATOM 2633 O O . TYR A 1 341 ? -5.579 11.211 -16.199 1.00 57.53 341 TYR A O 1
ATOM 2641 N N . PHE A 1 342 ? -4.163 10.655 -17.864 1.00 52.81 342 PHE A N 1
ATOM 2642 C CA . PHE A 1 342 ? -3.903 12.009 -18.359 1.00 52.81 342 PHE A CA 1
ATOM 2643 C C . PHE A 1 342 ? -5.076 12.506 -19.221 1.00 52.81 342 PHE A C 1
ATOM 2645 O O . PHE A 1 342 ? -4.983 12.581 -20.446 1.00 52.81 342 PHE A O 1
ATOM 2652 N N . THR A 1 343 ? -6.207 12.810 -18.584 1.00 55.38 343 THR A N 1
ATOM 2653 C CA . THR A 1 343 ? -7.294 13.582 -19.211 1.00 55.38 343 THR A CA 1
ATOM 2654 C C . THR A 1 343 ? -7.149 15.069 -18.864 1.00 55.38 343 THR A C 1
ATOM 2656 O O . THR A 1 343 ? -6.316 15.437 -18.036 1.00 55.38 343 THR A O 1
ATOM 2659 N N . GLN A 1 344 ? -7.948 15.944 -19.488 1.00 53.53 344 GLN A N 1
ATOM 2660 C CA . GLN A 1 344 ? -7.932 17.387 -19.186 1.00 53.53 344 GLN A CA 1
ATOM 2661 C C . GLN A 1 344 ? -8.300 17.700 -17.724 1.00 53.53 344 GLN A C 1
ATOM 2663 O O . GLN A 1 344 ? -7.883 18.726 -17.195 1.00 53.53 344 GLN A O 1
ATOM 2668 N N . THR A 1 345 ? -9.052 16.812 -17.072 1.00 63.78 345 THR A N 1
ATOM 2669 C CA . THR A 1 345 ? -9.362 16.852 -15.641 1.00 63.78 345 THR A CA 1
ATOM 2670 C C . THR A 1 345 ? -8.631 15.687 -14.967 1.00 63.78 345 THR A C 1
ATOM 2672 O O . THR A 1 345 ? -9.155 14.568 -14.977 1.00 63.78 345 THR A O 1
ATOM 2675 N N . PRO A 1 346 ? -7.407 15.893 -14.447 1.00 66.19 346 PRO A N 1
ATOM 2676 C CA . PRO A 1 346 ? -6.575 14.807 -13.938 1.00 66.19 346 PRO A CA 1
ATOM 2677 C C . PRO A 1 346 ? -7.315 14.011 -12.854 1.00 66.19 346 PRO A C 1
ATOM 2679 O O . PRO A 1 346 ? -7.730 14.568 -11.840 1.00 66.19 346 PRO A O 1
ATOM 2682 N N . ALA A 1 347 ? -7.509 12.709 -13.086 1.00 72.50 347 ALA A N 1
ATOM 2683 C CA . ALA A 1 347 ? -8.305 11.865 -12.199 1.00 72.50 347 ALA A CA 1
ATOM 2684 C C . ALA A 1 347 ? -7.624 11.695 -10.833 1.00 72.50 347 ALA A C 1
ATOM 2686 O O . ALA A 1 347 ? -6.417 11.452 -10.764 1.00 72.50 347 ALA A O 1
ATOM 2687 N N . VAL A 1 348 ? -8.396 11.806 -9.753 1.00 82.31 348 VAL A N 1
ATOM 2688 C CA . VAL A 1 348 ? -7.929 11.479 -8.400 1.00 82.31 348 VAL A CA 1
ATOM 2689 C C . VAL A 1 348 ? -7.579 9.982 -8.337 1.00 82.31 348 VAL A C 1
ATOM 2691 O O . VAL A 1 348 ? -8.350 9.178 -8.873 1.00 82.31 348 VAL A O 1
ATOM 2694 N N . PRO A 1 349 ? -6.443 9.591 -7.723 1.00 83.00 349 PRO A N 1
ATOM 2695 C CA . PRO A 1 349 ? -6.092 8.187 -7.550 1.00 83.00 349 PRO A CA 1
ATOM 2696 C C . PRO A 1 349 ? -7.186 7.419 -6.805 1.00 83.00 349 PRO A C 1
ATOM 2698 O O . PRO A 1 349 ? -7.624 7.828 -5.734 1.00 83.00 349 PRO A O 1
ATOM 2701 N N . ASN A 1 350 ? -7.611 6.292 -7.366 1.00 88.38 350 ASN A N 1
ATOM 2702 C CA . ASN A 1 350 ? -8.671 5.456 -6.801 1.00 88.38 350 ASN A CA 1
ATOM 2703 C C . ASN A 1 350 ? -8.153 4.066 -6.374 1.00 88.38 350 ASN A C 1
ATOM 2705 O O . ASN A 1 350 ? -6.991 3.709 -6.587 1.00 88.38 350 ASN A O 1
ATOM 2709 N N . MET A 1 351 ? -9.033 3.248 -5.788 1.00 86.12 351 MET A N 1
ATOM 2710 C CA . MET A 1 351 ? -8.703 1.898 -5.316 1.00 86.12 351 MET A CA 1
ATOM 2711 C C . MET A 1 351 ? -8.144 0.985 -6.424 1.00 86.12 351 MET A C 1
ATOM 2713 O O . MET A 1 351 ? -7.232 0.201 -6.167 1.00 86.12 351 MET A O 1
ATOM 2717 N N . ALA A 1 352 ? -8.627 1.092 -7.666 1.00 85.69 352 ALA A N 1
ATOM 2718 C CA . ALA A 1 352 ? -8.092 0.313 -8.783 1.00 85.69 352 ALA A CA 1
ATOM 2719 C C . ALA A 1 352 ? -6.674 0.768 -9.171 1.00 85.69 352 ALA A C 1
ATOM 2721 O O . ALA A 1 352 ? -5.833 -0.075 -9.480 1.00 85.69 352 ALA A O 1
ATOM 2722 N N . ASP A 1 353 ? -6.377 2.069 -9.085 1.00 83.88 353 ASP A N 1
ATOM 2723 C CA . ASP A 1 353 ? -5.027 2.603 -9.314 1.00 83.88 353 ASP A CA 1
ATOM 2724 C C . ASP A 1 353 ? -4.035 2.090 -8.258 1.00 83.88 353 ASP A C 1
ATOM 2726 O O . ASP A 1 353 ? -2.909 1.708 -8.591 1.00 83.88 353 ASP A O 1
ATOM 2730 N N . PHE A 1 354 ? -4.472 2.013 -6.996 1.00 87.12 354 PHE A N 1
ATOM 2731 C CA . PHE A 1 354 ? -3.700 1.402 -5.913 1.00 87.12 354 PHE A CA 1
ATOM 2732 C C . PHE A 1 354 ? -3.454 -0.095 -6.158 1.00 87.12 354 PHE A C 1
ATOM 2734 O O . PHE A 1 354 ? -2.310 -0.543 -6.085 1.00 87.12 354 PHE A O 1
ATOM 2741 N N . GLN A 1 355 ? -4.486 -0.868 -6.517 1.00 87.00 355 GLN A N 1
ATOM 2742 C CA . GLN A 1 355 ? -4.337 -2.300 -6.813 1.00 87.00 355 GLN A CA 1
ATOM 2743 C C . GLN A 1 355 ? -3.417 -2.551 -8.022 1.00 87.00 355 GLN A C 1
ATOM 2745 O O . GLN A 1 355 ? -2.560 -3.432 -7.961 1.00 87.00 355 GLN A O 1
ATOM 2750 N N . MET A 1 356 ? -3.520 -1.743 -9.086 1.00 81.38 356 MET A N 1
ATOM 2751 C CA . MET A 1 356 ? -2.625 -1.810 -10.252 1.00 81.38 356 MET A CA 1
ATOM 2752 C C . MET A 1 356 ? -1.167 -1.472 -9.910 1.00 81.38 356 MET A C 1
ATOM 2754 O O . MET A 1 356 ? -0.253 -2.044 -10.501 1.00 81.38 356 MET A O 1
ATOM 2758 N N . MET A 1 357 ? -0.926 -0.567 -8.958 1.00 85.25 357 MET A N 1
ATOM 2759 C CA . MET A 1 357 ? 0.420 -0.269 -8.458 1.00 85.25 357 MET A CA 1
ATOM 2760 C C . MET A 1 357 ? 0.965 -1.406 -7.580 1.00 85.25 357 MET A C 1
ATOM 2762 O O . MET A 1 357 ? 2.144 -1.763 -7.688 1.00 85.25 357 MET A O 1
ATOM 2766 N N . LEU A 1 358 ? 0.109 -1.975 -6.730 1.00 87.31 358 LEU A N 1
ATOM 2767 C CA . LEU A 1 358 ? 0.468 -2.988 -5.747 1.00 87.31 358 LEU A CA 1
ATOM 2768 C C . LEU A 1 358 ? 0.765 -4.346 -6.395 1.00 87.31 358 LEU A C 1
ATOM 2770 O O . LEU A 1 358 ? 1.816 -4.926 -6.133 1.00 87.31 358 LEU A O 1
ATOM 2774 N N . GLN A 1 359 ? -0.129 -4.848 -7.250 1.00 88.38 359 GLN A N 1
ATOM 2775 C CA . GLN A 1 359 ? -0.107 -6.224 -7.761 1.00 88.38 359 GLN A CA 1
ATOM 2776 C C . GLN A 1 359 ? 1.209 -6.654 -8.455 1.00 88.38 359 GLN A C 1
ATOM 2778 O O . GLN A 1 359 ? 1.624 -7.790 -8.224 1.00 88.38 359 GLN A O 1
ATOM 2783 N N . PRO A 1 360 ? 1.902 -5.816 -9.260 1.00 81.94 360 PRO A N 1
ATOM 2784 C CA . PRO A 1 360 ? 3.177 -6.192 -9.883 1.00 81.94 360 PRO A CA 1
ATOM 2785 C C . PRO A 1 360 ? 4.344 -6.287 -8.891 1.00 81.94 360 PRO A C 1
ATOM 2787 O O . PRO A 1 360 ? 5.309 -6.999 -9.143 1.00 81.94 360 PRO A O 1
ATOM 2790 N N . ARG A 1 361 ? 4.274 -5.544 -7.780 1.00 86.56 361 ARG A N 1
ATOM 2791 C CA . ARG A 1 361 ? 5.332 -5.467 -6.759 1.00 86.56 361 ARG A CA 1
ATOM 2792 C C . ARG A 1 361 ? 5.115 -6.495 -5.656 1.00 86.56 361 ARG A C 1
ATOM 2794 O O . ARG A 1 361 ? 6.040 -7.186 -5.243 1.00 86.56 361 ARG A O 1
ATOM 2801 N N . TYR A 1 362 ? 3.869 -6.588 -5.214 1.00 93.94 362 TYR A N 1
ATOM 2802 C CA . TYR A 1 362 ? 3.386 -7.409 -4.120 1.00 93.94 362 TYR A CA 1
ATOM 2803 C C . TYR A 1 362 ? 2.264 -8.327 -4.633 1.00 93.94 362 TYR A C 1
ATOM 2805 O O . TYR A 1 362 ? 1.092 -8.109 -4.307 1.00 93.94 362 TYR A O 1
ATOM 2813 N N . PRO A 1 363 ? 2.571 -9.323 -5.488 1.00 95.00 363 PRO A N 1
ATOM 2814 C CA . PRO A 1 363 ? 1.588 -10.298 -5.943 1.00 95.00 363 PRO A CA 1
ATOM 2815 C C . PRO A 1 363 ? 1.005 -11.108 -4.782 1.00 95.00 363 PRO A C 1
ATOM 2817 O O . PRO A 1 363 ? 1.625 -11.285 -3.731 1.00 95.00 363 PRO A O 1
ATOM 2820 N N . VAL A 1 364 ? -0.205 -11.620 -5.010 1.00 96.12 364 VAL A N 1
ATOM 2821 C CA . VAL A 1 364 ? -0.918 -12.491 -4.071 1.00 96.12 364 VAL A CA 1
ATOM 2822 C C . VAL A 1 364 ? -0.251 -13.866 -4.037 1.00 96.12 364 VAL A C 1
ATOM 2824 O O . VAL A 1 364 ? -0.217 -14.573 -5.048 1.00 96.12 364 VAL A O 1
ATOM 2827 N N . GLU A 1 365 ? 0.233 -14.260 -2.864 1.00 96.75 365 GLU A N 1
ATOM 2828 C CA . GLU A 1 365 ? 0.764 -15.590 -2.591 1.00 96.75 365 GLU A CA 1
ATOM 2829 C C . GLU A 1 365 ? -0.399 -16.573 -2.442 1.00 96.75 365 GLU A C 1
ATOM 2831 O O . GLU A 1 365 ? -1.101 -16.589 -1.427 1.00 96.75 365 GLU A O 1
ATOM 2836 N N . LYS A 1 366 ? -0.636 -17.383 -3.479 1.00 96.50 366 LYS A N 1
ATOM 2837 C CA . LYS A 1 366 ? -1.792 -18.290 -3.546 1.00 96.50 366 LYS A CA 1
ATOM 2838 C C . LYS A 1 366 ? -1.776 -19.357 -2.455 1.00 96.50 366 LYS A C 1
ATOM 2840 O O . LYS A 1 366 ? -2.846 -19.764 -2.026 1.00 96.50 366 LYS A O 1
ATOM 2845 N N . SER A 1 367 ? -0.599 -19.801 -2.010 1.00 95.38 367 SER A N 1
ATOM 2846 C CA . SER A 1 367 ? -0.490 -20.796 -0.931 1.00 95.38 367 SER A CA 1
ATOM 2847 C C . SER A 1 367 ? -0.893 -20.246 0.445 1.00 95.38 367 SER A C 1
ATOM 2849 O O . SER A 1 367 ? -1.262 -21.010 1.332 1.00 95.38 367 SER A O 1
ATOM 2851 N N . CYS A 1 368 ? -0.883 -18.919 0.594 1.00 96.88 368 CYS A N 1
ATOM 2852 C CA . CYS A 1 368 ? -1.219 -18.183 1.811 1.00 96.88 368 CYS A CA 1
ATOM 2853 C C . CYS A 1 368 ? -2.477 -17.309 1.648 1.00 96.88 368 CYS A C 1
ATOM 2855 O O . CYS A 1 368 ? -2.674 -16.360 2.400 1.00 96.88 368 CYS A O 1
ATOM 2857 N N . SER A 1 369 ? -3.319 -17.569 0.649 1.00 96.75 369 SER A N 1
ATOM 2858 C CA . SER A 1 369 ? -4.517 -16.767 0.368 1.00 96.75 369 SER A CA 1
ATOM 2859 C C . SER A 1 369 ? -5.723 -17.670 0.155 1.00 96.75 369 SER A C 1
ATOM 2861 O O . SER A 1 369 ? -5.592 -18.751 -0.415 1.00 96.75 369 SER A O 1
ATOM 2863 N N . GLY A 1 370 ? -6.905 -17.231 0.576 1.00 96.31 370 GLY A N 1
ATOM 2864 C CA . GLY A 1 370 ? -8.091 -18.078 0.545 1.00 96.31 370 GLY A CA 1
ATOM 2865 C C . GLY A 1 370 ? -9.354 -17.377 1.022 1.00 96.31 370 GLY A C 1
ATOM 2866 O O . GLY A 1 370 ? -9.459 -16.149 1.003 1.00 96.31 370 GLY A O 1
ATOM 2867 N N . SER A 1 371 ? -10.328 -18.181 1.439 1.00 96.06 371 SER A N 1
ATOM 2868 C CA . SER A 1 371 ? -11.611 -17.711 1.957 1.00 96.06 371 SER A CA 1
ATOM 2869 C C . SER A 1 371 ? -12.214 -18.698 2.956 1.00 96.06 371 SER A C 1
ATOM 2871 O O . SER A 1 371 ? -11.996 -19.901 2.816 1.00 96.06 371 SER A O 1
ATOM 2873 N N . CYS A 1 372 ? -13.016 -18.216 3.905 1.00 94.50 372 CYS A N 1
ATOM 2874 C CA . CYS A 1 372 ? -13.858 -19.034 4.788 1.00 94.50 372 CYS A CA 1
ATOM 2875 C C . CYS A 1 372 ? -15.326 -18.608 4.662 1.00 94.50 372 CYS A C 1
ATOM 2877 O O . CYS A 1 372 ? -15.624 -17.438 4.439 1.00 94.50 372 CYS A O 1
ATOM 2879 N N . VAL A 1 373 ? -16.250 -19.567 4.774 1.00 91.81 373 VAL A N 1
ATOM 2880 C CA . VAL A 1 373 ? -17.702 -19.304 4.709 1.00 91.81 373 VAL A CA 1
ATOM 2881 C C . VAL A 1 373 ? -18.263 -19.027 6.103 1.00 91.81 373 VAL A C 1
ATOM 2883 O O . VAL A 1 373 ? -18.983 -18.052 6.284 1.00 91.81 373 VAL A O 1
ATOM 2886 N N . ASP A 1 374 ? -17.883 -19.858 7.073 1.00 90.00 374 ASP A N 1
ATOM 2887 C CA . ASP A 1 374 ? -18.056 -19.650 8.512 1.00 90.00 374 ASP A CA 1
ATOM 2888 C C . ASP A 1 374 ? -16.649 -19.525 9.103 1.00 90.00 374 ASP A C 1
ATOM 2890 O O . ASP A 1 374 ? -15.829 -20.439 8.970 1.00 90.00 374 ASP A O 1
ATOM 2894 N N . CYS A 1 375 ? -16.346 -18.358 9.663 1.00 89.00 375 CYS A N 1
ATOM 2895 C CA . CYS A 1 375 ? -15.001 -17.999 10.097 1.00 89.00 375 CYS A CA 1
ATOM 2896 C C . CYS A 1 375 ? -14.854 -18.017 11.629 1.00 89.00 375 CYS A C 1
ATOM 2898 O O . CYS A 1 375 ? -13.761 -17.785 12.142 1.00 89.00 375 CYS A O 1
ATOM 2900 N N . ASN A 1 376 ? -15.910 -18.360 12.374 1.00 84.94 376 ASN A N 1
ATOM 2901 C CA . ASN A 1 376 ? -15.894 -18.336 13.840 1.00 84.94 376 ASN A CA 1
ATOM 2902 C C . ASN A 1 376 ? -14.920 -19.385 14.421 1.00 84.94 376 ASN A C 1
ATOM 2904 O O . ASN A 1 376 ? -14.279 -19.164 15.444 1.00 84.94 376 ASN A O 1
ATOM 2908 N N . ASN A 1 377 ? -14.735 -20.511 13.719 1.00 84.25 377 ASN A N 1
ATOM 2909 C CA . ASN A 1 377 ? -13.844 -21.610 14.119 1.00 84.25 377 ASN A CA 1
ATOM 2910 C C . ASN A 1 377 ? -12.505 -21.650 13.349 1.00 84.25 377 ASN A C 1
ATOM 2912 O O . ASN A 1 377 ? -11.810 -22.667 13.356 1.00 84.25 377 ASN A O 1
ATOM 2916 N N . MET A 1 378 ? -12.108 -20.561 12.683 1.00 85.31 378 MET A N 1
ATOM 2917 C CA . MET A 1 378 ? -10.966 -20.535 11.749 1.00 85.31 378 MET A CA 1
ATOM 2918 C C . MET A 1 378 ? -9.586 -20.783 12.409 1.00 85.31 378 MET A C 1
ATOM 2920 O O . MET A 1 378 ? -8.615 -21.113 11.724 1.00 85.31 378 MET A O 1
ATOM 2924 N N . PHE A 1 379 ? -9.487 -20.674 13.741 1.00 85.06 379 PHE A N 1
ATOM 2925 C CA . PHE A 1 379 ? -8.260 -20.931 14.520 1.00 85.06 379 PHE A CA 1
ATOM 2926 C C . PHE A 1 379 ? -8.251 -22.264 15.278 1.00 85.06 379 PHE A C 1
ATOM 2928 O O . PHE A 1 379 ? -7.173 -22.777 15.601 1.00 85.06 379 PHE A O 1
ATOM 2935 N N . THR A 1 380 ? -9.436 -22.808 15.559 1.00 86.62 380 THR A N 1
ATOM 2936 C CA . THR A 1 380 ? -9.699 -23.957 16.447 1.00 86.62 380 THR A CA 1
ATOM 2937 C C . THR A 1 380 ? -10.225 -25.191 15.711 1.00 86.62 380 THR A C 1
ATOM 2939 O O . THR A 1 380 ? -10.210 -26.284 16.274 1.00 86.62 380 THR A O 1
ATOM 2942 N N . GLY A 1 381 ? -10.692 -25.026 14.471 1.00 84.06 381 GLY A N 1
ATOM 2943 C CA . GLY A 1 381 ? -11.226 -26.089 13.628 1.00 84.06 381 GLY A CA 1
ATOM 2944 C C . GLY A 1 381 ? -10.176 -27.085 13.107 1.00 84.06 381 GLY A C 1
ATOM 2945 O O . GLY A 1 381 ? -8.979 -26.944 13.372 1.00 84.06 381 GLY A O 1
ATOM 2946 N N . PRO A 1 382 ? -10.620 -28.109 12.350 1.00 85.06 382 PRO A N 1
ATOM 2947 C CA . PRO A 1 382 ? -9.724 -29.061 11.692 1.00 85.06 382 PRO A CA 1
ATOM 2948 C C . PRO A 1 382 ? -8.787 -28.354 10.702 1.00 85.06 382 PRO A C 1
ATOM 2950 O O . PRO A 1 382 ? -9.145 -27.317 10.144 1.00 85.06 382 PRO A O 1
ATOM 2953 N N . GLU A 1 383 ? -7.606 -28.934 10.455 1.00 83.62 383 GLU A N 1
ATOM 2954 C CA . GLU A 1 383 ? -6.529 -28.302 9.667 1.00 83.62 383 GLU A CA 1
ATOM 2955 C C . GLU A 1 383 ? -6.976 -27.811 8.280 1.00 83.62 383 GLU A C 1
ATOM 2957 O O . GLU A 1 383 ? -6.538 -26.750 7.849 1.00 83.62 383 GLU A O 1
ATOM 2962 N N . GLU A 1 384 ? -7.900 -28.521 7.625 1.00 81.19 384 GLU A N 1
ATOM 2963 C CA . GLU A 1 384 ? -8.459 -28.165 6.309 1.00 81.19 384 GLU A CA 1
ATOM 2964 C C . GLU A 1 384 ? -9.190 -26.807 6.284 1.00 81.19 384 GLU A C 1
ATOM 2966 O O . GLU A 1 384 ? -9.266 -26.174 5.234 1.00 81.19 384 GLU A O 1
ATOM 2971 N N . ASN A 1 385 ? -9.697 -26.344 7.433 1.00 79.38 385 ASN A N 1
ATOM 2972 C CA . ASN A 1 385 ? -10.412 -25.070 7.587 1.00 79.38 385 ASN A CA 1
ATOM 2973 C C . ASN A 1 385 ? -9.583 -23.999 8.318 1.00 79.38 385 ASN A C 1
ATOM 2975 O O . ASN A 1 385 ? -10.091 -22.910 8.598 1.00 79.38 385 ASN A O 1
ATOM 2979 N N . ARG A 1 386 ? -8.334 -24.307 8.687 1.00 87.94 386 ARG A N 1
ATOM 2980 C CA . ARG A 1 386 ? -7.508 -23.420 9.506 1.00 87.94 386 ARG A CA 1
ATOM 2981 C C . ARG A 1 386 ? -6.835 -22.349 8.653 1.00 87.94 386 ARG A C 1
ATOM 2983 O O . ARG A 1 386 ? -6.391 -22.634 7.542 1.00 87.94 386 ARG A O 1
ATOM 2990 N N . VAL A 1 387 ? -6.689 -21.131 9.183 1.00 88.38 387 VAL A N 1
ATOM 2991 C CA . VAL A 1 387 ? -5.835 -20.118 8.533 1.00 88.38 387 VAL A CA 1
ATOM 2992 C C . VAL A 1 387 ? -4.419 -20.684 8.366 1.00 88.38 387 VAL A C 1
ATOM 2994 O O . VAL A 1 387 ? -3.847 -21.154 9.357 1.00 88.38 387 VAL A O 1
ATOM 2997 N N . PRO A 1 388 ? -3.807 -20.612 7.170 1.00 91.06 388 PRO A N 1
ATOM 2998 C CA . PRO A 1 388 ? -2.385 -20.879 7.022 1.00 91.06 388 PRO A CA 1
ATOM 2999 C C . PRO A 1 388 ? -1.580 -19.982 7.969 1.00 91.06 388 PRO A C 1
ATOM 3001 O O . PRO A 1 388 ? -1.798 -18.771 8.019 1.00 91.06 388 PRO A O 1
ATOM 3004 N N . SER A 1 389 ? -0.613 -20.548 8.696 1.00 91.38 389 SER A N 1
ATOM 3005 C CA . SER A 1 389 ? 0.302 -19.766 9.544 1.00 91.38 389 SER A CA 1
ATOM 3006 C C . SER A 1 389 ? 1.389 -19.098 8.690 1.00 91.38 389 SER A C 1
ATOM 3008 O O . SER A 1 389 ? 2.582 -19.374 8.805 1.00 91.38 389 SER A O 1
ATOM 3010 N N . CYS A 1 390 ? 0.949 -18.259 7.753 1.00 96.06 390 CYS A N 1
ATOM 3011 C CA . CYS A 1 390 ? 1.809 -17.501 6.863 1.00 96.06 390 CYS A CA 1
ATOM 3012 C C . CYS A 1 390 ? 2.127 -16.133 7.461 1.00 96.06 390 CYS A C 1
ATOM 3014 O O . CYS A 1 390 ? 1.233 -15.407 7.903 1.00 96.06 390 CYS A O 1
ATOM 3016 N N . TYR A 1 391 ? 3.406 -15.771 7.410 1.00 96.50 391 TYR A N 1
ATOM 3017 C CA . TYR A 1 391 ? 3.861 -14.396 7.554 1.00 96.50 391 TYR A CA 1
ATOM 3018 C C . TYR A 1 391 ? 3.718 -13.679 6.211 1.00 96.50 391 TYR A C 1
ATOM 3020 O O . TYR A 1 391 ? 4.123 -14.232 5.196 1.00 96.50 391 TYR A O 1
ATOM 3028 N N . CYS A 1 392 ? 3.189 -12.460 6.197 1.00 96.94 392 CYS A N 1
ATOM 3029 C CA . CYS A 1 392 ? 2.878 -11.701 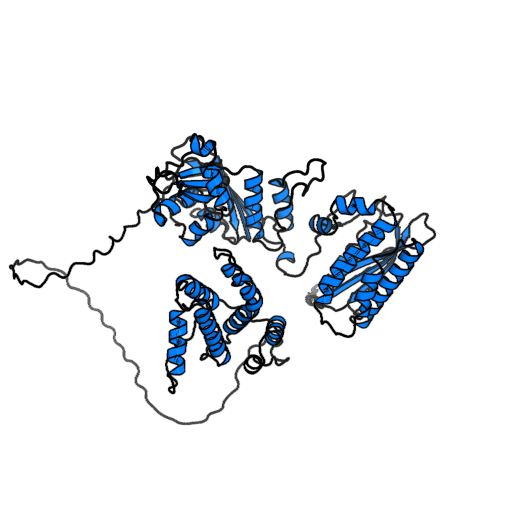4.990 1.00 96.94 392 CYS A CA 1
ATOM 3030 C C . CYS A 1 392 ? 3.454 -10.285 5.096 1.00 96.94 392 CYS A C 1
ATOM 3032 O O . CYS A 1 392 ? 3.425 -9.655 6.154 1.00 96.94 392 CYS A O 1
ATOM 3034 N N . ASN A 1 393 ? 3.961 -9.741 3.988 1.00 95.38 393 ASN A N 1
ATOM 3035 C CA . ASN A 1 393 ? 4.427 -8.351 3.978 1.00 95.38 393 ASN A CA 1
ATOM 3036 C C . ASN A 1 393 ? 3.251 -7.376 3.952 1.00 95.38 393 ASN A C 1
ATOM 3038 O O . ASN A 1 393 ? 3.303 -6.336 4.605 1.00 95.38 393 ASN A O 1
ATOM 3042 N N . LEU A 1 394 ? 2.192 -7.756 3.241 1.00 95.38 394 LEU A N 1
ATOM 3043 C CA . LEU A 1 394 ? 0.898 -7.101 3.251 1.00 95.38 394 LEU A CA 1
ATOM 3044 C C . LEU A 1 394 ? -0.189 -8.181 3.302 1.00 95.38 394 LEU A C 1
ATOM 3046 O O . LEU A 1 394 ? -0.117 -9.174 2.582 1.00 95.38 394 LEU A O 1
ATOM 3050 N N . VAL A 1 395 ? -1.187 -7.985 4.150 1.00 96.00 395 VAL A N 1
ATOM 3051 C CA . VAL A 1 395 ? -2.414 -8.777 4.232 1.00 96.00 395 VAL A CA 1
ATOM 3052 C C . VAL A 1 395 ? -3.567 -7.865 3.847 1.00 96.00 395 VAL A C 1
ATOM 3054 O O . VAL A 1 395 ? -3.586 -6.710 4.258 1.00 96.00 395 VAL A O 1
ATOM 3057 N N . ASN A 1 396 ? -4.535 -8.376 3.096 1.00 95.12 396 ASN A N 1
ATOM 3058 C CA . ASN A 1 396 ? -5.833 -7.735 2.912 1.00 95.12 396 ASN A CA 1
ATOM 3059 C C . ASN A 1 396 ? -6.923 -8.763 3.243 1.00 95.12 396 ASN A C 1
ATOM 3061 O O . ASN A 1 396 ? -6.960 -9.822 2.614 1.00 95.12 396 ASN A O 1
ATOM 3065 N N . ILE A 1 397 ? -7.750 -8.469 4.245 1.00 95.50 397 ILE A N 1
ATOM 3066 C CA . ILE A 1 397 ? -8.887 -9.279 4.688 1.00 95.50 397 ILE A CA 1
ATOM 3067 C C . ILE A 1 397 ? -10.160 -8.464 4.459 1.00 95.50 397 ILE A C 1
ATOM 3069 O O . ILE A 1 397 ? -10.288 -7.363 4.985 1.00 95.50 397 ILE A O 1
ATOM 3073 N N . THR A 1 398 ? -11.121 -9.038 3.744 1.00 95.44 398 THR A N 1
ATOM 3074 C CA . THR A 1 398 ? -12.476 -8.492 3.599 1.00 95.44 398 THR A CA 1
ATOM 3075 C C . THR A 1 398 ? -13.461 -9.523 4.149 1.00 95.44 398 THR A C 1
ATOM 3077 O O . THR A 1 398 ? -13.433 -10.665 3.698 1.00 95.44 398 THR A O 1
ATOM 3080 N N . CYS A 1 399 ? -14.313 -9.155 5.109 1.00 96.75 399 CYS A N 1
ATOM 3081 C CA . CYS A 1 399 ? -15.249 -10.059 5.801 1.00 96.75 399 CYS A CA 1
ATOM 3082 C C . CYS A 1 399 ? -16.679 -9.516 5.804 1.00 96.75 399 CYS A C 1
ATOM 3084 O O . CYS A 1 399 ? -16.864 -8.309 5.938 1.00 96.75 399 CYS A O 1
ATOM 3086 N N . LEU A 1 400 ? -17.686 -10.394 5.743 1.00 96.62 400 LEU A N 1
ATOM 3087 C CA . LEU A 1 400 ? -19.084 -10.036 5.980 1.00 96.62 400 LEU A CA 1
ATOM 3088 C C . LEU A 1 400 ? -19.408 -10.249 7.464 1.00 96.62 400 LEU A C 1
ATOM 3090 O O . LEU A 1 400 ? -19.434 -11.378 7.951 1.00 96.62 400 LEU A O 1
ATOM 3094 N N . VAL A 1 401 ? -19.649 -9.162 8.189 1.00 95.50 401 VAL A N 1
ATOM 3095 C CA . VAL A 1 401 ? -19.800 -9.157 9.649 1.00 95.50 401 VAL A CA 1
ATOM 3096 C C . VAL A 1 401 ? -21.186 -8.666 10.038 1.00 95.50 401 VAL A C 1
ATOM 3098 O O . VAL A 1 401 ? -21.650 -7.635 9.552 1.00 95.50 401 VAL A O 1
ATOM 3101 N N . ARG A 1 402 ? -21.851 -9.387 10.942 1.00 94.88 402 ARG A N 1
ATOM 3102 C CA . ARG A 1 402 ? -23.153 -9.007 11.497 1.00 94.88 402 ARG A CA 1
ATOM 3103 C C . ARG A 1 402 ? -23.089 -8.997 13.031 1.00 94.88 402 ARG A C 1
ATOM 3105 O O . ARG A 1 402 ? -22.979 -10.071 13.617 1.00 94.88 402 ARG A O 1
ATOM 3112 N N . PRO A 1 403 ? -23.169 -7.830 13.694 1.00 92.06 403 PRO A N 1
ATOM 3113 C CA . PRO A 1 403 ? -23.296 -7.765 15.151 1.00 92.06 403 PRO A CA 1
ATOM 3114 C C . PRO A 1 403 ? -24.564 -8.497 15.614 1.00 92.06 403 PRO A C 1
ATOM 3116 O O . PRO A 1 403 ? -25.610 -8.362 14.977 1.00 92.06 403 PRO A O 1
ATOM 3119 N N . GLU A 1 404 ? -24.516 -9.240 16.722 1.00 90.38 404 GLU A N 1
ATOM 3120 C CA . GLU A 1 404 ? -25.688 -9.974 17.239 1.00 90.38 404 GLU A CA 1
ATOM 3121 C C . GLU A 1 404 ? -26.886 -9.065 17.551 1.00 90.38 404 GLU A C 1
ATOM 3123 O O . GLU A 1 404 ? -28.043 -9.453 17.372 1.00 90.38 404 GLU A O 1
ATOM 3128 N N . THR A 1 405 ? -26.608 -7.838 17.993 1.00 88.38 405 THR A N 1
ATOM 3129 C CA . THR A 1 405 ? -27.604 -6.809 18.314 1.00 88.38 405 THR A CA 1
ATOM 3130 C C . THR A 1 405 ? -28.315 -6.244 17.081 1.00 88.38 405 THR A C 1
ATOM 3132 O O . THR A 1 405 ? -29.291 -5.506 17.232 1.00 88.38 405 THR A O 1
ATOM 3135 N N . GLU A 1 406 ? -27.865 -6.581 15.867 1.00 89.00 406 GLU A N 1
ATOM 3136 C CA . GLU A 1 406 ? -28.303 -5.953 14.624 1.00 89.00 406 GLU A CA 1
ATOM 3137 C C . GLU A 1 406 ? -28.708 -6.955 13.529 1.00 89.00 406 GLU A C 1
ATOM 3139 O O . GLU A 1 406 ? -28.285 -8.112 13.457 1.00 89.00 406 GLU A O 1
ATOM 3144 N N . GLN A 1 407 ? -29.590 -6.495 12.638 1.00 89.88 407 GLN A N 1
ATOM 3145 C CA . GLN A 1 407 ? -30.140 -7.319 11.554 1.00 89.88 407 GLN A CA 1
ATOM 3146 C C . GLN A 1 407 ? -29.347 -7.206 10.246 1.00 89.88 407 GLN A C 1
ATOM 3148 O O . GLN A 1 407 ? -29.531 -8.030 9.351 1.00 89.88 407 GLN A O 1
ATOM 3153 N N . VAL A 1 408 ? -28.491 -6.191 10.113 1.00 92.94 408 VAL A N 1
ATOM 3154 C CA . VAL A 1 408 ? -27.788 -5.867 8.866 1.00 92.94 408 VAL A CA 1
ATOM 3155 C C . VAL A 1 408 ? -26.345 -6.350 8.955 1.00 92.94 408 VAL A C 1
ATOM 3157 O O . VAL A 1 408 ? -25.611 -5.960 9.856 1.00 92.94 408 VAL A O 1
ATOM 3160 N N . ALA A 1 409 ? -25.942 -7.193 8.006 1.00 94.81 409 ALA A N 1
ATOM 3161 C CA . ALA A 1 409 ? -24.545 -7.559 7.815 1.00 94.81 409 ALA A CA 1
ATOM 3162 C C . ALA A 1 409 ? -23.828 -6.494 6.968 1.00 94.81 409 ALA A C 1
ATOM 3164 O O . ALA A 1 409 ? -24.413 -5.938 6.035 1.00 94.81 409 ALA A O 1
ATOM 3165 N N . GLN A 1 410 ? -22.567 -6.221 7.284 1.00 94.94 410 GLN A N 1
ATOM 3166 C CA . GLN A 1 410 ? -21.728 -5.210 6.645 1.00 94.94 410 GLN A CA 1
ATOM 3167 C C . GLN A 1 410 ? -20.416 -5.849 6.193 1.00 94.94 410 GLN A C 1
ATOM 3169 O O . GLN A 1 410 ? -19.833 -6.655 6.914 1.00 94.94 410 GLN A O 1
ATOM 3174 N N . TRP A 1 411 ? -19.951 -5.494 4.998 1.00 94.88 411 TRP A N 1
ATOM 3175 C CA . TRP A 1 411 ? -18.591 -5.824 4.583 1.00 94.88 411 TRP A CA 1
ATOM 3176 C C . TRP A 1 411 ? -17.616 -4.910 5.319 1.00 94.88 411 TRP A C 1
ATOM 3178 O O . TRP A 1 411 ? -17.854 -3.709 5.364 1.00 94.88 411 TRP A O 1
ATOM 3188 N N . ILE A 1 412 ? -16.544 -5.467 5.880 1.00 93.94 412 ILE A N 1
ATOM 3189 C CA . ILE A 1 412 ? -15.462 -4.710 6.519 1.00 93.94 412 ILE A CA 1
ATOM 3190 C C . ILE A 1 412 ? -14.120 -5.085 5.887 1.00 93.94 412 ILE A C 1
ATOM 3192 O O . ILE A 1 412 ? -13.909 -6.254 5.556 1.00 93.94 412 ILE A O 1
ATOM 3196 N N . ASP A 1 413 ? -13.227 -4.105 5.737 1.00 92.06 413 ASP A N 1
ATOM 3197 C CA . ASP A 1 413 ? -11.879 -4.277 5.184 1.00 92.06 413 ASP A CA 1
ATOM 3198 C C . ASP A 1 413 ? -10.828 -4.069 6.289 1.00 92.06 413 ASP A C 1
ATOM 3200 O O . ASP A 1 413 ? -10.844 -3.053 6.984 1.00 92.06 413 ASP A O 1
ATOM 3204 N N . HIS A 1 414 ? -9.856 -4.972 6.401 1.00 92.88 414 HIS A N 1
ATOM 3205 C CA . HIS A 1 414 ? -8.677 -4.804 7.250 1.00 92.88 414 HIS A CA 1
ATOM 3206 C C . HIS A 1 414 ? -7.394 -5.091 6.472 1.00 92.88 414 HIS A C 1
ATOM 3208 O O . HIS A 1 414 ? -7.331 -6.000 5.638 1.00 92.88 414 HIS A O 1
ATOM 3214 N N . ILE A 1 415 ? -6.348 -4.316 6.754 1.00 92.50 415 ILE A N 1
ATOM 3215 C CA . ILE A 1 415 ? -5.051 -4.446 6.097 1.00 92.50 415 ILE A CA 1
ATOM 3216 C C . ILE A 1 415 ? -3.987 -4.735 7.156 1.00 92.50 415 ILE A C 1
ATOM 3218 O O . ILE A 1 415 ? -3.848 -4.006 8.121 1.00 92.50 415 ILE A O 1
ATOM 3222 N N . GLY A 1 416 ? -3.186 -5.778 6.969 1.00 92.81 416 GLY A N 1
ATOM 3223 C CA . GLY A 1 416 ? -2.050 -6.071 7.845 1.00 92.81 416 GLY A CA 1
ATOM 3224 C C . GLY A 1 416 ? -0.732 -5.705 7.171 1.00 92.81 416 GLY A C 1
ATOM 3225 O O . GLY A 1 416 ? -0.540 -6.039 6.007 1.00 92.81 416 GLY A O 1
ATOM 3226 N N . LEU A 1 417 ? 0.209 -5.076 7.877 1.00 93.44 417 LEU A N 1
ATOM 3227 C CA . LEU A 1 417 ? 1.577 -4.858 7.384 1.00 93.44 417 LEU A CA 1
ATOM 3228 C C . LEU A 1 417 ? 2.569 -5.682 8.206 1.00 93.44 417 LEU A C 1
ATOM 3230 O O . LEU A 1 417 ? 2.514 -5.661 9.432 1.00 93.44 417 LEU A O 1
ATOM 3234 N N . TYR A 1 418 ? 3.496 -6.373 7.533 1.00 93.75 418 TYR A N 1
ATOM 3235 C CA . TYR A 1 418 ? 4.589 -7.130 8.164 1.00 93.75 418 TYR A CA 1
ATOM 3236 C C . TYR A 1 418 ? 4.131 -8.093 9.281 1.00 93.75 418 TYR A C 1
ATOM 3238 O O . TYR A 1 418 ? 4.784 -8.205 10.320 1.00 93.75 418 TYR A O 1
ATOM 3246 N N . THR A 1 419 ? 3.009 -8.782 9.066 1.00 94.31 419 THR A N 1
ATOM 3247 C CA . THR A 1 419 ? 2.255 -9.519 10.091 1.00 94.31 419 THR A CA 1
ATOM 3248 C C . THR A 1 419 ? 1.906 -10.933 9.624 1.00 94.31 419 THR A C 1
ATOM 3250 O O . THR A 1 419 ? 1.968 -11.232 8.430 1.00 94.31 419 THR A O 1
ATOM 3253 N N . THR A 1 420 ? 1.534 -11.826 10.541 1.00 95.50 420 THR A N 1
ATOM 3254 C CA . THR A 1 420 ? 0.932 -13.116 10.160 1.00 95.50 420 THR A CA 1
ATOM 3255 C C . THR A 1 420 ? -0.556 -12.962 9.851 1.00 95.50 420 THR A C 1
ATOM 3257 O O . THR A 1 420 ? -1.207 -12.051 10.361 1.00 95.50 420 THR A O 1
ATOM 3260 N N . LEU A 1 421 ? -1.124 -13.867 9.047 1.00 94.69 421 LEU A N 1
ATOM 3261 C CA . LEU A 1 421 ? -2.573 -13.875 8.791 1.00 94.69 421 LEU A CA 1
ATOM 3262 C C . LEU A 1 421 ? -3.381 -13.966 10.092 1.00 94.69 421 LEU A C 1
ATOM 3264 O O . LEU A 1 421 ? -4.346 -13.229 10.256 1.00 94.69 421 LEU A O 1
ATOM 3268 N N . GLN A 1 422 ? -2.953 -14.817 11.032 1.00 93.62 422 GLN A N 1
ATOM 3269 C CA . GLN A 1 422 ? -3.579 -14.932 12.349 1.00 93.62 422 GLN A CA 1
ATOM 3270 C C . GLN A 1 422 ? -3.581 -13.590 13.093 1.00 93.62 422 GLN A C 1
ATOM 3272 O O . GLN A 1 422 ? -4.641 -13.140 13.508 1.00 93.62 422 GLN A O 1
ATOM 3277 N N . GLN A 1 423 ? -2.434 -12.915 13.189 1.00 92.62 423 GLN A N 1
ATOM 3278 C CA . GLN A 1 423 ? -2.338 -11.612 13.857 1.00 92.62 423 GLN A CA 1
ATOM 3279 C C . GLN A 1 423 ? -3.142 -10.510 13.150 1.00 92.62 423 GLN A C 1
ATOM 3281 O O . GLN A 1 423 ? -3.634 -9.603 13.812 1.00 92.62 423 GLN A O 1
ATOM 3286 N N . ALA A 1 424 ? -3.286 -10.570 11.822 1.00 94.12 424 ALA A N 1
ATOM 3287 C CA . ALA A 1 424 ? -4.133 -9.638 11.076 1.00 94.12 424 ALA A CA 1
ATOM 3288 C C . ALA A 1 424 ? -5.624 -9.840 11.399 1.00 94.12 424 ALA A C 1
ATOM 3290 O O . ALA A 1 424 ? -6.331 -8.870 11.639 1.00 94.12 424 ALA A O 1
ATOM 3291 N N . PHE A 1 425 ? -6.096 -11.087 11.481 1.00 93.81 425 PHE A N 1
ATOM 3292 C CA . PHE A 1 425 ? -7.451 -11.377 11.962 1.00 93.81 425 PHE A CA 1
ATOM 3293 C C . PHE A 1 425 ? -7.634 -10.991 13.441 1.00 93.81 425 PHE A C 1
ATOM 3295 O O . PHE A 1 425 ? -8.633 -10.368 13.778 1.00 93.81 425 PHE A O 1
ATOM 3302 N N . GLU A 1 426 ? -6.669 -11.294 14.317 1.00 91.44 426 GLU A N 1
ATOM 3303 C CA . GLU A 1 426 ? -6.685 -10.899 15.740 1.00 91.44 426 GLU A CA 1
ATOM 3304 C C . GLU A 1 426 ? -6.678 -9.369 15.948 1.00 91.44 426 GLU A C 1
ATOM 3306 O O . GLU A 1 426 ? -7.090 -8.904 17.007 1.00 91.44 426 GLU A O 1
ATOM 3311 N N . GLY A 1 427 ? -6.251 -8.587 14.948 1.00 89.88 427 GLY A N 1
ATOM 3312 C CA . GLY A 1 427 ? -6.351 -7.122 14.921 1.00 89.88 427 GLY A CA 1
ATOM 3313 C C . GLY A 1 427 ? -7.717 -6.571 14.484 1.00 89.88 427 GLY A C 1
ATOM 3314 O O . GLY A 1 427 ? -7.917 -5.358 14.495 1.00 89.88 427 GLY A O 1
ATOM 3315 N N . MET A 1 428 ? -8.661 -7.434 14.097 1.00 92.81 428 MET A N 1
ATOM 3316 C CA . MET A 1 428 ? -10.037 -7.062 13.765 1.00 92.81 428 MET A CA 1
ATOM 3317 C C . MET A 1 428 ? -10.949 -7.353 14.960 1.00 92.81 428 MET A C 1
ATOM 3319 O O . MET A 1 428 ? -10.942 -8.464 15.502 1.00 92.81 428 MET A O 1
ATOM 3323 N N . SER A 1 429 ? -11.808 -6.400 15.333 1.00 93.19 429 SER A N 1
ATOM 3324 C CA . SER A 1 429 ? -12.718 -6.562 16.478 1.00 93.19 429 SER A CA 1
ATOM 3325 C C . SER A 1 429 ? -13.551 -7.861 16.486 1.00 93.19 429 SER A C 1
ATOM 3327 O O . SER A 1 429 ? -13.698 -8.416 17.574 1.00 93.19 429 SER A O 1
ATOM 3329 N N . PRO A 1 430 ? -14.039 -8.432 15.357 1.00 93.81 430 PRO A N 1
ATOM 3330 C CA . PRO A 1 430 ? -14.892 -9.624 15.386 1.00 93.81 430 PRO A CA 1
ATOM 3331 C C . PRO A 1 430 ? -14.190 -10.907 15.829 1.00 93.81 430 PRO A C 1
ATOM 3333 O O . PRO A 1 430 ? -14.848 -11.852 16.248 1.00 93.81 430 PRO A O 1
ATOM 3336 N N . PHE A 1 431 ? -12.861 -10.947 15.743 1.00 93.25 431 PHE A N 1
ATOM 3337 C CA . PHE A 1 431 ? -12.052 -12.076 16.205 1.00 93.25 431 PHE A CA 1
ATOM 3338 C C . PHE A 1 431 ? -11.381 -11.762 17.556 1.00 93.25 431 PHE A C 1
ATOM 3340 O O . PHE A 1 431 ? -11.065 -12.671 18.336 1.00 93.25 431 PHE A O 1
ATOM 3347 N N . ASN A 1 432 ? -11.213 -10.471 17.866 1.00 92.25 432 ASN A N 1
ATOM 3348 C CA . ASN A 1 432 ? -10.587 -9.978 19.088 1.00 92.25 432 ASN A CA 1
ATOM 3349 C C . ASN A 1 432 ? -11.532 -9.928 20.314 1.00 92.25 432 ASN A C 1
ATOM 3351 O O . ASN A 1 432 ? -11.046 -9.843 21.438 1.00 92.25 432 ASN A O 1
ATOM 3355 N N . THR A 1 433 ? -12.861 -10.018 20.168 1.00 90.88 433 THR A N 1
ATOM 3356 C CA . THR A 1 433 ? -13.779 -10.049 21.331 1.00 90.88 433 THR A CA 1
ATOM 3357 C C . THR A 1 433 ? -13.769 -11.387 22.074 1.00 90.88 433 THR A C 1
ATOM 3359 O O . THR A 1 433 ? -13.650 -12.441 21.450 1.00 90.88 433 THR A O 1
ATOM 3362 N N . GLU A 1 434 ? -13.891 -11.369 23.408 1.00 80.69 434 GLU A N 1
ATOM 3363 C CA . GLU A 1 434 ? -14.001 -12.586 24.240 1.00 80.69 434 GLU A CA 1
ATOM 3364 C C . GLU A 1 434 ? -15.285 -13.385 23.959 1.00 80.69 434 GLU A C 1
ATOM 3366 O O . GLU A 1 434 ? -15.212 -14.608 23.840 1.00 80.69 434 GLU A O 1
ATOM 3371 N N . ASP A 1 435 ? -16.414 -12.697 23.776 1.00 81.19 435 ASP A N 1
ATOM 3372 C CA . ASP A 1 435 ? -17.711 -13.287 23.428 1.00 81.19 435 ASP A CA 1
ATOM 3373 C C . ASP A 1 435 ? -17.951 -13.321 21.898 1.00 81.19 435 ASP A C 1
ATOM 3375 O O . ASP A 1 435 ? -17.374 -12.530 21.140 1.00 81.19 435 ASP A O 1
ATOM 3379 N N . GLU A 1 436 ? -18.864 -14.191 21.442 1.00 82.00 436 GLU A N 1
ATOM 3380 C CA . GLU A 1 436 ? -19.320 -14.328 20.040 1.00 82.00 436 GLU A CA 1
ATOM 3381 C C . GLU A 1 436 ? -20.278 -13.185 19.610 1.00 82.00 436 GLU A C 1
ATOM 3383 O O . GLU A 1 436 ? -21.314 -13.409 18.994 1.00 82.00 436 GLU A O 1
ATOM 3388 N N . ILE A 1 437 ? -19.931 -11.926 19.916 1.00 91.00 437 ILE A N 1
ATOM 3389 C CA . ILE A 1 437 ? -20.770 -10.723 19.682 1.00 91.00 437 ILE A CA 1
ATOM 3390 C C . ILE A 1 437 ? -21.003 -10.445 18.177 1.00 91.00 437 ILE A C 1
ATOM 3392 O O . ILE A 1 437 ? -21.848 -9.628 17.795 1.00 91.00 437 ILE A O 1
ATOM 3396 N N . PHE A 1 438 ? -20.258 -11.120 17.301 1.00 92.56 438 PHE A N 1
ATOM 3397 C CA . PHE A 1 438 ? -20.314 -10.968 15.854 1.00 92.56 438 PHE A CA 1
ATOM 3398 C C . PHE A 1 438 ? -20.476 -12.320 15.149 1.00 92.56 438 PHE A C 1
ATOM 3400 O O . PHE A 1 438 ? -19.694 -13.243 15.344 1.00 92.56 438 PHE A O 1
ATOM 3407 N N . ASP A 1 439 ? -21.440 -12.387 14.236 1.00 93.94 439 ASP A N 1
ATOM 3408 C CA . ASP A 1 439 ? -21.605 -13.462 13.260 1.00 93.94 439 ASP A CA 1
ATOM 3409 C C . ASP A 1 439 ? -20.756 -13.127 12.020 1.00 93.94 439 ASP A C 1
ATOM 3411 O O . ASP A 1 439 ? -21.104 -12.220 11.253 1.00 93.94 439 ASP A O 1
ATOM 3415 N N . VAL A 1 440 ? -19.609 -13.805 11.866 1.00 95.12 440 VAL A N 1
ATOM 3416 C CA . VAL A 1 440 ? -18.606 -13.517 10.825 1.00 95.12 440 VAL A CA 1
ATOM 3417 C C . VAL A 1 440 ? -18.615 -14.568 9.721 1.00 95.12 440 VAL A C 1
ATOM 3419 O O . VAL A 1 440 ? -18.398 -15.761 9.953 1.00 95.12 440 VAL A O 1
ATOM 3422 N N . ARG A 1 441 ? -18.825 -14.110 8.485 1.00 95.31 441 ARG A N 1
ATOM 3423 C CA . ARG A 1 441 ? -19.012 -14.960 7.308 1.00 95.31 441 ARG A CA 1
ATOM 3424 C C . ARG A 1 441 ? -18.225 -14.467 6.105 1.00 95.31 441 ARG A C 1
ATOM 3426 O O . ARG A 1 441 ? -17.807 -13.314 6.038 1.00 95.31 441 ARG A O 1
ATOM 3433 N N . GLU A 1 442 ? -18.083 -15.361 5.131 1.00 96.06 442 GLU A N 1
ATOM 3434 C CA . GLU A 1 442 ? -17.630 -15.055 3.765 1.00 96.06 442 GLU A CA 1
ATOM 3435 C C . GLU A 1 442 ? -16.321 -14.239 3.691 1.00 96.06 442 GLU A C 1
ATOM 3437 O O . GLU A 1 442 ? -16.122 -13.455 2.762 1.00 96.06 442 GLU A O 1
ATOM 3442 N N . CYS A 1 443 ? -15.404 -14.414 4.652 1.00 97.31 443 CYS A N 1
ATOM 3443 C CA . CYS A 1 443 ? -14.134 -13.700 4.617 1.00 97.31 443 CYS A CA 1
ATOM 3444 C C . CYS A 1 443 ? -13.273 -14.170 3.446 1.00 97.31 443 CYS A C 1
ATOM 3446 O O . CYS A 1 443 ? -13.088 -15.369 3.233 1.00 97.31 443 CYS A O 1
ATOM 3448 N N . VAL A 1 444 ? -12.658 -13.216 2.753 1.00 97.25 444 VAL A N 1
ATOM 3449 C CA . VAL A 1 444 ? -11.629 -13.423 1.733 1.00 97.25 444 VAL A CA 1
ATOM 3450 C C . VAL A 1 444 ? -10.347 -12.769 2.227 1.00 97.25 444 VAL A C 1
ATOM 3452 O O . VAL A 1 444 ? -10.346 -11.586 2.555 1.00 97.25 444 VAL A O 1
ATOM 3455 N N . TYR A 1 445 ? -9.248 -13.520 2.253 1.00 97.00 445 TYR A N 1
ATOM 3456 C CA . TYR A 1 445 ? -7.949 -13.031 2.708 1.00 97.00 445 TYR A CA 1
ATOM 3457 C C . TYR A 1 445 ? -6.869 -13.246 1.646 1.00 97.00 445 TYR A C 1
ATOM 3459 O O . TYR A 1 445 ? -6.767 -14.304 1.019 1.00 97.00 445 TYR A O 1
ATOM 3467 N N . LYS A 1 446 ? -6.053 -12.214 1.436 1.00 97.31 446 LYS A N 1
ATOM 3468 C CA . LYS A 1 446 ? -4.964 -12.179 0.457 1.00 97.31 446 LYS A CA 1
ATOM 3469 C C . LYS A 1 446 ? -3.664 -11.864 1.179 1.00 97.31 446 LYS A C 1
ATOM 3471 O O . LYS A 1 446 ? -3.497 -10.767 1.710 1.00 97.31 446 LYS A O 1
ATOM 3476 N N . CYS A 1 447 ? -2.745 -12.820 1.182 1.00 97.44 447 CYS A N 1
ATOM 3477 C CA . CYS A 1 447 ? -1.363 -12.610 1.588 1.00 97.44 447 CYS A CA 1
ATOM 3478 C C . CYS A 1 447 ? -0.567 -12.116 0.382 1.00 97.44 447 CYS A C 1
ATOM 3480 O O . CYS A 1 447 ? -0.635 -12.705 -0.695 1.00 97.44 447 CYS A O 1
ATOM 3482 N N . HIS A 1 448 ? 0.196 -11.046 0.554 1.00 96.31 448 HIS A N 1
ATOM 3483 C CA . HIS A 1 448 ? 1.018 -10.453 -0.488 1.00 96.31 448 HIS A CA 1
ATOM 3484 C C . HIS A 1 448 ? 2.494 -10.442 -0.071 1.00 96.31 448 HIS A C 1
ATOM 3486 O O . HIS A 1 448 ? 2.850 -10.048 1.048 1.00 96.31 448 HIS A O 1
ATOM 3492 N N . HIS A 1 449 ? 3.364 -10.815 -1.009 1.00 95.06 449 HIS A N 1
ATOM 3493 C CA . HIS A 1 449 ? 4.815 -10.838 -0.828 1.00 95.06 449 HIS A CA 1
ATOM 3494 C C . HIS A 1 449 ? 5.529 -10.043 -1.918 1.00 95.06 449 HIS A C 1
ATOM 3496 O O . HIS A 1 449 ? 5.083 -10.073 -3.061 1.00 95.06 449 HIS A O 1
ATOM 3502 N N . PRO A 1 450 ? 6.666 -9.392 -1.610 1.00 92.00 450 PRO A N 1
ATOM 3503 C CA . PRO A 1 450 ? 7.495 -8.761 -2.622 1.00 92.00 450 PRO A CA 1
ATOM 3504 C C . PRO A 1 450 ? 8.007 -9.820 -3.600 1.00 92.00 450 PRO A C 1
ATOM 3506 O O . PRO A 1 450 ? 8.508 -10.875 -3.168 1.00 92.00 450 PRO A O 1
ATOM 3509 N N . VAL A 1 451 ? 7.935 -9.511 -4.900 1.00 86.00 451 VAL A N 1
ATOM 3510 C CA . VAL A 1 451 ? 8.614 -10.305 -5.936 1.00 86.00 451 VAL A CA 1
ATOM 3511 C C . VAL A 1 451 ? 10.109 -10.447 -5.594 1.00 86.00 451 VAL A C 1
ATOM 3513 O O . VAL A 1 451 ? 10.666 -9.547 -4.949 1.00 86.00 451 VAL A O 1
ATOM 3516 N N . PRO A 1 452 ? 10.770 -11.571 -5.938 1.00 81.44 452 PRO A N 1
ATOM 3517 C CA . PRO A 1 452 ? 12.146 -11.856 -5.514 1.00 81.44 452 PRO A CA 1
ATOM 3518 C C . PRO A 1 452 ? 13.134 -10.714 -5.788 1.00 81.44 452 PRO A C 1
ATOM 3520 O O . PRO A 1 452 ? 13.997 -10.423 -4.961 1.00 81.44 452 PRO A O 1
ATOM 3523 N N . GLU A 1 453 ? 12.951 -10.006 -6.897 1.00 73.00 453 GLU A N 1
ATOM 3524 C CA . GLU A 1 453 ? 13.757 -8.870 -7.331 1.00 73.00 453 GLU A CA 1
ATOM 3525 C C . GLU A 1 453 ? 13.685 -7.689 -6.349 1.00 73.00 453 GLU A C 1
ATOM 3527 O O . GLU A 1 453 ? 14.677 -6.989 -6.160 1.00 73.00 453 GLU A O 1
ATOM 3532 N N . LEU A 1 454 ? 12.545 -7.460 -5.680 1.00 72.94 454 LEU A N 1
ATOM 3533 C CA . LEU A 1 454 ? 12.408 -6.398 -4.671 1.00 72.94 454 LEU A CA 1
ATOM 3534 C C . LEU A 1 454 ? 13.084 -6.754 -3.341 1.00 72.94 454 LEU A C 1
ATOM 3536 O O . LEU A 1 454 ? 13.377 -5.848 -2.559 1.00 72.94 454 LEU A O 1
ATOM 3540 N N . ARG A 1 455 ? 13.319 -8.048 -3.071 1.00 70.50 455 ARG A N 1
ATOM 3541 C CA . ARG A 1 455 ? 14.024 -8.514 -1.861 1.00 70.50 455 ARG A CA 1
ATOM 3542 C C . ARG A 1 455 ? 15.507 -8.163 -1.928 1.00 70.50 455 ARG A C 1
ATOM 3544 O O . ARG A 1 455 ? 16.093 -7.783 -0.916 1.00 70.50 455 ARG A O 1
ATOM 3551 N N . ASN A 1 456 ? 16.080 -8.218 -3.128 1.00 64.62 456 ASN A N 1
ATOM 3552 C CA . ASN A 1 456 ? 17.387 -7.643 -3.399 1.00 64.62 456 ASN A CA 1
ATOM 3553 C C . ASN A 1 456 ? 17.240 -6.114 -3.483 1.00 64.62 456 ASN A C 1
ATOM 3555 O O . ASN A 1 456 ? 16.338 -5.575 -4.133 1.00 64.62 456 ASN A O 1
ATOM 3559 N N . LYS A 1 457 ? 18.103 -5.389 -2.764 1.00 55.28 457 LYS A N 1
ATOM 3560 C CA . LYS A 1 457 ? 18.014 -3.920 -2.682 1.00 55.28 457 LYS A CA 1
ATOM 3561 C C . LYS A 1 457 ? 18.439 -3.217 -3.969 1.00 55.28 457 LYS A C 1
ATOM 3563 O O . LYS A 1 457 ? 18.110 -2.047 -4.129 1.00 55.28 457 LYS A O 1
ATOM 3568 N N . ASP A 1 458 ? 19.079 -3.946 -4.872 1.00 52.28 458 ASP A N 1
ATOM 3569 C CA . ASP A 1 458 ? 19.561 -3.460 -6.158 1.00 52.28 458 ASP A CA 1
ATOM 3570 C C . ASP A 1 458 ? 18.423 -2.859 -6.997 1.00 52.28 458 ASP A C 1
ATOM 3572 O O . ASP A 1 458 ? 17.243 -3.226 -6.872 1.00 52.28 458 ASP A O 1
ATOM 3576 N N . TYR A 1 459 ? 18.779 -1.881 -7.825 1.00 54.41 459 TYR A N 1
ATOM 3577 C CA . TYR A 1 459 ? 17.833 -1.144 -8.650 1.00 54.41 459 TYR A CA 1
ATOM 3578 C C . TYR A 1 459 ? 17.244 -2.059 -9.728 1.00 54.41 459 TYR A C 1
ATOM 3580 O O . TYR A 1 459 ? 17.964 -2.738 -10.456 1.00 54.41 459 TYR A O 1
ATOM 3588 N N . ILE A 1 460 ? 15.915 -2.067 -9.836 1.00 53.91 460 ILE A N 1
ATOM 3589 C CA . ILE A 1 460 ? 15.206 -2.766 -10.908 1.00 53.91 460 ILE A CA 1
ATOM 3590 C C . ILE A 1 460 ? 14.751 -1.707 -11.896 1.00 53.91 460 ILE A C 1
ATOM 3592 O O . ILE A 1 460 ? 14.014 -0.793 -11.522 1.00 53.91 460 ILE A O 1
ATOM 3596 N N . LEU A 1 461 ? 15.138 -1.862 -13.159 1.00 58.91 461 LEU A N 1
ATOM 3597 C CA . LEU A 1 461 ? 14.512 -1.125 -14.243 1.00 58.91 461 LEU A CA 1
ATOM 3598 C C . LEU A 1 461 ? 13.107 -1.702 -14.464 1.00 58.91 461 LEU A C 1
ATOM 3600 O O . LEU A 1 461 ? 12.945 -2.755 -15.088 1.00 58.91 461 LEU A O 1
ATOM 3604 N N . GLU A 1 462 ? 12.090 -1.049 -13.904 1.00 62.34 462 GLU A N 1
ATOM 3605 C CA . GLU A 1 462 ? 10.715 -1.530 -14.005 1.00 62.34 462 GLU A CA 1
ATOM 3606 C C . GLU A 1 462 ? 10.238 -1.519 -15.469 1.00 62.34 462 GLU A C 1
ATOM 3608 O O . GLU A 1 462 ? 10.182 -0.476 -16.130 1.00 62.34 462 GLU A O 1
ATOM 3613 N N . ARG A 1 463 ? 9.855 -2.694 -15.974 1.00 69.62 463 ARG A N 1
ATOM 3614 C CA . ARG A 1 463 ? 9.335 -2.896 -17.331 1.00 69.62 463 ARG A CA 1
ATOM 3615 C C . ARG A 1 463 ? 8.030 -3.680 -17.286 1.00 69.62 463 ARG A C 1
ATOM 3617 O O . ARG A 1 463 ? 7.893 -4.630 -16.521 1.00 69.62 463 ARG A O 1
ATOM 3624 N N . GLU A 1 464 ? 7.082 -3.289 -18.126 1.00 71.94 464 GLU A N 1
ATOM 3625 C CA . GLU A 1 464 ? 5.779 -3.943 -18.280 1.00 71.94 464 GLU A CA 1
ATOM 3626 C C . GLU A 1 464 ? 5.771 -4.758 -19.583 1.00 71.94 464 GLU A C 1
ATOM 3628 O O . GLU A 1 464 ? 6.259 -4.278 -20.609 1.00 71.94 464 GLU A O 1
ATOM 3633 N N . LEU A 1 465 ? 5.210 -5.975 -19.575 1.00 76.62 465 LEU A N 1
ATOM 3634 C CA . LEU A 1 465 ? 4.995 -6.743 -20.809 1.00 76.62 465 LEU A CA 1
ATOM 3635 C C . LEU A 1 465 ? 4.078 -5.958 -21.752 1.00 76.62 465 LEU A C 1
ATOM 3637 O O . LEU A 1 465 ? 2.977 -5.545 -21.381 1.00 76.62 465 LEU A O 1
ATOM 3641 N N . ALA A 1 466 ? 4.521 -5.766 -22.989 1.00 83.00 466 ALA A N 1
ATOM 3642 C CA . ALA A 1 466 ? 3.728 -5.094 -23.999 1.00 83.00 466 ALA A CA 1
ATOM 3643 C C . ALA A 1 466 ? 2.625 -6.031 -24.531 1.00 83.00 466 ALA A C 1
ATOM 3645 O O . ALA A 1 466 ? 2.832 -7.235 -24.693 1.00 83.00 466 ALA A O 1
ATOM 3646 N N . GLY A 1 467 ? 1.445 -5.477 -24.835 1.00 77.50 467 GLY A N 1
ATOM 3647 C CA . GLY A 1 467 ? 0.316 -6.253 -25.369 1.00 77.50 467 GLY A CA 1
ATOM 3648 C C . GLY A 1 467 ? 0.652 -6.975 -26.687 1.00 77.50 467 GLY A C 1
ATOM 3649 O O . GLY A 1 467 ? 1.622 -6.606 -27.354 1.00 77.50 467 GLY A O 1
ATOM 3650 N N . PRO A 1 468 ? -0.129 -7.991 -27.102 1.00 83.19 468 PRO A N 1
ATOM 3651 C CA . PRO A 1 468 ? 0.191 -8.818 -28.271 1.00 83.19 468 PRO A CA 1
ATOM 3652 C C . PRO A 1 468 ? 0.420 -7.989 -29.547 1.00 83.19 468 PRO A C 1
ATOM 3654 O O . PRO A 1 468 ? 1.442 -8.183 -30.204 1.00 83.19 468 PRO A O 1
ATOM 3657 N N . ASP A 1 469 ? -0.432 -6.991 -29.808 1.00 86.38 469 ASP A N 1
ATOM 3658 C CA . ASP A 1 469 ? -0.377 -6.095 -30.981 1.00 86.38 469 ASP A CA 1
ATOM 3659 C C . ASP A 1 469 ? 0.640 -4.934 -30.874 1.00 86.38 469 ASP A C 1
ATOM 3661 O O . ASP A 1 469 ? 0.703 -4.053 -31.741 1.00 86.38 469 ASP A O 1
ATOM 3665 N N . ASP A 1 470 ? 1.414 -4.872 -29.788 1.00 87.06 470 ASP A N 1
ATOM 3666 C CA . ASP A 1 470 ? 2.465 -3.870 -29.625 1.00 87.06 470 ASP A CA 1
ATOM 3667 C C . ASP A 1 470 ? 3.736 -4.267 -30.404 1.00 87.06 470 ASP A C 1
ATOM 3669 O O . ASP A 1 470 ? 4.122 -5.437 -30.360 1.00 87.06 470 ASP A O 1
ATOM 3673 N N . PRO A 1 471 ? 4.425 -3.340 -31.099 1.00 85.94 471 PRO A N 1
ATOM 3674 C CA . PRO A 1 471 ? 5.717 -3.625 -31.726 1.00 85.94 471 PRO A CA 1
ATOM 3675 C C . PRO A 1 471 ? 6.838 -4.017 -30.760 1.00 85.94 471 PRO A C 1
ATOM 3677 O O . PRO A 1 471 ? 7.815 -4.611 -31.208 1.00 85.94 471 PRO A O 1
ATOM 3680 N N . LEU A 1 472 ? 6.732 -3.677 -29.479 1.00 87.50 472 LEU A N 1
ATOM 3681 C CA . LEU A 1 472 ? 7.714 -3.996 -28.453 1.00 87.50 472 LEU A CA 1
ATOM 3682 C C . LEU A 1 472 ? 7.348 -5.284 -27.704 1.00 87.50 472 LEU A C 1
ATOM 3684 O O . LEU A 1 472 ? 6.212 -5.760 -27.752 1.00 87.50 472 LEU A O 1
ATOM 3688 N N . ILE A 1 473 ? 8.332 -5.851 -27.014 1.00 82.88 473 ILE A N 1
ATOM 3689 C CA . ILE A 1 473 ? 8.196 -6.960 -26.063 1.00 82.88 473 ILE A CA 1
ATOM 3690 C C . ILE A 1 473 ? 7.907 -6.380 -24.671 1.00 82.88 473 ILE A C 1
ATOM 3692 O O . ILE A 1 473 ? 7.013 -6.854 -23.971 1.00 82.88 473 ILE A O 1
ATOM 3696 N N . TRP A 1 474 ? 8.606 -5.300 -24.317 1.00 80.69 474 TRP A N 1
ATOM 3697 C CA . TRP A 1 474 ? 8.495 -4.581 -23.054 1.00 80.69 474 TRP A CA 1
ATOM 3698 C C . TRP A 1 474 ? 8.248 -3.089 -23.281 1.00 80.69 474 TRP A C 1
ATOM 3700 O O . TRP A 1 474 ? 8.771 -2.475 -24.213 1.00 80.69 474 TRP A O 1
ATOM 3710 N N . ARG A 1 475 ? 7.499 -2.470 -22.375 1.00 78.81 475 ARG A N 1
ATOM 3711 C CA . ARG A 1 475 ? 7.385 -1.015 -22.238 1.00 78.81 475 ARG A CA 1
ATOM 3712 C C . ARG A 1 475 ? 8.094 -0.581 -20.956 1.00 78.81 475 ARG A C 1
ATOM 3714 O O . ARG A 1 475 ? 8.165 -1.352 -20.000 1.00 78.81 475 ARG A O 1
ATOM 3721 N N . LEU A 1 476 ? 8.586 0.658 -20.916 1.00 67.75 476 LEU A N 1
ATOM 3722 C CA . LEU A 1 476 ? 8.957 1.300 -19.650 1.00 67.75 476 LEU A CA 1
ATOM 3723 C C . LEU A 1 476 ? 7.742 1.285 -18.713 1.00 67.75 476 LEU A C 1
ATOM 3725 O O . LEU A 1 476 ? 6.636 1.584 -19.174 1.00 67.75 476 LEU A O 1
ATOM 3729 N N . SER A 1 477 ? 7.929 0.960 -17.429 1.00 64.81 477 SER A N 1
ATOM 3730 C CA . SER A 1 477 ? 6.826 1.093 -16.474 1.00 64.81 477 SER A CA 1
ATOM 3731 C C . SER A 1 477 ? 6.392 2.548 -16.355 1.00 64.81 477 SER A C 1
ATOM 3733 O O . SER A 1 477 ? 7.136 3.487 -16.667 1.00 64.81 477 SER A O 1
ATOM 3735 N N . ARG A 1 478 ? 5.190 2.761 -15.822 1.00 62.69 478 ARG A N 1
ATOM 3736 C CA . ARG A 1 478 ? 4.713 4.116 -15.518 1.00 62.69 478 ARG A CA 1
ATOM 3737 C C . ARG A 1 478 ? 5.614 4.887 -14.544 1.00 62.69 478 ARG A C 1
ATOM 3739 O O . ARG A 1 478 ? 5.601 6.115 -14.587 1.00 62.69 478 ARG A O 1
ATOM 3746 N N . LEU A 1 479 ? 6.406 4.214 -13.702 1.00 57.16 479 LEU A N 1
ATOM 3747 C CA . LEU A 1 479 ? 7.370 4.874 -12.815 1.00 57.16 479 LEU A CA 1
ATOM 3748 C C . LEU A 1 479 ? 8.552 5.444 -13.609 1.00 57.16 479 LEU A C 1
ATOM 3750 O O . LEU A 1 479 ? 8.898 6.609 -13.427 1.00 57.16 479 LEU A O 1
ATOM 3754 N N . GLU A 1 480 ? 9.122 4.661 -14.527 1.00 65.12 480 GLU A N 1
ATOM 3755 C CA . GLU A 1 480 ? 10.190 5.131 -15.417 1.00 65.12 480 GLU A CA 1
ATOM 3756 C C . GLU A 1 480 ? 9.679 6.215 -16.377 1.00 65.12 480 GLU A C 1
ATOM 3758 O O . GLU A 1 480 ? 10.323 7.249 -16.546 1.00 65.12 480 GLU A O 1
ATOM 3763 N N . LEU A 1 481 ? 8.464 6.063 -16.919 1.00 63.25 481 LEU A N 1
ATOM 3764 C CA . LEU A 1 481 ? 7.823 7.122 -17.704 1.00 63.25 481 LEU A CA 1
ATOM 3765 C C . LEU A 1 481 ? 7.620 8.406 -16.885 1.00 63.25 481 LEU A C 1
ATOM 3767 O O . LEU A 1 481 ? 7.849 9.485 -17.420 1.00 63.25 481 LEU A O 1
ATOM 3771 N N . ARG A 1 482 ? 7.258 8.321 -15.596 1.00 58.34 482 ARG A N 1
ATOM 3772 C CA . ARG A 1 482 ? 7.132 9.494 -14.710 1.00 58.34 482 ARG A CA 1
ATOM 3773 C C . ARG A 1 482 ? 8.470 10.208 -14.489 1.00 58.34 482 ARG A C 1
ATOM 3775 O O . ARG A 1 482 ? 8.472 11.431 -14.413 1.00 58.34 482 ARG A O 1
ATOM 3782 N N . LYS A 1 483 ? 9.602 9.493 -14.429 1.00 59.44 483 LYS A N 1
ATOM 3783 C CA . LYS A 1 483 ? 10.942 10.121 -14.375 1.00 59.44 483 LYS A CA 1
ATOM 3784 C C . LYS A 1 483 ? 11.282 10.881 -15.665 1.00 59.44 483 LYS A C 1
ATOM 3786 O O . LYS A 1 483 ? 11.996 11.875 -15.616 1.00 59.44 483 LYS A O 1
ATOM 3791 N N . LEU A 1 484 ? 10.755 10.422 -16.802 1.00 61.34 484 LEU A N 1
ATOM 3792 C CA . LEU A 1 484 ? 10.920 11.045 -18.122 1.00 61.34 484 LEU A CA 1
ATOM 3793 C C . LEU A 1 484 ? 9.831 12.086 -18.452 1.00 61.34 484 LEU A C 1
ATOM 3795 O O . LEU A 1 484 ? 9.882 12.719 -19.507 1.00 61.34 484 LEU A O 1
ATOM 3799 N N . GLN A 1 485 ? 8.835 12.278 -17.583 1.00 59.19 485 GLN A N 1
ATOM 3800 C CA . GLN A 1 485 ? 7.791 13.282 -17.772 1.00 59.19 485 GLN A CA 1
ATOM 3801 C C . GLN A 1 485 ? 8.279 14.656 -17.315 1.00 59.19 485 GLN A C 1
ATOM 3803 O O . GLN A 1 485 ? 8.506 14.897 -16.132 1.00 59.19 485 GLN A O 1
ATOM 3808 N N . LEU A 1 486 ? 8.370 15.587 -18.263 1.00 58.72 486 LEU A N 1
ATOM 3809 C CA . LEU A 1 486 ? 8.445 17.008 -17.945 1.00 58.72 486 LEU A CA 1
ATOM 3810 C C . LEU A 1 486 ? 7.065 17.569 -17.596 1.00 58.72 486 LEU A C 1
ATOM 3812 O O . LEU A 1 486 ? 6.037 17.121 -18.111 1.00 58.72 486 LEU A O 1
ATOM 3816 N N . PHE A 1 487 ? 7.053 18.618 -16.775 1.00 61.66 487 PHE A N 1
ATOM 3817 C CA . PHE A 1 487 ? 5.850 19.411 -16.543 1.00 61.66 487 PHE A CA 1
ATOM 3818 C C . PHE A 1 487 ? 5.406 20.101 -17.841 1.00 61.66 487 PHE A C 1
ATOM 3820 O O . PHE A 1 487 ? 6.234 20.528 -18.647 1.00 61.66 487 PHE A O 1
ATOM 3827 N N . LEU A 1 488 ? 4.094 20.270 -18.028 1.00 58.06 488 LEU A N 1
ATOM 3828 C CA . LEU A 1 488 ? 3.521 20.849 -19.251 1.00 58.06 488 LEU A CA 1
ATOM 3829 C C . LEU A 1 488 ? 4.102 22.241 -19.580 1.00 58.06 488 LEU A C 1
ATOM 3831 O O . LEU A 1 488 ? 4.370 22.546 -20.739 1.00 58.06 488 LEU A O 1
ATOM 3835 N N . GLU A 1 489 ? 4.382 23.051 -18.559 1.00 61.69 489 GLU A N 1
ATOM 3836 C CA . GLU A 1 489 ? 5.053 24.354 -18.679 1.00 61.69 489 GLU A CA 1
ATOM 3837 C C . GLU A 1 489 ? 6.473 24.241 -19.258 1.00 61.69 489 GLU A C 1
ATOM 3839 O O . GLU A 1 489 ? 6.885 25.037 -20.102 1.00 61.69 489 GLU A O 1
ATOM 3844 N N . GLN A 1 490 ? 7.223 23.214 -18.851 1.00 64.00 490 GLN A N 1
ATOM 3845 C CA . GLN A 1 490 ? 8.550 22.934 -19.393 1.00 64.00 490 GLN A CA 1
ATOM 3846 C C . GLN A 1 490 ? 8.439 22.479 -20.854 1.00 64.00 490 GLN A C 1
ATOM 3848 O O . GLN A 1 490 ? 9.210 22.957 -21.684 1.00 64.00 490 GLN A O 1
ATOM 3853 N N . CYS A 1 491 ? 7.448 21.650 -21.200 1.00 61.66 491 CYS A N 1
ATOM 3854 C CA . CYS A 1 491 ? 7.167 21.258 -22.587 1.00 61.66 491 CYS A CA 1
ATOM 3855 C C . CYS A 1 491 ? 6.820 22.463 -23.480 1.00 61.66 491 CYS A C 1
ATOM 3857 O O . CYS A 1 491 ? 7.349 22.574 -24.586 1.00 61.66 491 CYS A O 1
ATOM 3859 N N . HIS A 1 492 ? 5.996 23.403 -23.001 1.00 64.62 492 HIS A N 1
ATOM 3860 C CA . HIS A 1 492 ? 5.672 24.632 -23.738 1.00 64.62 492 HIS A CA 1
ATOM 3861 C C . HIS A 1 492 ? 6.904 25.505 -24.008 1.00 64.62 492 HIS A C 1
ATOM 3863 O O . HIS A 1 492 ? 7.044 26.040 -25.105 1.00 64.62 492 HIS A O 1
ATOM 3869 N N . ASN A 1 493 ? 7.856 25.569 -23.075 1.00 62.41 493 ASN A N 1
ATOM 3870 C CA . ASN A 1 493 ? 9.123 26.275 -23.295 1.00 62.41 493 ASN A CA 1
ATOM 3871 C C . ASN A 1 493 ? 10.034 25.616 -24.357 1.00 62.41 493 ASN A C 1
ATOM 3873 O O . ASN A 1 493 ? 11.011 26.233 -24.777 1.00 62.41 493 ASN A O 1
ATOM 3877 N N . HIS A 1 494 ? 9.724 24.396 -24.816 1.00 57.75 494 HIS A N 1
ATOM 3878 C CA . HIS A 1 494 ? 10.485 23.665 -25.841 1.00 57.75 494 HIS A CA 1
ATOM 3879 C C . HIS A 1 494 ? 9.745 23.544 -27.187 1.00 57.75 494 HIS A C 1
ATOM 3881 O O . HIS A 1 494 ? 10.305 23.011 -28.145 1.00 57.75 494 HIS A O 1
ATOM 3887 N N . SER A 1 495 ? 8.520 24.071 -27.320 1.00 49.94 495 SER A N 1
ATOM 3888 C CA . SER A 1 495 ? 7.720 23.927 -28.550 1.00 49.94 495 SER A CA 1
ATOM 3889 C C . SER A 1 495 ? 8.164 24.820 -29.721 1.00 49.94 495 SER A C 1
ATOM 3891 O O . SER A 1 495 ? 7.527 24.796 -30.771 1.00 49.94 495 SER A O 1
ATOM 3893 N N . GLY A 1 496 ? 9.225 25.621 -29.560 1.00 49.88 496 GLY A N 1
ATOM 3894 C CA . GLY A 1 496 ? 9.729 26.537 -30.594 1.00 49.88 496 GLY A CA 1
ATOM 3895 C C . GLY A 1 496 ? 10.379 25.843 -31.797 1.00 49.88 496 GLY A C 1
ATOM 3896 O O . GLY A 1 496 ? 10.235 26.321 -32.919 1.00 49.88 496 GLY A O 1
ATOM 3897 N N . THR A 1 497 ? 11.042 24.701 -31.586 1.00 49.41 497 THR A N 1
ATOM 3898 C CA . THR A 1 497 ? 11.650 23.875 -32.645 1.00 49.41 497 THR A CA 1
ATOM 3899 C C . THR A 1 497 ? 11.572 22.390 -32.282 1.00 49.41 497 THR A C 1
ATOM 3901 O O . THR A 1 497 ? 12.385 21.852 -31.530 1.00 49.41 497 THR A O 1
ATOM 3904 N N . LEU A 1 498 ? 10.584 21.699 -32.857 1.00 45.56 498 LEU A N 1
ATOM 3905 C CA . LEU A 1 498 ? 10.224 20.303 -32.557 1.00 45.56 498 LEU A CA 1
ATOM 3906 C C . LEU A 1 498 ? 11.319 19.245 -32.812 1.00 45.56 498 LEU A C 1
ATOM 3908 O O . LEU A 1 498 ? 11.116 18.097 -32.437 1.00 45.56 498 LEU A O 1
ATOM 3912 N N . GLN A 1 499 ? 12.456 19.592 -33.420 1.00 45.44 499 GLN A N 1
ATOM 3913 C CA . GLN A 1 499 ? 13.578 18.669 -33.652 1.00 45.44 499 GLN A CA 1
ATOM 3914 C C . GLN A 1 499 ? 14.739 18.905 -32.672 1.00 45.44 499 GLN A C 1
ATOM 3916 O O . GLN A 1 499 ? 15.189 17.971 -32.012 1.00 45.44 499 GLN A O 1
ATOM 3921 N N . SER A 1 500 ? 15.171 20.157 -32.494 1.00 44.88 500 SER A N 1
ATOM 3922 C CA . SER A 1 500 ? 16.245 20.516 -31.557 1.00 44.88 500 SER A CA 1
ATOM 3923 C C . SER A 1 500 ? 15.805 20.464 -30.081 1.00 44.88 500 SER A C 1
ATOM 3925 O O . SER A 1 500 ? 16.623 20.163 -29.209 1.00 44.88 500 SER A O 1
ATOM 3927 N N . GLY A 1 501 ? 14.510 20.651 -29.789 1.00 43.09 501 GLY A N 1
ATOM 3928 C CA . GLY A 1 501 ? 13.955 20.540 -28.435 1.00 43.09 501 GLY A CA 1
ATOM 3929 C C . GLY A 1 501 ? 14.084 19.144 -27.809 1.00 43.09 501 GLY A C 1
ATOM 3930 O O . GLY A 1 501 ? 14.483 19.039 -26.652 1.00 43.09 501 GLY A O 1
ATOM 3931 N N . TRP A 1 502 ? 13.812 18.071 -28.564 1.00 43.09 502 TRP A N 1
ATOM 3932 C CA . TRP A 1 502 ? 13.871 16.687 -28.057 1.00 43.09 502 TRP A CA 1
ATOM 3933 C C . TRP A 1 502 ? 15.299 16.206 -27.785 1.00 43.09 502 TRP A C 1
ATOM 3935 O O . TRP A 1 502 ? 15.548 15.586 -26.752 1.00 43.09 502 TRP A O 1
ATOM 3945 N N . ILE A 1 503 ? 16.241 16.540 -28.672 1.00 47.44 503 ILE A N 1
ATOM 3946 C CA . ILE A 1 503 ? 17.663 16.208 -28.503 1.00 47.44 503 ILE A CA 1
ATOM 3947 C C . ILE A 1 503 ? 18.219 16.930 -27.264 1.00 47.44 503 ILE A C 1
ATOM 3949 O O . ILE A 1 503 ? 18.857 16.309 -26.415 1.00 47.44 503 ILE A O 1
ATOM 3953 N N . SER A 1 504 ? 17.904 18.221 -27.104 1.00 42.25 504 SER A N 1
ATOM 3954 C CA . SER A 1 504 ? 18.257 19.002 -25.908 1.00 42.25 504 SER A CA 1
ATOM 3955 C C . SER A 1 504 ? 17.667 18.403 -24.619 1.00 42.25 504 SER A C 1
ATOM 3957 O O . SER A 1 504 ? 18.357 18.316 -23.603 1.00 42.25 504 SER A O 1
ATOM 3959 N N . LEU A 1 505 ? 16.417 17.919 -24.664 1.00 43.53 505 LEU A N 1
ATOM 3960 C CA . LEU A 1 505 ? 15.743 17.261 -23.538 1.00 43.53 505 LEU A CA 1
ATOM 3961 C C . LEU A 1 505 ? 16.469 15.997 -23.071 1.00 43.53 505 LEU A C 1
ATOM 3963 O O . LEU A 1 505 ? 16.755 15.853 -21.882 1.00 43.53 505 LEU A O 1
ATOM 3967 N N . GLN A 1 506 ? 16.755 15.086 -24.008 1.00 50.91 506 GLN A N 1
ATOM 3968 C CA . GLN A 1 506 ? 17.394 13.805 -23.710 1.00 50.91 506 GLN A CA 1
ATOM 3969 C C . GLN A 1 506 ? 18.776 14.019 -23.095 1.00 50.91 506 GLN A C 1
ATOM 3971 O O . GLN A 1 506 ? 19.104 13.390 -22.090 1.00 50.91 506 GLN A O 1
ATOM 3976 N N . TRP A 1 507 ? 19.561 14.951 -23.641 1.00 50.41 507 TRP A N 1
ATOM 3977 C CA . TRP A 1 507 ? 20.877 15.267 -23.095 1.00 50.41 507 TRP A CA 1
ATOM 3978 C C . TRP A 1 507 ? 20.819 16.015 -21.768 1.00 50.41 507 TRP A C 1
ATOM 3980 O O . TRP A 1 507 ? 21.637 15.721 -20.904 1.00 50.41 507 TRP A O 1
ATOM 3990 N N . LYS A 1 508 ? 19.842 16.901 -21.541 1.00 43.12 508 LYS A N 1
ATOM 3991 C CA . LYS A 1 508 ? 19.684 17.547 -20.233 1.00 43.12 508 LYS A CA 1
ATOM 3992 C C . LYS A 1 508 ? 19.296 16.545 -19.141 1.00 43.12 508 LYS A C 1
ATOM 3994 O O . LYS A 1 508 ? 19.921 16.549 -18.089 1.00 43.12 508 LYS A O 1
ATOM 3999 N N . MET A 1 509 ? 18.336 15.652 -19.401 1.00 42.62 509 MET A N 1
ATOM 4000 C CA . MET A 1 509 ? 17.986 14.583 -18.454 1.00 42.62 509 MET A CA 1
ATOM 4001 C C . MET A 1 509 ? 19.181 13.667 -18.168 1.00 42.62 509 MET A C 1
ATOM 4003 O O . MET A 1 509 ? 19.468 13.393 -17.007 1.00 42.62 509 MET A O 1
ATOM 4007 N N . ARG A 1 510 ? 19.921 13.251 -19.207 1.00 52.59 510 ARG A N 1
ATOM 4008 C CA . ARG A 1 510 ? 21.161 12.476 -19.044 1.00 52.59 510 ARG A CA 1
ATOM 4009 C C . ARG A 1 510 ? 22.188 13.234 -18.197 1.00 52.59 510 ARG A C 1
ATOM 4011 O O . ARG A 1 510 ? 22.710 12.663 -17.251 1.00 52.59 510 ARG A O 1
ATOM 4018 N N . TYR A 1 511 ? 22.455 14.507 -18.489 1.00 42.72 511 TYR A N 1
ATOM 4019 C CA . TYR A 1 511 ? 23.483 15.298 -17.803 1.00 42.72 511 TYR A CA 1
ATOM 4020 C C . TYR A 1 511 ? 23.121 15.626 -16.347 1.00 42.72 511 TYR A C 1
ATOM 4022 O O . TYR A 1 511 ? 23.986 15.553 -15.477 1.00 42.72 511 TYR A O 1
ATOM 4030 N N . ASP A 1 512 ? 21.856 15.939 -16.052 1.00 40.22 512 ASP A N 1
ATOM 4031 C CA . ASP A 1 512 ? 21.408 16.226 -14.684 1.00 40.22 512 ASP A CA 1
ATOM 4032 C C . ASP A 1 512 ? 21.479 14.952 -13.806 1.00 40.22 512 ASP A C 1
ATOM 4034 O O . ASP A 1 512 ? 21.993 15.019 -12.686 1.00 40.22 512 ASP A O 1
ATOM 4038 N N . ILE A 1 513 ? 21.096 13.777 -14.334 1.00 42.34 513 ILE A N 1
ATOM 4039 C CA . ILE A 1 513 ? 21.263 12.471 -13.656 1.00 42.34 513 ILE A CA 1
ATOM 4040 C C . ILE A 1 513 ? 22.755 12.150 -13.456 1.00 42.34 513 ILE A C 1
ATOM 4042 O O . ILE A 1 513 ? 23.202 11.962 -12.325 1.00 42.34 513 ILE A O 1
ATOM 4046 N N . ILE A 1 514 ? 23.549 12.187 -14.534 1.00 43.25 514 ILE A N 1
ATOM 4047 C CA . ILE A 1 514 ? 24.990 11.880 -14.517 1.00 43.25 514 ILE A CA 1
ATOM 4048 C C . ILE A 1 514 ? 25.752 12.800 -13.558 1.00 43.25 514 ILE A C 1
ATOM 4050 O O . ILE A 1 514 ? 26.622 12.332 -12.826 1.00 43.25 514 ILE A O 1
ATOM 4054 N N . SER A 1 515 ? 25.447 14.101 -13.538 1.00 38.75 515 SER A N 1
ATOM 4055 C CA . SER A 1 515 ? 26.133 15.036 -12.643 1.00 38.75 515 SER A CA 1
ATOM 4056 C C . SER A 1 515 ? 25.763 14.796 -11.178 1.00 38.75 515 SER A C 1
ATOM 4058 O O . SER A 1 515 ? 26.641 14.856 -10.323 1.00 38.75 515 SER A O 1
ATOM 4060 N N . THR A 1 516 ? 24.511 14.440 -10.877 1.00 38.28 516 THR A N 1
ATOM 4061 C CA . THR A 1 516 ? 24.084 14.163 -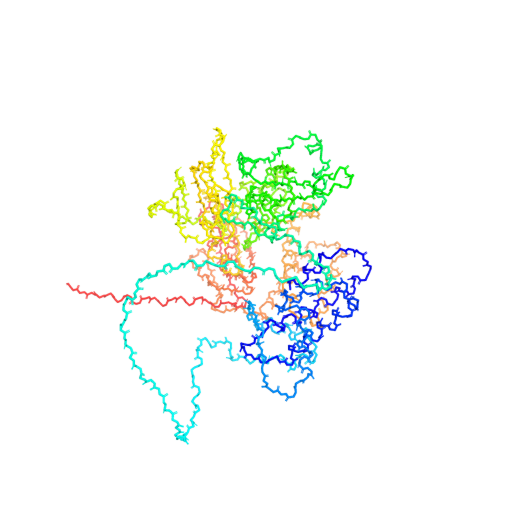9.497 1.00 38.28 516 THR A CA 1
ATOM 4062 C C . THR A 1 516 ? 24.701 12.865 -8.961 1.00 38.28 516 THR A C 1
ATOM 4064 O O . THR A 1 516 ? 25.087 12.815 -7.795 1.00 38.28 516 THR A O 1
ATOM 4067 N N . GLU A 1 517 ? 24.860 11.838 -9.803 1.00 40.88 517 GLU A N 1
ATOM 4068 C CA . GLU A 1 517 ? 25.390 10.529 -9.388 1.00 40.88 517 GLU A CA 1
ATOM 4069 C C . GLU A 1 517 ? 26.931 10.450 -9.423 1.00 40.88 517 GLU A C 1
ATOM 4071 O O . GLU A 1 517 ? 27.535 9.910 -8.494 1.00 40.88 517 GLU A O 1
ATOM 4076 N N . LEU A 1 518 ? 27.613 11.047 -10.415 1.00 35.59 518 LEU A N 1
ATOM 4077 C CA . LEU A 1 518 ? 29.087 11.053 -10.457 1.00 35.59 518 LEU A CA 1
ATOM 4078 C C . LEU A 1 518 ? 29.730 12.069 -9.499 1.00 35.59 518 LEU A C 1
ATOM 4080 O O . LEU A 1 518 ? 30.839 11.818 -9.024 1.00 35.59 518 LEU A O 1
ATOM 4084 N N . MET A 1 519 ? 29.077 13.194 -9.172 1.00 35.78 519 MET A N 1
ATOM 4085 C CA . MET A 1 519 ? 29.666 14.193 -8.257 1.00 35.78 519 MET A CA 1
ATOM 4086 C C . MET A 1 519 ? 29.693 13.753 -6.781 1.00 35.78 519 MET A C 1
ATOM 4088 O O . MET A 1 519 ? 30.265 14.458 -5.951 1.00 35.78 519 MET A O 1
ATOM 4092 N N . GLY A 1 520 ? 29.199 12.552 -6.454 1.00 34.88 520 GLY A N 1
ATOM 4093 C CA . GLY A 1 520 ? 29.525 11.873 -5.195 1.00 34.88 520 GLY A CA 1
ATOM 4094 C C . GLY A 1 520 ? 31.012 11.494 -5.058 1.00 34.88 520 GLY A C 1
ATOM 4095 O O . GLY A 1 520 ? 31.467 11.174 -3.960 1.00 34.88 520 GLY A O 1
ATOM 4096 N N . VAL A 1 521 ? 31.799 11.550 -6.144 1.00 37.00 521 VAL A N 1
ATOM 4097 C CA . VAL A 1 521 ? 33.229 11.201 -6.156 1.00 37.00 521 VAL A CA 1
ATOM 4098 C C . VAL A 1 521 ? 34.113 12.450 -6.297 1.00 37.00 521 VAL A C 1
ATOM 4100 O O . VAL A 1 521 ? 34.364 12.927 -7.397 1.00 37.00 521 VAL A O 1
ATOM 4103 N N . LYS A 1 522 ? 34.640 12.921 -5.155 1.00 35.78 522 LYS A N 1
ATOM 4104 C CA . LYS A 1 522 ? 35.760 13.879 -4.973 1.00 35.78 522 LYS A CA 1
ATOM 4105 C C . LYS A 1 522 ? 35.799 15.133 -5.874 1.00 35.78 522 LYS A C 1
ATOM 4107 O O . LYS A 1 522 ? 36.292 15.112 -7.000 1.00 35.78 522 LYS A O 1
ATOM 4112 N N . CYS A 1 523 ? 35.538 16.289 -5.264 1.00 30.89 523 CYS A N 1
ATOM 4113 C CA . CYS A 1 523 ? 35.997 17.581 -5.783 1.00 30.89 523 CYS A CA 1
ATOM 4114 C C . CYS A 1 523 ? 37.536 17.713 -5.701 1.00 30.89 523 CYS A C 1
ATOM 4116 O O . CYS A 1 523 ? 38.078 17.990 -4.632 1.00 30.89 523 CYS A O 1
ATOM 4118 N N . ASP A 1 524 ? 38.240 17.582 -6.831 1.00 34.44 524 ASP A N 1
ATOM 4119 C CA . ASP A 1 524 ? 39.602 18.119 -7.000 1.00 34.44 524 ASP A CA 1
ATOM 4120 C C . ASP A 1 524 ? 39.511 19.608 -7.418 1.00 34.44 524 ASP A C 1
ATOM 4122 O O . ASP A 1 524 ? 38.862 19.909 -8.429 1.00 34.44 524 ASP A O 1
ATOM 4126 N N . PRO A 1 525 ? 40.167 20.551 -6.707 1.00 33.75 525 PRO A N 1
ATOM 4127 C CA . PRO A 1 525 ? 40.152 21.981 -7.039 1.00 33.75 525 PRO A CA 1
ATOM 4128 C C . PRO A 1 525 ? 40.644 22.362 -8.449 1.00 33.75 525 PRO A C 1
ATOM 4130 O O . PRO A 1 525 ? 40.517 23.524 -8.832 1.00 33.75 525 PRO A O 1
ATOM 4133 N N . LYS A 1 526 ? 41.233 21.442 -9.227 1.00 32.84 526 LYS A N 1
ATOM 4134 C CA . LYS A 1 526 ? 41.796 21.727 -10.561 1.00 32.84 526 LYS A CA 1
ATOM 4135 C C . LYS A 1 526 ? 40.829 21.555 -11.744 1.00 32.84 526 LYS A C 1
ATOM 4137 O O . LYS A 1 526 ? 41.229 21.833 -12.874 1.00 32.84 526 LYS A O 1
ATOM 4142 N N . ARG A 1 527 ? 39.571 21.136 -11.539 1.00 44.84 527 ARG A N 1
ATOM 4143 C CA . ARG A 1 527 ? 38.581 20.902 -12.626 1.00 44.84 527 ARG A CA 1
ATOM 4144 C C . ARG A 1 527 ? 37.587 22.058 -12.881 1.00 44.84 527 ARG A C 1
ATOM 4146 O O . ARG A 1 527 ? 36.458 21.839 -13.310 1.00 44.84 527 ARG A O 1
ATOM 4153 N N . THR A 1 528 ? 38.019 23.310 -12.723 1.00 38.06 528 THR A N 1
ATOM 4154 C CA . THR A 1 528 ? 37.196 24.533 -12.907 1.00 38.06 528 THR A CA 1
ATOM 4155 C C . THR A 1 528 ? 36.614 24.730 -14.323 1.00 38.06 528 THR A C 1
ATOM 4157 O O . THR A 1 528 ? 35.688 25.515 -14.510 1.00 38.06 528 THR A O 1
ATOM 4160 N N . VAL A 1 529 ? 37.119 24.007 -15.330 1.00 39.41 529 VAL A N 1
ATOM 4161 C CA . VAL A 1 529 ? 36.780 24.190 -16.757 1.00 39.41 529 VAL A CA 1
ATOM 4162 C C . VAL A 1 529 ? 35.307 23.881 -17.083 1.00 39.41 529 VAL A C 1
ATOM 4164 O O . VAL A 1 529 ? 34.708 24.561 -17.914 1.00 39.41 529 VAL A O 1
ATOM 4167 N N . ALA A 1 530 ? 34.688 22.900 -16.414 1.00 37.28 530 ALA A N 1
ATOM 4168 C CA . ALA A 1 530 ? 33.304 22.498 -16.703 1.00 37.28 530 ALA A CA 1
ATOM 4169 C C . ALA A 1 530 ? 32.258 23.547 -16.260 1.00 37.28 530 ALA A C 1
ATOM 4171 O O . ALA A 1 530 ? 31.251 23.762 -16.938 1.00 37.28 530 ALA A O 1
ATOM 4172 N N . LEU A 1 531 ? 32.517 24.245 -15.149 1.00 38.38 531 LEU A N 1
ATOM 4173 C CA . LEU A 1 531 ? 31.620 25.269 -14.598 1.00 38.38 531 LEU A CA 1
ATOM 4174 C C . LEU A 1 531 ? 31.567 26.537 -15.467 1.00 38.38 531 LEU A C 1
ATOM 4176 O O . LEU A 1 531 ? 30.489 27.111 -15.648 1.00 38.38 531 LEU A O 1
ATOM 4180 N N . ASP A 1 532 ? 32.692 26.947 -16.060 1.00 38.94 532 ASP A N 1
ATOM 4181 C CA . ASP A 1 532 ? 32.727 28.110 -16.958 1.00 38.94 532 ASP A CA 1
ATOM 4182 C C . ASP A 1 532 ? 32.056 27.835 -18.314 1.00 38.94 532 ASP A C 1
ATOM 4184 O O . ASP A 1 532 ? 31.377 28.715 -18.851 1.00 38.94 532 ASP A O 1
ATOM 4188 N N . LEU A 1 533 ? 32.153 26.608 -18.841 1.00 38.97 533 LEU A N 1
ATOM 4189 C CA . LEU A 1 533 ? 31.435 26.204 -20.059 1.00 38.97 533 LEU A CA 1
ATOM 4190 C C . LEU A 1 533 ? 29.909 26.276 -19.870 1.00 38.97 533 LEU A C 1
ATOM 4192 O O . LEU A 1 533 ? 29.205 26.829 -20.720 1.00 38.97 533 LEU A O 1
ATOM 4196 N N . SER A 1 534 ? 29.402 25.817 -18.720 1.00 38.03 534 SER A N 1
ATOM 4197 C CA . SER A 1 534 ? 27.984 25.940 -18.343 1.00 38.03 534 SER A CA 1
ATOM 4198 C C . SER A 1 534 ? 27.528 27.406 -18.263 1.00 38.03 534 SER A C 1
ATOM 4200 O O . SER A 1 534 ? 26.474 27.782 -18.789 1.00 38.03 534 SER A O 1
ATOM 4202 N N . ARG A 1 535 ? 28.358 28.283 -17.680 1.00 38.09 535 ARG A N 1
ATOM 4203 C CA . ARG A 1 535 ? 28.051 29.715 -17.537 1.00 38.09 535 ARG A CA 1
ATOM 4204 C C . ARG A 1 535 ? 28.059 30.467 -18.880 1.00 38.09 535 ARG A C 1
ATOM 4206 O O . ARG A 1 535 ? 27.267 31.395 -19.049 1.00 38.09 535 ARG A O 1
ATOM 4213 N N . GLN A 1 536 ? 28.880 30.053 -19.851 1.00 40.09 536 GLN A N 1
ATOM 4214 C CA . GLN A 1 536 ? 28.913 30.636 -21.205 1.00 40.09 536 GLN A CA 1
ATOM 4215 C C . GLN A 1 536 ? 27.801 30.127 -22.141 1.00 40.09 536 GLN A C 1
ATOM 4217 O O . GLN A 1 536 ? 27.387 30.852 -23.046 1.00 40.09 536 GLN A O 1
ATOM 4222 N N . ALA A 1 537 ? 27.281 28.912 -21.937 1.00 40.72 537 ALA A N 1
ATOM 4223 C CA . ALA A 1 537 ? 26.211 28.359 -22.774 1.00 40.72 537 ALA A CA 1
ATOM 4224 C C . ALA A 1 537 ? 24.888 29.152 -22.672 1.00 40.72 537 ALA A C 1
ATOM 4226 O O . ALA A 1 537 ? 24.123 29.219 -23.636 1.00 40.72 537 ALA A O 1
ATOM 4227 N N . LYS A 1 538 ? 24.644 29.786 -21.516 1.00 37.69 538 LYS A N 1
ATOM 4228 C CA . LYS A 1 538 ? 23.352 30.362 -21.103 1.00 37.69 538 LYS A CA 1
ATOM 4229 C C . LYS A 1 538 ? 22.990 31.724 -21.731 1.00 37.69 538 LYS A C 1
ATOM 4231 O O . LYS A 1 538 ? 21.914 32.237 -21.446 1.00 37.69 538 LYS A O 1
ATOM 4236 N N . THR A 1 539 ? 23.866 32.338 -22.536 1.00 35.88 539 THR A N 1
ATOM 4237 C CA . THR A 1 539 ? 23.752 33.764 -22.940 1.00 35.88 539 THR A CA 1
ATOM 4238 C C . THR A 1 539 ? 23.772 34.054 -24.448 1.00 35.88 539 THR A C 1
ATOM 4240 O O . THR A 1 539 ? 23.929 35.213 -24.835 1.00 35.88 539 THR A O 1
ATOM 4243 N N . ARG A 1 540 ? 23.585 33.064 -25.334 1.00 38.78 540 ARG A N 1
ATOM 4244 C CA . ARG A 1 540 ? 23.470 33.315 -26.789 1.00 38.78 540 ARG A CA 1
ATOM 4245 C C . ARG A 1 540 ? 22.352 32.506 -27.447 1.00 38.78 540 ARG A C 1
ATOM 4247 O O . ARG A 1 540 ? 22.109 31.361 -27.088 1.00 38.78 540 ARG A O 1
ATOM 4254 N N . LEU A 1 541 ? 21.714 33.115 -28.447 1.00 44.03 541 LEU A N 1
ATOM 4255 C CA . LEU A 1 541 ? 20.896 32.423 -29.445 1.00 44.03 541 LEU A CA 1
ATOM 4256 C C . LEU A 1 541 ? 21.847 31.705 -30.411 1.00 44.03 541 LEU A C 1
ATOM 4258 O O . LEU A 1 541 ? 22.619 32.359 -31.116 1.00 44.03 541 LEU A O 1
ATOM 4262 N N . TRP A 1 542 ? 21.828 30.374 -30.399 1.00 47.47 542 TRP A N 1
ATOM 4263 C CA . TRP A 1 542 ? 22.731 29.527 -31.184 1.00 47.47 542 TRP A CA 1
ATOM 4264 C C . TRP A 1 542 ? 22.067 29.050 -32.483 1.00 47.47 542 TRP A C 1
ATOM 4266 O O . TRP A 1 542 ? 20.847 28.914 -32.549 1.00 47.47 542 TRP A O 1
ATOM 4276 N N . LYS A 1 543 ? 22.873 28.786 -33.519 1.00 50.62 543 LYS A N 1
ATOM 4277 C CA . LYS A 1 543 ? 22.416 28.115 -34.746 1.00 50.62 543 LYS A CA 1
ATOM 4278 C C . LYS A 1 543 ? 22.427 26.601 -34.538 1.00 50.62 543 LYS A C 1
ATOM 4280 O O . LYS A 1 543 ? 23.277 26.094 -33.813 1.00 50.62 543 LYS A O 1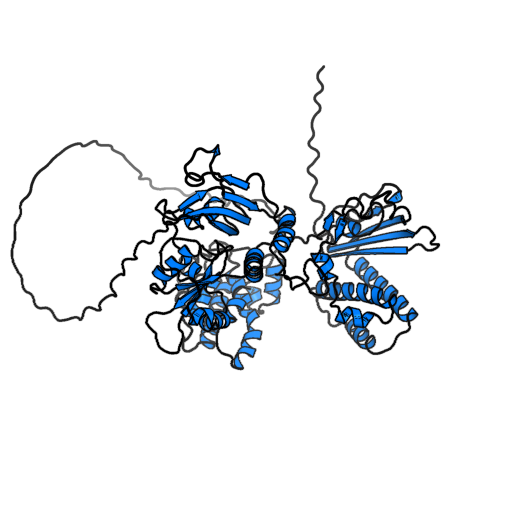
ATOM 4285 N N . GLU A 1 544 ? 21.520 25.886 -35.197 1.00 49.84 544 GLU A N 1
ATOM 4286 C CA . GLU A 1 544 ? 21.310 24.446 -34.965 1.00 49.84 544 GLU A CA 1
ATOM 4287 C C . GLU A 1 544 ? 22.562 23.593 -35.249 1.00 49.84 544 GLU A C 1
ATOM 4289 O O . GLU A 1 544 ? 22.869 22.696 -34.466 1.00 49.84 544 GLU A O 1
ATOM 4294 N N . SER A 1 545 ? 23.362 23.954 -36.262 1.00 56.94 545 SER A N 1
ATOM 4295 C CA . SER A 1 545 ? 24.660 23.319 -36.563 1.00 56.94 545 SER A CA 1
ATOM 4296 C C . SER A 1 545 ? 25.648 23.342 -35.392 1.00 56.94 545 SER A C 1
ATOM 4298 O O . SER A 1 545 ? 26.408 22.398 -35.188 1.00 56.94 545 SER A O 1
ATOM 4300 N N . ASP A 1 546 ? 25.636 24.422 -34.608 1.00 69.12 546 ASP A N 1
ATOM 4301 C CA . ASP A 1 546 ? 26.573 24.631 -33.502 1.00 69.12 546 ASP A CA 1
ATOM 4302 C C . ASP A 1 546 ? 26.144 23.846 -32.250 1.00 69.12 546 ASP A C 1
ATOM 4304 O O . ASP A 1 546 ? 26.937 23.684 -31.322 1.00 69.12 546 ASP A O 1
ATOM 4308 N N . ILE A 1 547 ? 24.884 23.399 -32.202 1.00 65.81 547 ILE A N 1
ATOM 4309 C CA . ILE A 1 547 ? 24.328 22.564 -31.131 1.00 65.81 547 ILE A CA 1
ATOM 4310 C C . ILE A 1 547 ? 24.661 21.099 -31.415 1.00 65.81 547 ILE A C 1
ATOM 4312 O O . ILE A 1 547 ? 25.202 20.425 -30.545 1.00 65.81 547 ILE A O 1
ATOM 4316 N N . GLU A 1 548 ? 24.419 20.627 -32.640 1.00 67.19 548 GLU A N 1
ATOM 4317 C CA . GLU A 1 548 ? 24.725 19.254 -33.061 1.00 67.19 548 GLU A CA 1
ATOM 4318 C C . GLU A 1 548 ? 26.221 18.931 -32.899 1.00 67.19 548 GLU A C 1
ATOM 4320 O O . GLU A 1 548 ? 26.576 17.971 -32.216 1.00 67.19 548 GLU A O 1
ATOM 4325 N N . GLN A 1 549 ? 27.112 19.804 -33.389 1.00 74.00 549 GLN A N 1
ATOM 4326 C CA . GLN A 1 549 ? 28.561 19.611 -33.249 1.00 74.00 549 GLN A CA 1
ATOM 4327 C C . GLN A 1 549 ? 29.034 19.603 -31.780 1.00 74.00 549 GLN A C 1
ATOM 4329 O O . GLN A 1 549 ? 29.979 18.889 -31.439 1.00 74.00 549 GLN A O 1
ATOM 4334 N N . LYS A 1 550 ? 28.397 20.384 -30.896 1.00 74.31 550 LYS A N 1
ATOM 4335 C CA . LYS A 1 550 ? 28.723 20.391 -29.458 1.00 74.31 550 LYS A CA 1
ATOM 4336 C C . LYS A 1 550 ? 28.173 19.173 -28.727 1.00 74.31 550 LYS A C 1
ATOM 4338 O O . LYS A 1 550 ? 28.836 18.697 -27.812 1.00 74.31 550 LYS A O 1
ATOM 4343 N N . ASN A 1 551 ? 27.004 18.672 -29.120 1.00 70.94 551 ASN A N 1
ATOM 4344 C CA . ASN A 1 551 ? 26.437 17.450 -28.559 1.00 70.94 551 ASN A CA 1
ATOM 4345 C C . ASN A 1 551 ? 27.312 16.241 -28.910 1.00 70.94 551 ASN A C 1
ATOM 4347 O O . ASN A 1 551 ? 27.630 15.461 -28.020 1.00 70.94 551 ASN A O 1
ATOM 4351 N N . GLU A 1 552 ? 27.788 16.142 -30.156 1.00 75.50 552 GLU A N 1
ATOM 4352 C CA . GLU A 1 552 ? 28.760 15.111 -30.548 1.00 75.50 552 GLU A CA 1
ATOM 4353 C C . GLU A 1 552 ? 30.087 15.247 -29.793 1.00 75.50 552 GLU A C 1
ATOM 4355 O O . GLU A 1 552 ? 30.612 14.254 -29.295 1.00 75.50 552 GLU A O 1
ATOM 4360 N N . LEU A 1 553 ? 30.611 16.468 -29.619 1.00 76.81 553 LEU A N 1
ATOM 4361 C CA . LEU A 1 553 ? 31.820 16.675 -28.814 1.00 76.81 553 LEU A CA 1
ATOM 4362 C C . LEU A 1 553 ? 31.615 16.234 -27.353 1.00 76.81 553 LEU A C 1
ATOM 4364 O O . LEU A 1 553 ? 32.456 15.526 -26.811 1.00 76.81 553 LEU A O 1
ATOM 4368 N N . ALA A 1 554 ? 30.480 16.580 -26.739 1.00 75.69 554 ALA A N 1
ATOM 4369 C CA . ALA A 1 554 ? 30.149 16.178 -25.372 1.00 75.69 554 ALA A CA 1
ATOM 4370 C C . ALA A 1 554 ? 29.918 14.660 -25.231 1.00 75.69 554 ALA A C 1
ATOM 4372 O O . ALA A 1 554 ? 30.353 14.074 -24.239 1.00 75.69 554 ALA A O 1
ATOM 4373 N N . ARG A 1 555 ? 29.290 14.009 -26.225 1.00 81.00 555 ARG A N 1
ATOM 4374 C CA . ARG A 1 555 ? 29.161 12.541 -26.314 1.00 81.00 555 ARG A CA 1
ATOM 4375 C C . ARG A 1 555 ? 30.540 11.887 -26.385 1.00 81.00 555 ARG A C 1
ATOM 4377 O O . ARG A 1 555 ? 30.812 10.965 -25.621 1.00 81.00 555 ARG A O 1
ATOM 4384 N N . MET A 1 556 ? 31.431 12.394 -27.237 1.00 77.50 556 MET A N 1
ATOM 4385 C CA . MET A 1 556 ? 32.799 11.885 -27.360 1.00 77.50 556 MET A CA 1
ATOM 4386 C C . MET A 1 556 ? 33.624 12.107 -26.087 1.00 77.50 556 MET A C 1
ATOM 4388 O O . MET A 1 556 ? 34.314 11.187 -25.658 1.00 77.50 556 MET A O 1
ATOM 4392 N N . ASP A 1 557 ? 33.530 13.271 -25.442 1.00 80.81 557 ASP A N 1
ATOM 4393 C CA . ASP A 1 557 ? 34.208 13.544 -24.168 1.00 80.81 557 ASP A CA 1
ATOM 4394 C C . ASP A 1 557 ? 33.698 12.628 -23.042 1.00 80.81 557 ASP A C 1
ATOM 4396 O O . ASP A 1 557 ? 34.502 12.093 -22.276 1.00 80.81 557 ASP A O 1
ATOM 4400 N N . PHE A 1 558 ? 32.384 12.379 -22.973 1.00 81.25 558 PHE A N 1
ATOM 4401 C CA . PHE A 1 558 ? 31.795 11.425 -22.029 1.00 81.25 558 PHE A CA 1
ATOM 4402 C C . PHE A 1 558 ? 32.271 9.991 -22.288 1.00 81.25 558 PHE A C 1
ATOM 4404 O O . PHE A 1 558 ? 32.733 9.332 -21.358 1.00 81.25 558 PHE A O 1
ATOM 4411 N N . LEU A 1 559 ? 32.221 9.516 -23.537 1.00 80.38 559 LEU A N 1
ATOM 4412 C CA . LEU A 1 559 ? 32.690 8.176 -23.904 1.00 80.38 559 LEU A CA 1
ATOM 4413 C C . LEU A 1 559 ? 34.194 8.011 -23.641 1.00 80.38 559 LEU A C 1
ATOM 4415 O O . LEU A 1 559 ? 34.612 6.983 -23.113 1.00 80.38 559 LEU A O 1
ATOM 4419 N N . ASN A 1 560 ? 35.007 9.029 -23.934 1.00 81.12 560 ASN A N 1
ATOM 4420 C CA . ASN A 1 560 ? 36.437 9.031 -23.625 1.00 81.12 560 ASN A CA 1
ATOM 4421 C C . ASN A 1 560 ? 36.691 8.965 -22.113 1.00 81.12 560 ASN A C 1
ATOM 4423 O O . ASN A 1 560 ? 37.522 8.170 -21.672 1.00 81.12 560 ASN A O 1
ATOM 4427 N N . ALA A 1 561 ? 35.969 9.753 -21.309 1.00 81.06 561 ALA A N 1
ATOM 4428 C CA . ALA A 1 561 ? 36.071 9.702 -19.853 1.00 81.06 561 ALA A CA 1
ATOM 4429 C C . ALA A 1 561 ? 35.640 8.331 -19.306 1.00 81.06 561 ALA A C 1
ATOM 4431 O O . ALA A 1 561 ? 36.370 7.730 -18.520 1.00 81.06 561 ALA A O 1
ATOM 4432 N N . LEU A 1 562 ? 34.512 7.797 -19.783 1.00 82.56 562 LEU A N 1
ATOM 4433 C CA . LEU A 1 562 ? 33.998 6.487 -19.391 1.00 82.56 562 LEU A CA 1
ATOM 4434 C C . LEU A 1 562 ? 34.994 5.370 -19.728 1.00 82.56 562 LEU A C 1
ATOM 4436 O O . LEU A 1 562 ? 35.326 4.579 -18.854 1.00 82.56 562 LEU A O 1
ATOM 4440 N N . MET A 1 563 ? 35.533 5.334 -20.951 1.00 81.56 563 MET A N 1
ATOM 4441 C CA . MET A 1 563 ? 36.530 4.337 -21.365 1.00 81.56 563 MET A CA 1
ATOM 4442 C C . MET A 1 563 ? 37.874 4.468 -20.633 1.00 81.56 563 MET A C 1
ATOM 4444 O O . MET A 1 563 ? 38.574 3.465 -20.494 1.00 81.56 563 MET A O 1
ATOM 4448 N N . THR A 1 564 ? 38.248 5.673 -20.189 1.00 82.56 564 THR A N 1
ATOM 4449 C CA . THR A 1 564 ? 39.524 5.921 -19.491 1.00 82.56 564 THR A CA 1
ATOM 4450 C C . THR A 1 564 ? 39.448 5.547 -18.012 1.00 82.56 564 THR A C 1
ATOM 4452 O O . THR A 1 564 ? 40.342 4.873 -17.510 1.00 82.56 564 THR A O 1
ATOM 4455 N N . GLU A 1 565 ? 38.390 5.972 -17.317 1.00 83.25 565 GLU A N 1
ATOM 4456 C CA . GLU A 1 565 ? 38.210 5.745 -15.874 1.00 83.25 565 GLU A CA 1
ATOM 4457 C C . GLU A 1 565 ? 37.622 4.349 -15.583 1.00 83.25 565 GLU A C 1
ATOM 4459 O O . GLU A 1 565 ? 37.958 3.717 -14.583 1.00 83.25 565 GLU A O 1
ATOM 4464 N N . TYR A 1 566 ? 36.761 3.845 -16.475 1.00 85.88 566 TYR A N 1
ATOM 4465 C CA . TYR A 1 566 ? 36.066 2.561 -16.359 1.00 85.88 566 TYR A CA 1
ATOM 4466 C C . TYR A 1 566 ? 36.130 1.794 -17.694 1.00 85.88 566 TYR A C 1
ATOM 4468 O O . TYR A 1 566 ? 35.128 1.706 -18.412 1.00 85.88 566 TYR A O 1
ATOM 4476 N N . PRO A 1 567 ? 37.292 1.227 -18.071 1.00 88.25 567 PRO A N 1
ATOM 4477 C CA . PRO A 1 567 ? 37.408 0.440 -19.295 1.00 88.25 567 PRO A CA 1
ATOM 4478 C C . PRO A 1 567 ? 36.376 -0.697 -19.316 1.00 88.25 567 PRO A C 1
ATOM 4480 O O . PRO A 1 567 ? 36.112 -1.334 -18.295 1.00 88.25 567 PRO A O 1
ATOM 4483 N N . ALA A 1 568 ? 35.782 -0.936 -20.487 1.00 91.19 568 ALA A N 1
ATOM 4484 C CA . ALA A 1 568 ? 34.768 -1.970 -20.656 1.00 91.19 568 ALA A CA 1
ATOM 4485 C C . ALA A 1 568 ? 35.362 -3.358 -20.375 1.00 91.19 568 ALA A C 1
ATOM 4487 O O . ALA A 1 568 ? 36.364 -3.750 -20.984 1.00 91.19 568 ALA A O 1
ATOM 4488 N N . ASP A 1 569 ? 34.737 -4.108 -19.472 1.00 94.94 569 ASP A N 1
ATOM 4489 C CA . ASP A 1 569 ? 35.186 -5.451 -19.127 1.00 94.94 569 ASP A CA 1
ATOM 4490 C C . ASP A 1 569 ? 34.956 -6.423 -20.294 1.00 94.94 569 ASP A C 1
ATOM 4492 O O . ASP A 1 569 ? 33.888 -6.430 -20.906 1.00 94.94 569 ASP A O 1
ATOM 4496 N N . LYS A 1 570 ? 35.947 -7.259 -20.616 1.00 93.50 570 LYS A N 1
ATOM 4497 C CA . LYS A 1 570 ? 35.906 -8.127 -21.805 1.00 93.50 570 LYS A CA 1
ATOM 4498 C C . LYS A 1 570 ? 35.028 -9.369 -21.652 1.00 93.50 570 LYS A C 1
ATOM 4500 O O . LYS A 1 570 ? 34.605 -9.908 -22.669 1.00 93.50 570 LYS A O 1
ATOM 4505 N N . GLU A 1 571 ? 34.780 -9.838 -20.433 1.00 93.56 571 GLU A N 1
ATOM 4506 C CA . GLU A 1 571 ? 33.937 -11.011 -20.164 1.00 93.56 571 GLU A CA 1
ATOM 4507 C C . GLU A 1 571 ? 32.460 -10.627 -20.022 1.00 93.56 571 GLU A C 1
ATOM 4509 O O . GLU A 1 571 ? 31.564 -11.429 -20.309 1.00 93.56 571 GLU A O 1
ATOM 4514 N N . CYS A 1 572 ? 32.212 -9.385 -19.604 1.00 93.56 572 CYS A N 1
ATOM 4515 C CA . CYS A 1 572 ? 30.885 -8.809 -19.442 1.00 93.56 572 CYS A CA 1
ATOM 4516 C C . CYS A 1 572 ? 30.439 -7.884 -20.583 1.00 93.56 572 CYS A C 1
ATOM 4518 O O . CYS A 1 572 ? 29.288 -7.459 -20.570 1.00 93.56 572 CYS A O 1
ATOM 4520 N N . SER A 1 573 ? 31.287 -7.601 -21.576 1.00 94.44 573 SER A N 1
ATOM 4521 C CA . SER A 1 573 ? 30.915 -6.862 -22.796 1.00 94.44 573 SER A CA 1
ATOM 4522 C C . SER A 1 573 ? 30.800 -7.789 -24.007 1.00 94.44 573 SER A C 1
ATOM 4524 O O . SER A 1 573 ? 31.430 -8.842 -24.066 1.00 94.44 573 SER A O 1
ATOM 4526 N N . SER A 1 574 ? 30.014 -7.398 -25.009 1.00 94.25 574 SER A N 1
ATOM 4527 C CA . SER A 1 574 ? 29.807 -8.186 -26.230 1.00 94.25 574 SER A CA 1
ATOM 4528 C C . SER A 1 574 ? 29.573 -7.307 -27.461 1.00 94.25 574 SER A C 1
ATOM 4530 O O . SER A 1 574 ? 29.059 -6.195 -27.363 1.00 94.25 574 SER A O 1
ATOM 4532 N N . ILE A 1 575 ? 29.944 -7.824 -28.634 1.00 93.75 575 ILE A N 1
ATOM 4533 C CA . ILE A 1 575 ? 29.474 -7.334 -29.936 1.00 93.75 575 ILE A CA 1
ATOM 4534 C C . ILE A 1 575 ? 28.537 -8.403 -30.483 1.00 93.75 575 ILE A C 1
ATOM 4536 O O . ILE A 1 575 ? 28.865 -9.590 -30.423 1.00 93.75 575 ILE A O 1
ATOM 4540 N N . CYS A 1 576 ? 27.379 -8.002 -30.995 1.00 90.19 576 CYS A N 1
ATOM 4541 C CA . CYS A 1 576 ? 26.363 -8.934 -31.454 1.00 90.19 576 CYS A CA 1
ATOM 4542 C C . CYS A 1 576 ? 25.636 -8.451 -32.713 1.00 90.19 576 CYS A C 1
ATOM 4544 O O . CYS A 1 576 ? 25.653 -7.267 -33.055 1.00 90.19 576 CYS A O 1
ATOM 4546 N N . TYR A 1 577 ? 25.023 -9.397 -33.422 1.00 90.50 577 TYR A N 1
ATOM 4547 C CA . TYR A 1 577 ? 24.383 -9.190 -34.721 1.00 90.50 577 TYR A CA 1
ATOM 4548 C C . TYR A 1 577 ? 22.936 -9.704 -34.622 1.00 90.50 577 TYR A C 1
ATOM 4550 O O . TYR A 1 577 ? 22.708 -10.887 -34.894 1.00 90.50 577 TYR A O 1
ATOM 4558 N N . PRO A 1 578 ? 21.967 -8.873 -34.178 1.00 81.38 578 PRO A N 1
ATOM 4559 C CA . PRO A 1 578 ? 20.622 -9.347 -33.830 1.00 81.38 578 PRO A CA 1
ATOM 4560 C C . PRO A 1 578 ? 19.906 -10.031 -34.993 1.00 81.38 578 PRO A C 1
ATOM 4562 O O . PRO A 1 578 ? 19.399 -11.137 -34.830 1.00 81.38 578 PRO A O 1
ATOM 4565 N N . ASP A 1 579 ? 19.989 -9.447 -36.191 1.00 80.69 579 ASP A N 1
ATOM 4566 C CA . ASP A 1 579 ? 19.407 -9.984 -37.430 1.00 80.69 579 ASP A CA 1
ATOM 4567 C C . ASP A 1 579 ? 20.022 -11.338 -37.873 1.00 80.69 579 ASP A C 1
ATOM 4569 O O . ASP A 1 579 ? 19.545 -11.958 -38.821 1.00 80.69 579 ASP A O 1
ATOM 4573 N N . GLN A 1 580 ? 21.091 -11.809 -37.214 1.00 83.56 580 GLN A N 1
ATOM 4574 C CA . GLN A 1 580 ? 21.716 -13.123 -37.438 1.00 83.56 580 GLN A CA 1
ATOM 4575 C C . GLN A 1 580 ? 21.414 -14.134 -36.314 1.00 83.56 580 GLN A C 1
ATOM 4577 O O . GLN A 1 580 ? 22.002 -15.214 -36.294 1.00 83.56 580 GLN A O 1
ATOM 4582 N N . GLY A 1 581 ? 20.555 -13.787 -35.347 1.00 77.75 581 GLY A N 1
ATOM 4583 C CA . GLY A 1 581 ? 20.211 -14.633 -34.194 1.00 77.75 581 GLY A CA 1
ATOM 4584 C C . GLY A 1 581 ? 21.324 -14.789 -33.145 1.00 77.75 581 GLY A C 1
ATOM 4585 O O . GLY A 1 581 ? 21.149 -15.506 -32.164 1.00 77.75 581 GLY A O 1
ATOM 4586 N N . ASN A 1 582 ? 22.463 -14.110 -33.317 1.00 73.19 582 ASN A N 1
ATOM 4587 C CA . ASN A 1 582 ? 23.659 -14.263 -32.486 1.00 73.19 582 ASN A CA 1
ATOM 4588 C C . ASN A 1 582 ? 23.837 -13.077 -31.522 1.00 73.19 582 ASN A C 1
ATOM 4590 O O . ASN A 1 582 ? 24.783 -12.297 -31.653 1.00 73.19 582 ASN A O 1
ATOM 4594 N N . CYS A 1 583 ? 22.940 -12.956 -30.537 1.00 82.81 583 CYS A N 1
ATOM 4595 C CA . CYS A 1 583 ? 23.062 -12.011 -29.420 1.00 82.81 583 CYS A CA 1
ATOM 4596 C C . CYS A 1 583 ? 22.949 -12.705 -28.060 1.00 82.81 583 CYS A C 1
ATOM 4598 O O . CYS A 1 583 ? 21.871 -12.838 -27.492 1.00 82.81 583 CYS A O 1
ATOM 4600 N N . ASN A 1 584 ? 24.101 -13.108 -27.518 1.00 89.56 584 ASN A N 1
ATOM 4601 C CA . ASN A 1 584 ? 24.240 -13.553 -26.134 1.00 89.56 584 ASN A CA 1
ATOM 4602 C C . ASN A 1 584 ? 24.843 -12.412 -25.298 1.00 89.56 584 ASN A C 1
ATOM 4604 O O . ASN A 1 584 ? 26.065 -12.307 -25.184 1.00 89.56 584 ASN A O 1
ATOM 4608 N N . ILE A 1 585 ? 23.990 -11.531 -24.769 1.00 91.94 585 ILE A N 1
ATOM 4609 C CA . ILE A 1 585 ? 24.415 -10.408 -23.921 1.00 91.94 585 ILE A CA 1
ATOM 4610 C C . ILE A 1 585 ? 24.725 -10.935 -22.507 1.00 91.94 585 ILE A C 1
ATOM 4612 O O . ILE A 1 585 ? 23.829 -11.495 -21.868 1.00 91.94 585 ILE A O 1
ATOM 4616 N N . PRO A 1 586 ? 25.950 -10.761 -21.970 1.00 91.50 586 PRO A N 1
ATOM 4617 C CA . PRO A 1 586 ? 26.285 -11.223 -20.626 1.00 91.50 586 PRO A CA 1
ATOM 4618 C C . PRO A 1 586 ? 25.397 -10.582 -19.550 1.00 91.50 586 PRO A C 1
ATOM 4620 O O . PRO A 1 586 ? 25.297 -9.361 -19.464 1.00 91.50 586 PRO A O 1
ATOM 4623 N N . ASN A 1 587 ? 24.790 -11.393 -18.676 1.00 90.25 587 ASN A N 1
ATOM 4624 C CA . ASN A 1 587 ? 23.982 -10.912 -17.546 1.00 90.25 587 ASN A CA 1
ATOM 4625 C C . ASN A 1 587 ? 24.851 -10.432 -16.363 1.00 90.25 587 ASN A C 1
ATOM 4627 O O . ASN A 1 587 ? 24.789 -10.977 -15.259 1.00 90.25 587 ASN A O 1
ATOM 4631 N N . CYS A 1 588 ? 25.693 -9.434 -16.620 1.00 90.50 588 CYS A N 1
ATOM 4632 C CA . CYS A 1 588 ? 26.532 -8.784 -15.618 1.00 90.50 588 CYS A CA 1
ATOM 4633 C C . CYS A 1 588 ? 25.871 -7.511 -15.086 1.00 90.50 588 CYS A C 1
ATOM 4635 O O . CYS A 1 588 ? 25.209 -6.803 -15.845 1.00 90.50 588 CYS A O 1
ATOM 4637 N N . LEU A 1 589 ? 26.077 -7.220 -13.798 1.00 86.50 589 LEU A N 1
ATOM 4638 C CA . LEU A 1 589 ? 25.677 -5.964 -13.162 1.00 86.50 589 LEU A CA 1
ATOM 4639 C C . LEU A 1 589 ? 26.823 -4.951 -13.294 1.00 86.50 589 LEU A C 1
ATOM 4641 O O . LEU A 1 589 ? 27.924 -5.197 -12.796 1.00 86.50 589 LEU A O 1
ATOM 4645 N N . CYS A 1 590 ? 26.568 -3.836 -13.973 1.00 87.56 590 CYS A N 1
ATOM 4646 C CA . CYS A 1 590 ? 27.574 -2.857 -14.379 1.00 87.56 590 CYS A CA 1
ATOM 4647 C C . CYS A 1 590 ? 27.284 -1.503 -13.733 1.00 87.56 590 CYS A C 1
ATOM 4649 O O . CYS A 1 590 ? 26.140 -1.052 -13.757 1.00 87.56 590 CYS A O 1
ATOM 4651 N N . ARG A 1 591 ? 28.316 -0.812 -13.238 1.00 84.56 591 ARG A N 1
ATOM 4652 C CA . ARG A 1 591 ? 28.188 0.554 -12.715 1.00 84.56 591 ARG A CA 1
ATOM 4653 C C . ARG A 1 591 ? 27.722 1.515 -13.800 1.00 84.56 591 ARG A C 1
ATOM 4655 O O . ARG A 1 591 ? 26.873 2.359 -13.542 1.00 84.56 591 ARG A O 1
ATOM 4662 N N . VAL A 1 592 ? 28.229 1.340 -15.021 1.00 88.75 592 VAL A N 1
ATOM 4663 C CA . VAL A 1 592 ? 27.609 1.875 -16.236 1.00 88.75 592 VAL A CA 1
ATOM 4664 C C . VAL A 1 592 ? 27.508 0.748 -17.260 1.00 88.75 592 VAL A C 1
ATOM 4666 O O . VAL A 1 592 ? 28.512 0.268 -17.786 1.00 88.75 592 VAL A O 1
ATOM 4669 N N . ALA A 1 593 ? 26.290 0.304 -17.547 1.00 92.06 593 ALA A N 1
ATOM 4670 C CA . ALA A 1 593 ? 26.002 -0.502 -18.725 1.00 92.06 593 ALA A CA 1
ATOM 4671 C C . ALA A 1 593 ? 25.687 0.440 -19.897 1.00 92.06 593 ALA A C 1
ATOM 4673 O O . ALA A 1 593 ? 24.901 1.377 -19.751 1.00 92.06 593 ALA A O 1
ATOM 4674 N N . HIS A 1 594 ? 26.295 0.189 -21.053 1.00 94.75 594 HIS A N 1
ATOM 4675 C CA . HIS A 1 594 ? 26.097 0.936 -22.293 1.00 94.75 594 HIS A CA 1
ATOM 4676 C C . HIS A 1 594 ? 25.717 -0.038 -23.412 1.00 94.75 594 HIS A C 1
ATOM 4678 O O . HIS A 1 594 ? 26.345 -1.084 -23.557 1.00 94.75 594 HIS A O 1
ATOM 4684 N N . ALA A 1 595 ? 24.710 0.293 -24.213 1.00 94.50 595 ALA A N 1
ATOM 4685 C CA . ALA A 1 595 ? 24.349 -0.449 -25.412 1.00 94.50 595 ALA A CA 1
ATOM 4686 C C . ALA A 1 595 ? 24.169 0.511 -26.593 1.00 94.50 595 ALA A C 1
ATOM 4688 O O . ALA A 1 595 ? 23.336 1.410 -26.522 1.00 94.50 595 ALA A O 1
ATOM 4689 N N . GLU A 1 596 ? 24.904 0.291 -27.680 1.00 94.81 596 GLU A N 1
ATOM 4690 C CA . GLU A 1 596 ? 24.849 1.066 -28.924 1.00 94.81 596 GLU A CA 1
ATOM 4691 C C . GLU A 1 596 ? 24.557 0.126 -30.099 1.00 94.81 596 GLU A C 1
ATOM 4693 O O . GLU A 1 596 ? 25.197 -0.914 -30.229 1.00 94.81 596 GLU A O 1
ATOM 4698 N N . CYS A 1 597 ? 23.604 0.468 -30.967 1.00 95.25 597 CYS A N 1
ATOM 4699 C CA . CYS A 1 597 ? 23.258 -0.321 -32.151 1.00 95.25 597 CYS A CA 1
ATOM 4700 C C . CYS A 1 597 ? 23.232 0.545 -33.413 1.00 95.25 597 CYS A C 1
ATOM 4702 O O . CYS A 1 597 ? 22.593 1.597 -33.445 1.00 95.25 597 CYS A O 1
ATOM 4704 N N . ALA A 1 598 ? 23.857 0.049 -34.480 1.00 94.50 598 ALA A N 1
ATOM 4705 C CA . ALA A 1 598 ? 23.715 0.579 -35.830 1.00 94.50 598 ALA A CA 1
ATOM 4706 C C . ALA A 1 598 ? 22.479 -0.038 -36.498 1.00 94.50 598 ALA A C 1
ATOM 4708 O O . ALA A 1 598 ? 22.430 -1.249 -36.748 1.00 94.50 598 ALA A O 1
ATOM 4709 N N . ILE A 1 599 ? 21.486 0.799 -36.797 1.00 93.31 599 ILE A N 1
ATOM 4710 C CA . ILE A 1 599 ? 20.233 0.404 -37.442 1.00 93.31 599 ILE A CA 1
ATOM 4711 C C . ILE A 1 599 ? 20.107 1.009 -38.835 1.00 93.31 599 ILE A C 1
ATOM 4713 O O . ILE A 1 599 ? 20.608 2.097 -39.126 1.00 93.31 599 ILE A O 1
ATOM 4717 N N . ARG A 1 600 ? 19.365 0.324 -39.700 1.00 92.75 600 ARG A N 1
ATOM 4718 C CA . ARG A 1 600 ? 18.940 0.844 -40.994 1.00 92.75 600 ARG A CA 1
ATOM 4719 C C . ARG A 1 600 ? 17.431 0.721 -41.129 1.00 92.75 600 ARG A C 1
ATOM 4721 O O . ARG A 1 600 ? 16.884 -0.370 -41.009 1.00 92.75 600 ARG A O 1
ATOM 4728 N N . VAL A 1 601 ? 16.781 1.841 -41.413 1.00 90.00 601 VAL A N 1
ATOM 4729 C CA . VAL A 1 601 ? 15.340 1.916 -41.667 1.00 90.00 601 VAL A CA 1
ATOM 4730 C C . VAL A 1 601 ? 15.097 1.737 -43.172 1.00 90.00 601 VAL A C 1
ATOM 4732 O O . VAL A 1 601 ? 15.833 2.275 -44.000 1.00 90.00 601 VAL A O 1
ATOM 4735 N N . GLU A 1 602 ? 14.101 0.944 -43.558 1.00 89.25 602 GLU A N 1
ATOM 4736 C CA . GLU A 1 602 ? 13.746 0.714 -44.960 1.00 89.25 602 GLU A CA 1
ATOM 4737 C C . GLU A 1 602 ? 13.293 2.027 -45.617 1.00 89.25 602 GLU A C 1
ATOM 4739 O O . GLU A 1 602 ? 1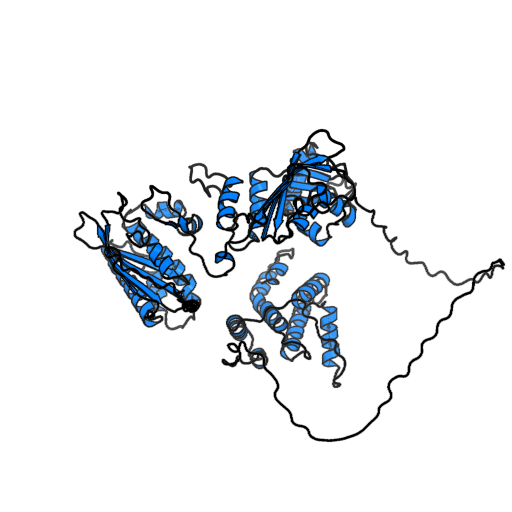2.419 2.726 -45.110 1.00 89.25 602 GLU A O 1
ATOM 4744 N N . GLY A 1 603 ? 13.908 2.369 -46.751 1.00 89.50 603 GLY A N 1
ATOM 4745 C CA . GLY A 1 603 ? 13.760 3.674 -47.405 1.00 89.50 603 GLY A CA 1
ATOM 4746 C C . GLY A 1 603 ? 14.909 4.641 -47.101 1.00 89.50 603 GLY A C 1
ATOM 4747 O O . GLY A 1 603 ? 15.277 5.428 -47.979 1.00 89.50 603 GLY A O 1
ATOM 4748 N N . ASP A 1 604 ? 15.562 4.514 -45.943 1.00 88.81 604 ASP A N 1
ATOM 4749 C CA . ASP A 1 604 ? 16.699 5.359 -45.585 1.00 88.81 604 ASP A CA 1
ATOM 4750 C C . ASP A 1 604 ? 18.010 4.890 -46.237 1.00 88.81 604 ASP A C 1
ATOM 4752 O O . ASP A 1 604 ? 18.340 3.700 -46.382 1.00 88.81 604 ASP A O 1
ATOM 4756 N N . LYS A 1 605 ? 18.797 5.888 -46.650 1.00 90.44 605 LYS A N 1
ATOM 4757 C CA . LYS A 1 605 ? 20.153 5.712 -47.195 1.00 90.44 605 LYS A CA 1
ATOM 4758 C C . LYS A 1 605 ? 21.244 5.810 -46.129 1.00 90.44 605 LYS A C 1
ATOM 4760 O O . LYS A 1 605 ? 22.389 5.492 -46.430 1.00 90.44 605 LYS A O 1
ATOM 4765 N N . ILE A 1 606 ? 20.891 6.286 -44.940 1.00 91.31 606 ILE A N 1
ATOM 4766 C CA . ILE A 1 606 ? 21.796 6.571 -43.829 1.00 91.31 606 ILE A CA 1
ATOM 4767 C C . ILE A 1 606 ? 21.551 5.514 -42.748 1.00 91.31 606 ILE A C 1
ATOM 4769 O O . ILE A 1 606 ? 20.422 5.063 -42.555 1.00 91.31 606 ILE A O 1
ATOM 4773 N N . GLU A 1 607 ? 22.623 5.080 -42.093 1.00 91.19 607 GLU A N 1
ATOM 4774 C CA . GLU A 1 607 ? 22.551 4.231 -40.905 1.00 91.19 607 GLU A CA 1
ATOM 4775 C C . GLU A 1 607 ? 22.436 5.131 -39.679 1.00 91.19 607 GLU A C 1
ATOM 4777 O O . GLU A 1 607 ? 23.201 6.084 -39.537 1.00 91.19 607 GLU A O 1
ATOM 4782 N N . HIS A 1 608 ? 21.476 4.835 -38.809 1.00 89.25 608 HIS A N 1
ATOM 4783 C CA . HIS A 1 608 ? 21.277 5.573 -37.567 1.00 89.25 608 HIS A CA 1
ATOM 4784 C C . HIS A 1 608 ? 21.956 4.812 -36.431 1.00 89.25 608 HIS A C 1
ATOM 4786 O O . HIS A 1 608 ? 21.835 3.589 -36.342 1.00 89.25 608 HIS A O 1
ATOM 4792 N N . LEU A 1 609 ? 22.651 5.528 -35.552 1.00 90.12 609 LEU A N 1
ATOM 4793 C CA . LEU A 1 609 ? 23.132 4.979 -34.287 1.00 90.12 609 LEU A CA 1
ATOM 4794 C C . LEU A 1 609 ? 22.094 5.273 -33.207 1.00 90.12 609 LEU A C 1
ATOM 4796 O O . LEU A 1 609 ? 21.644 6.410 -33.063 1.00 90.12 609 LEU A O 1
ATOM 4800 N N . ILE A 1 610 ? 21.714 4.246 -32.455 1.00 90.25 610 ILE A N 1
ATOM 4801 C CA . ILE A 1 610 ? 20.897 4.385 -31.249 1.00 90.25 610 ILE A CA 1
ATOM 4802 C C . ILE A 1 610 ? 21.695 3.897 -30.045 1.00 90.25 610 ILE A C 1
ATOM 4804 O O . ILE A 1 610 ? 22.432 2.921 -30.147 1.00 90.25 610 ILE A O 1
ATOM 4808 N N . GLU A 1 611 ? 21.532 4.559 -28.904 1.00 92.88 611 GLU A N 1
ATOM 4809 C CA . GLU A 1 611 ? 22.293 4.280 -27.684 1.00 92.88 611 GLU A CA 1
ATOM 4810 C C . GLU A 1 611 ? 21.402 4.314 -26.434 1.00 92.88 611 GLU A C 1
ATOM 4812 O O . GLU A 1 611 ? 20.451 5.096 -26.329 1.00 92.88 611 GLU A O 1
ATOM 4817 N N . SER A 1 612 ? 21.739 3.460 -25.474 1.00 89.69 612 SER A N 1
ATOM 4818 C CA . SER A 1 612 ? 21.073 3.274 -24.187 1.00 89.69 612 SER A CA 1
ATOM 4819 C C . SER A 1 612 ? 22.133 3.148 -23.096 1.00 89.69 612 SER A C 1
ATOM 4821 O O . SER A 1 612 ? 23.144 2.473 -23.287 1.00 89.69 612 SER A O 1
ATOM 4823 N N . TYR A 1 613 ? 21.900 3.787 -21.951 1.00 89.94 613 TYR A N 1
ATOM 4824 C CA . TYR A 1 613 ? 22.785 3.745 -20.788 1.00 89.94 613 TYR A CA 1
ATOM 4825 C C . TYR A 1 613 ? 21.962 3.406 -19.546 1.00 89.94 613 TYR A C 1
ATOM 4827 O O . TYR A 1 613 ? 20.816 3.841 -19.429 1.00 89.94 613 TYR A O 1
ATOM 4835 N N . GLY A 1 614 ? 22.554 2.673 -18.609 1.00 84.31 614 GLY A N 1
ATOM 4836 C CA . GLY A 1 614 ? 21.984 2.436 -17.286 1.00 84.31 614 GLY A CA 1
ATOM 4837 C C . GLY A 1 614 ? 23.071 2.418 -16.222 1.00 84.31 614 GLY A C 1
ATOM 4838 O O . GLY A 1 614 ? 24.143 1.849 -16.438 1.00 84.31 614 GLY A O 1
ATOM 4839 N N . PHE A 1 615 ? 22.778 3.045 -15.088 1.00 83.44 615 PHE A N 1
ATOM 4840 C CA . PHE A 1 615 ? 23.665 3.142 -13.931 1.00 83.44 615 PHE A CA 1
ATOM 4841 C C . PHE A 1 615 ? 23.299 2.056 -12.918 1.00 83.44 615 PHE A C 1
ATOM 4843 O O . PHE A 1 615 ? 22.113 1.800 -12.710 1.00 83.44 615 PHE A O 1
ATOM 4850 N N . ASP A 1 616 ? 24.310 1.372 -12.373 1.00 79.75 616 ASP A N 1
ATOM 4851 C CA . ASP A 1 616 ? 24.168 0.173 -11.527 1.00 79.75 616 ASP A CA 1
ATOM 4852 C C . ASP A 1 616 ? 23.130 -0.836 -12.078 1.00 79.75 616 ASP A C 1
ATOM 4854 O O . ASP A 1 616 ? 22.303 -1.401 -11.360 1.00 79.75 616 ASP A O 1
ATOM 4858 N N . ALA A 1 617 ? 23.172 -1.045 -13.398 1.00 81.75 617 ALA A N 1
ATOM 4859 C CA . ALA A 1 617 ? 22.177 -1.775 -14.178 1.00 81.75 617 ALA A CA 1
ATOM 4860 C C . ALA A 1 617 ? 22.772 -3.031 -14.826 1.00 81.75 617 ALA A C 1
ATOM 4862 O O . ALA A 1 617 ? 23.974 -3.115 -15.098 1.00 81.75 617 ALA A O 1
ATOM 4863 N N . ARG A 1 618 ? 21.929 -4.031 -15.110 1.00 85.88 618 ARG A N 1
ATOM 4864 C CA . ARG A 1 618 ? 22.375 -5.223 -15.841 1.00 85.88 618 ARG A CA 1
ATOM 4865 C C . ARG A 1 618 ? 22.457 -4.926 -17.332 1.00 85.88 618 ARG A C 1
ATOM 4867 O O . ARG A 1 618 ? 21.563 -4.297 -17.897 1.00 85.88 618 ARG A O 1
ATOM 4874 N N . LEU A 1 619 ? 23.496 -5.421 -17.997 1.00 88.25 619 LEU A N 1
ATOM 4875 C CA . LEU A 1 619 ? 23.694 -5.157 -19.426 1.00 88.25 619 LEU A CA 1
ATOM 4876 C C . LEU A 1 619 ? 22.519 -5.617 -20.330 1.00 88.25 619 LEU A C 1
ATOM 4878 O O . LEU A 1 619 ? 22.152 -4.855 -21.228 1.00 88.25 619 LEU A O 1
ATOM 4882 N N . PRO A 1 620 ? 21.851 -6.770 -20.090 1.00 87.81 620 PRO A N 1
ATOM 4883 C CA . PRO A 1 620 ? 20.648 -7.153 -20.835 1.00 87.81 620 PRO A CA 1
ATOM 4884 C C . PRO A 1 620 ? 19.453 -6.223 -20.591 1.00 87.81 620 PRO A C 1
ATOM 4886 O O . PRO A 1 620 ? 18.576 -6.120 -21.448 1.00 87.81 620 PRO A O 1
ATOM 4889 N N . ASP A 1 621 ? 19.409 -5.522 -19.454 1.00 83.38 621 ASP A N 1
ATOM 4890 C CA . ASP A 1 621 ? 18.330 -4.583 -19.146 1.00 83.38 621 ASP A CA 1
ATOM 4891 C C . ASP A 1 621 ? 18.484 -3.309 -19.973 1.00 83.38 621 ASP A C 1
ATOM 4893 O O . ASP A 1 621 ? 17.534 -2.896 -20.632 1.00 83.38 621 ASP A O 1
ATOM 4897 N N . VAL A 1 622 ? 19.700 -2.755 -20.023 1.00 88.50 622 VAL A N 1
ATOM 4898 C CA . VAL A 1 622 ? 20.043 -1.579 -20.842 1.00 88.50 622 VAL A CA 1
ATOM 4899 C C . VAL A 1 622 ? 19.904 -1.870 -22.337 1.00 88.50 622 VAL A C 1
ATOM 4901 O O . VAL A 1 622 ? 19.336 -1.054 -23.070 1.00 88.50 622 VAL A O 1
ATOM 4904 N N . PHE A 1 623 ? 20.356 -3.045 -22.786 1.00 89.19 623 PHE A N 1
ATOM 4905 C CA . PHE A 1 623 ? 20.155 -3.510 -24.160 1.00 89.19 623 PHE A CA 1
ATOM 4906 C C . PHE A 1 623 ? 18.661 -3.675 -24.478 1.00 89.19 623 PHE A C 1
ATOM 4908 O O . PHE A 1 623 ? 18.176 -3.148 -25.476 1.00 89.19 623 PHE A O 1
ATOM 4915 N N . GLY A 1 624 ? 17.900 -4.309 -23.580 1.00 84.94 624 GLY A N 1
ATOM 4916 C CA . GLY A 1 624 ? 16.455 -4.528 -23.688 1.00 84.94 624 GLY A CA 1
ATOM 4917 C C . GLY A 1 624 ? 15.570 -3.281 -23.542 1.00 84.94 624 GLY A C 1
ATOM 4918 O O . GLY A 1 624 ? 14.354 -3.428 -23.430 1.00 84.94 624 GLY A O 1
ATOM 4919 N N . VAL A 1 625 ? 16.137 -2.070 -23.536 1.00 84.06 625 VAL A N 1
ATOM 4920 C CA . VAL A 1 625 ? 15.406 -0.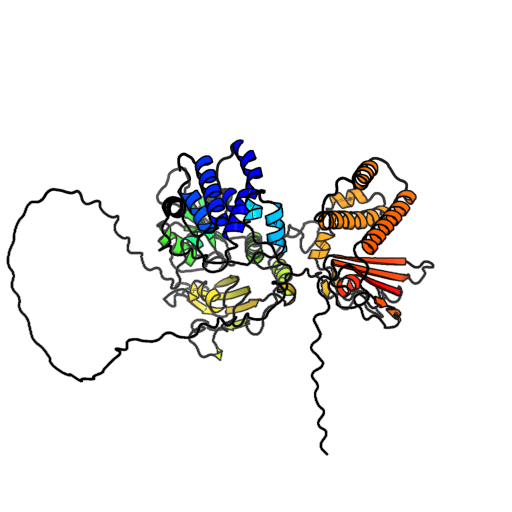803 -23.740 1.00 84.06 625 VAL A CA 1
ATOM 4921 C C . VAL A 1 625 ? 15.464 -0.356 -25.209 1.00 84.06 625 VAL A C 1
ATOM 4923 O O . VAL A 1 625 ? 14.552 0.328 -25.683 1.00 84.06 625 VAL A O 1
ATOM 4926 N N . LEU A 1 626 ? 16.485 -0.773 -25.969 1.00 84.94 626 LEU A N 1
ATOM 4927 C CA . LEU A 1 626 ? 16.630 -0.417 -27.381 1.00 84.94 626 LEU A CA 1
ATOM 4928 C C . LEU A 1 626 ? 15.490 -1.022 -28.208 1.00 84.94 626 LEU A C 1
ATOM 4930 O O . LEU A 1 626 ? 15.266 -2.233 -28.217 1.00 84.94 626 LEU A O 1
ATOM 4934 N N . SER A 1 627 ? 14.777 -0.168 -28.945 1.00 84.44 627 SER A N 1
ATOM 4935 C CA . SER A 1 627 ? 13.605 -0.536 -29.756 1.00 84.44 627 SER A CA 1
ATOM 4936 C C . SER A 1 627 ? 13.989 -1.200 -31.088 1.00 84.44 627 SER A C 1
ATOM 4938 O O . SER A 1 627 ? 13.505 -0.807 -32.148 1.00 84.44 627 SER A O 1
ATOM 4940 N N . VAL A 1 628 ? 14.872 -2.201 -31.033 1.00 84.62 628 VAL A N 1
ATOM 4941 C CA . VAL A 1 628 ? 15.388 -2.951 -32.190 1.00 84.62 628 VAL A CA 1
ATOM 4942 C C . VAL A 1 628 ? 15.025 -4.432 -32.136 1.00 84.62 628 VAL A C 1
ATOM 4944 O O . VAL A 1 628 ? 14.875 -4.978 -31.035 1.00 84.62 628 VAL A O 1
ATOM 4947 N N . PRO A 1 629 ? 14.867 -5.089 -33.303 1.00 80.00 629 PRO A N 1
ATOM 4948 C CA . PRO A 1 629 ? 14.757 -6.541 -33.395 1.00 80.00 629 PRO A CA 1
ATOM 4949 C C . PRO A 1 629 ? 15.859 -7.253 -32.601 1.00 80.00 629 PRO A C 1
ATOM 4951 O O . PRO A 1 629 ? 17.005 -6.810 -32.575 1.00 80.00 629 PRO A O 1
ATOM 4954 N N . GLY A 1 630 ? 15.497 -8.331 -31.904 1.00 76.75 630 GLY A N 1
ATOM 4955 C CA . GLY A 1 630 ? 16.412 -9.089 -31.040 1.00 76.75 630 GLY A CA 1
ATOM 4956 C C . GLY A 1 630 ? 16.781 -8.414 -29.707 1.00 76.75 630 GLY A C 1
ATOM 4957 O O . GLY A 1 630 ? 17.414 -9.058 -28.875 1.00 76.75 630 GLY A O 1
ATOM 4958 N N . ALA A 1 631 ? 16.361 -7.164 -29.472 1.00 83.31 631 ALA A N 1
ATOM 4959 C CA . ALA A 1 631 ? 16.411 -6.504 -28.167 1.00 83.31 631 ALA A CA 1
ATOM 4960 C C . ALA A 1 631 ? 14.994 -6.355 -27.591 1.00 83.31 631 ALA A C 1
ATOM 4962 O O . ALA A 1 631 ? 14.470 -7.296 -27.000 1.00 83.31 631 ALA A O 1
ATOM 4963 N N . ASN A 1 632 ? 14.354 -5.194 -27.778 1.00 86.25 632 ASN A N 1
ATOM 4964 C CA . ASN A 1 632 ? 12.998 -4.940 -27.293 1.00 86.25 632 ASN A CA 1
ATOM 4965 C C . ASN A 1 632 ? 11.920 -4.960 -28.388 1.00 86.25 632 ASN A C 1
ATOM 4967 O O . ASN A 1 632 ? 10.740 -5.009 -28.062 1.00 86.25 632 ASN A O 1
ATOM 4971 N N . ALA A 1 633 ? 12.259 -4.903 -29.678 1.00 87.19 633 ALA A N 1
ATOM 4972 C CA . ALA A 1 633 ? 11.244 -4.973 -30.729 1.00 87.19 633 ALA A CA 1
ATOM 4973 C C . ALA A 1 633 ? 10.922 -6.432 -31.087 1.00 87.19 633 ALA A C 1
ATOM 4975 O O . ALA A 1 633 ? 11.826 -7.243 -31.298 1.00 87.19 633 ALA A O 1
ATOM 4976 N N . LYS A 1 634 ? 9.630 -6.762 -31.204 1.00 86.62 634 LYS A N 1
ATOM 4977 C CA . LYS A 1 634 ? 9.176 -8.082 -31.652 1.00 86.62 634 LYS A CA 1
ATOM 4978 C C . LYS A 1 634 ? 9.640 -8.336 -33.082 1.00 86.62 634 LYS A C 1
ATOM 4980 O O . LYS A 1 634 ? 9.349 -7.554 -33.995 1.00 86.62 634 LYS A O 1
ATOM 4985 N N . GLU A 1 635 ? 10.322 -9.456 -33.271 1.00 84.44 635 GLU A N 1
ATOM 4986 C CA . GLU A 1 635 ? 10.729 -9.943 -34.583 1.00 84.44 635 GLU A CA 1
ATOM 4987 C C . GLU A 1 635 ? 9.496 -10.250 -35.451 1.00 84.44 635 GLU A C 1
ATOM 4989 O O . GLU A 1 635 ? 8.457 -10.690 -34.958 1.00 84.44 635 GLU A O 1
ATOM 4994 N N . GLY A 1 636 ? 9.573 -9.941 -36.748 1.00 84.06 636 GLY A N 1
ATOM 4995 C CA . GLY A 1 636 ? 8.483 -10.171 -37.704 1.00 84.06 636 GLY A CA 1
ATOM 4996 C C . GLY A 1 636 ? 7.236 -9.284 -37.547 1.00 84.06 636 GLY A C 1
ATOM 4997 O O . GLY A 1 636 ? 6.357 -9.333 -38.409 1.00 84.06 636 GLY A O 1
ATOM 4998 N N . HIS A 1 637 ? 7.130 -8.442 -36.512 1.00 88.69 637 HIS A N 1
ATOM 4999 C CA . HIS A 1 637 ? 5.960 -7.582 -36.340 1.00 88.69 637 HIS A CA 1
ATOM 5000 C C . HIS A 1 637 ? 5.856 -6.523 -37.459 1.00 88.69 637 HIS A C 1
ATOM 5002 O O . HIS A 1 637 ? 6.835 -5.915 -37.899 1.00 88.69 637 HIS A O 1
ATOM 5008 N N . ASN A 1 638 ? 4.631 -6.255 -37.921 1.00 88.06 638 ASN A N 1
ATOM 5009 C CA . ASN A 1 638 ? 4.366 -5.431 -39.110 1.00 88.06 638 ASN A CA 1
ATOM 5010 C C . ASN A 1 638 ? 4.953 -4.010 -39.041 1.00 88.06 638 ASN A C 1
ATOM 5012 O O . ASN A 1 638 ? 5.263 -3.428 -40.080 1.00 88.06 638 ASN A O 1
ATOM 5016 N N . LYS A 1 639 ? 5.097 -3.460 -37.826 1.00 85.44 639 LYS A N 1
ATOM 5017 C CA . LYS A 1 639 ? 5.674 -2.131 -37.561 1.00 85.44 639 LYS A CA 1
ATOM 5018 C C . LYS A 1 639 ? 7.190 -2.144 -37.302 1.00 85.44 639 LYS A C 1
ATOM 5020 O O . LYS A 1 639 ? 7.748 -1.072 -37.138 1.00 85.44 639 LYS A O 1
ATOM 5025 N N . THR A 1 640 ? 7.853 -3.300 -37.241 1.00 86.56 640 THR A N 1
ATOM 5026 C CA . THR A 1 640 ? 9.293 -3.424 -36.909 1.00 86.56 640 THR A CA 1
ATOM 5027 C C . THR A 1 640 ? 10.102 -4.074 -38.028 1.00 86.56 640 THR A C 1
ATOM 5029 O O . THR A 1 640 ? 11.278 -3.772 -38.160 1.00 86.56 640 THR A O 1
ATOM 5032 N N . LYS A 1 641 ? 9.463 -4.862 -38.908 1.00 87.88 641 LYS A N 1
ATOM 5033 C CA . LYS A 1 641 ? 10.068 -5.529 -40.085 1.00 87.88 641 LYS A CA 1
ATOM 5034 C C . LYS A 1 641 ? 10.887 -4.641 -41.040 1.00 87.88 641 LYS A C 1
ATOM 5036 O O . LYS A 1 641 ? 11.584 -5.161 -41.901 1.00 87.88 641 LYS A O 1
ATOM 5041 N N . HIS A 1 642 ? 10.727 -3.324 -40.938 1.00 89.31 642 HIS A N 1
ATOM 5042 C CA . HIS A 1 642 ? 11.397 -2.324 -41.764 1.00 89.31 642 HIS A CA 1
ATOM 5043 C C . HIS A 1 642 ? 12.670 -1.767 -41.094 1.00 89.31 642 HIS A C 1
ATOM 5045 O O . HIS A 1 642 ? 13.320 -0.891 -41.650 1.00 89.31 642 HIS A O 1
ATOM 5051 N N . ILE A 1 643 ? 13.022 -2.251 -39.899 1.00 89.81 643 ILE A N 1
ATOM 5052 C CA . ILE A 1 643 ? 14.243 -1.908 -39.167 1.00 89.81 643 ILE A CA 1
ATOM 5053 C C . ILE A 1 643 ? 15.184 -3.111 -39.261 1.00 89.81 643 ILE A C 1
ATOM 5055 O O . ILE A 1 643 ? 14.823 -4.207 -38.843 1.00 89.81 643 ILE A O 1
ATOM 5059 N N . GLN A 1 644 ? 16.378 -2.900 -39.809 1.00 90.31 644 GLN A N 1
ATOM 5060 C CA . GLN A 1 644 ? 17.471 -3.876 -39.848 1.00 90.31 644 GLN A CA 1
ATOM 5061 C C . GLN A 1 644 ? 18.525 -3.479 -38.816 1.00 90.31 644 GLN A C 1
ATOM 5063 O O . GLN A 1 644 ? 18.975 -2.330 -38.817 1.00 90.31 644 GLN A O 1
ATOM 5068 N N . THR A 1 645 ? 18.943 -4.404 -37.956 1.00 91.62 645 THR A N 1
ATOM 5069 C CA . THR A 1 645 ? 19.935 -4.157 -36.903 1.00 91.62 645 THR A CA 1
ATOM 5070 C C . THR A 1 645 ? 21.262 -4.772 -37.310 1.00 91.62 645 THR A C 1
ATOM 5072 O O . THR A 1 645 ? 21.490 -5.976 -37.182 1.00 91.62 645 THR A O 1
ATOM 5075 N N . LYS A 1 646 ? 22.165 -3.936 -37.826 1.00 91.06 646 LYS A N 1
ATOM 5076 C CA . LYS A 1 646 ? 23.414 -4.414 -38.419 1.00 91.06 646 LYS A CA 1
ATOM 5077 C C . LYS A 1 646 ? 24.401 -4.938 -37.396 1.00 91.06 646 LYS A C 1
ATOM 5079 O O . LYS A 1 646 ? 25.013 -5.969 -37.632 1.00 91.06 646 LYS A O 1
ATOM 5084 N N . MET A 1 647 ? 24.621 -4.187 -36.326 1.00 94.06 647 MET A N 1
ATOM 5085 C CA . MET A 1 647 ? 25.612 -4.497 -35.302 1.00 94.06 647 MET A CA 1
ATOM 5086 C C . MET A 1 647 ? 25.223 -3.766 -34.028 1.00 94.06 647 MET A C 1
ATOM 5088 O O . MET A 1 647 ? 24.873 -2.588 -34.083 1.00 94.06 647 MET A O 1
ATOM 5092 N N . CYS A 1 648 ? 25.338 -4.449 -32.899 1.00 95.31 648 CYS A N 1
ATOM 5093 C CA . CYS A 1 648 ? 25.224 -3.856 -31.581 1.00 95.31 648 CYS A CA 1
ATOM 5094 C C . CYS A 1 648 ? 26.502 -4.093 -30.779 1.00 95.31 648 CYS A C 1
ATOM 5096 O O . CYS A 1 648 ? 27.074 -5.182 -30.812 1.00 95.31 648 CYS A O 1
ATOM 5098 N N . TYR A 1 649 ? 26.920 -3.081 -30.033 1.00 95.19 649 TYR A N 1
ATOM 5099 C CA . TYR A 1 649 ? 27.919 -3.160 -28.981 1.00 95.19 649 TYR A CA 1
ATOM 5100 C C . TYR A 1 649 ? 27.212 -3.015 -27.634 1.00 95.19 649 TYR A C 1
ATOM 5102 O O . TYR A 1 649 ? 26.426 -2.092 -27.444 1.00 95.19 649 TYR A O 1
ATOM 5110 N N . ALA A 1 650 ? 27.491 -3.915 -26.699 1.00 94.88 650 ALA A N 1
ATOM 5111 C CA . ALA A 1 650 ? 27.010 -3.842 -25.329 1.00 94.88 650 ALA A CA 1
ATOM 5112 C C . ALA A 1 650 ? 28.230 -3.876 -24.395 1.00 94.88 650 ALA A C 1
ATOM 5114 O O . ALA A 1 650 ? 28.899 -4.904 -24.287 1.00 94.88 650 ALA A O 1
ATOM 5115 N N . GLY A 1 651 ? 28.547 -2.739 -23.776 1.00 95.06 651 GLY A N 1
ATOM 5116 C CA . GLY A 1 651 ? 29.698 -2.523 -22.901 1.00 95.06 651 GLY A CA 1
ATOM 5117 C C . GLY A 1 651 ? 29.319 -2.502 -21.420 1.00 95.06 651 GLY A C 1
ATOM 5118 O O . GLY A 1 651 ? 28.400 -1.791 -21.015 1.00 95.06 651 GLY A O 1
ATOM 5119 N N . CYS A 1 652 ? 30.053 -3.253 -20.600 1.00 95.00 652 CYS A N 1
ATOM 5120 C CA . CYS A 1 652 ? 29.934 -3.242 -19.143 1.00 95.00 652 CYS A CA 1
ATOM 5121 C C . CYS A 1 652 ? 31.127 -2.503 -18.529 1.00 95.00 652 CYS A C 1
ATOM 5123 O O . CYS A 1 652 ? 32.244 -3.021 -18.516 1.00 95.00 652 CYS A O 1
ATOM 5125 N N . HIS A 1 653 ? 30.903 -1.293 -18.024 1.00 93.44 653 HIS A N 1
ATOM 5126 C CA . HIS A 1 653 ? 31.939 -0.444 -17.443 1.00 93.44 653 HIS A CA 1
ATOM 5127 C C . HIS A 1 653 ? 31.859 -0.509 -15.911 1.00 93.44 653 HIS A C 1
ATOM 5129 O O . HIS A 1 653 ? 30.872 -0.078 -15.312 1.00 93.44 653 HIS A O 1
ATOM 5135 N N . GLY A 1 654 ? 32.896 -1.077 -15.285 1.00 88.75 654 GLY A N 1
ATOM 5136 C CA . GLY A 1 654 ? 32.967 -1.307 -13.838 1.00 88.75 654 GLY A CA 1
ATOM 5137 C C . GLY A 1 654 ? 31.952 -2.342 -13.340 1.00 88.75 654 GLY A C 1
ATOM 5138 O O . GLY A 1 654 ? 30.847 -1.987 -12.941 1.00 88.75 654 GLY A O 1
ATOM 5139 N N . ILE A 1 655 ? 32.318 -3.626 -13.336 1.00 87.69 655 ILE A N 1
ATOM 5140 C CA . ILE A 1 655 ? 31.461 -4.696 -12.798 1.00 87.69 655 ILE A CA 1
ATOM 5141 C C . ILE A 1 655 ? 31.224 -4.471 -11.295 1.00 87.69 655 ILE A C 1
ATOM 5143 O O . ILE A 1 655 ? 32.175 -4.352 -10.526 1.00 87.69 655 ILE A O 1
ATOM 5147 N N . VAL A 1 656 ? 29.955 -4.452 -10.880 1.00 80.44 656 VAL A N 1
ATOM 5148 C CA . VAL A 1 656 ? 29.539 -4.348 -9.466 1.00 80.44 656 VAL A CA 1
ATOM 5149 C C . VAL A 1 656 ? 29.396 -5.734 -8.838 1.00 80.44 656 VAL A C 1
ATOM 5151 O O . VAL A 1 656 ? 29.714 -5.931 -7.669 1.00 80.44 656 VAL A O 1
ATOM 5154 N N . SER A 1 657 ? 28.950 -6.712 -9.626 1.00 69.06 657 SER A N 1
ATOM 5155 C CA . SER A 1 657 ? 28.921 -8.119 -9.239 1.00 69.06 657 SER A CA 1
ATOM 5156 C C . SER A 1 657 ? 29.206 -8.977 -10.477 1.00 69.06 657 SER A C 1
ATOM 5158 O O . SER A 1 657 ? 28.466 -8.854 -11.466 1.00 69.06 657 SER A O 1
ATOM 5160 N N . PRO A 1 658 ? 30.276 -9.801 -10.486 1.00 56.94 658 PRO A N 1
ATOM 5161 C CA . PRO A 1 658 ? 30.481 -10.778 -11.550 1.00 56.94 658 PRO A CA 1
ATOM 5162 C C . PRO A 1 658 ? 29.314 -11.772 -11.560 1.00 56.94 658 PRO A C 1
ATOM 5164 O O . PRO A 1 658 ? 28.548 -11.845 -10.597 1.00 56.94 658 PRO A O 1
ATOM 5167 N N . LYS A 1 659 ? 29.152 -12.523 -12.660 1.00 55.88 659 LYS A N 1
ATOM 5168 C CA . LYS A 1 659 ? 28.056 -13.498 -12.812 1.00 55.88 659 LYS 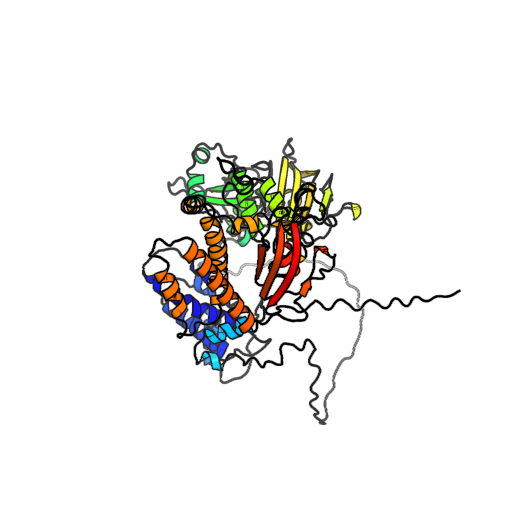A CA 1
ATOM 5169 C C . LYS A 1 659 ? 27.852 -14.287 -11.509 1.00 55.88 659 LYS A C 1
ATOM 5171 O O . LYS A 1 659 ? 28.846 -14.820 -11.006 1.00 55.88 659 LYS A O 1
ATOM 5176 N N . PRO A 1 660 ? 26.610 -14.439 -11.000 1.00 53.22 660 PRO A N 1
ATOM 5177 C CA . PRO A 1 660 ? 26.359 -15.484 -10.019 1.00 53.22 660 PRO A CA 1
ATOM 5178 C C . PRO A 1 660 ? 26.867 -16.778 -10.648 1.00 53.22 660 PRO A C 1
ATOM 5180 O O . PRO A 1 660 ? 26.490 -17.089 -11.782 1.00 53.22 660 PRO A O 1
ATOM 5183 N N . VAL A 1 661 ? 27.801 -17.451 -9.970 1.00 43.78 661 VAL A N 1
ATOM 5184 C CA . VAL A 1 661 ? 28.417 -18.674 -10.484 1.00 43.78 661 VAL A CA 1
ATOM 5185 C C . VAL A 1 661 ? 27.275 -19.644 -10.723 1.00 43.78 661 VAL A C 1
ATOM 5187 O O . VAL A 1 661 ? 26.667 -20.126 -9.770 1.00 43.78 661 VAL A O 1
ATOM 5190 N N . SER A 1 662 ? 26.943 -19.863 -11.996 1.00 49.00 662 SER A N 1
ATOM 5191 C CA . SER A 1 662 ? 25.929 -20.831 -12.384 1.00 49.00 662 SER A CA 1
ATOM 5192 C C . SER A 1 662 ? 26.355 -22.153 -11.777 1.00 49.00 662 SER A C 1
ATOM 5194 O O . SER A 1 662 ? 27.460 -22.618 -12.082 1.00 49.00 662 SER A O 1
ATOM 5196 N N . GLU A 1 663 ? 25.519 -22.694 -10.890 1.00 43.38 663 GLU A N 1
ATOM 5197 C CA . GLU A 1 663 ? 25.767 -23.965 -10.220 1.00 43.38 663 GLU A CA 1
ATOM 5198 C C . GLU A 1 663 ? 26.253 -24.974 -11.262 1.00 43.38 663 GLU A C 1
ATOM 5200 O O . GLU A 1 663 ? 25.691 -25.043 -12.363 1.00 43.38 663 GLU A O 1
ATOM 5205 N N . LEU A 1 664 ? 27.348 -25.685 -10.954 1.00 36.97 664 LEU A N 1
ATOM 5206 C CA . LEU A 1 664 ? 27.921 -26.662 -11.881 1.00 36.97 664 LEU A CA 1
ATOM 5207 C C . LEU A 1 664 ? 26.787 -27.551 -12.407 1.00 36.97 664 LEU A C 1
ATOM 5209 O O . LEU A 1 664 ? 25.993 -28.016 -11.584 1.00 36.97 664 LEU A O 1
ATOM 5213 N N . PRO A 1 665 ? 26.711 -27.818 -13.728 1.00 43.00 665 PRO A N 1
ATOM 5214 C CA . PRO A 1 665 ? 25.709 -28.730 -14.253 1.00 43.00 665 PRO A CA 1
ATOM 5215 C C . PRO A 1 665 ? 25.830 -30.041 -13.484 1.00 43.00 665 PRO A C 1
ATOM 5217 O O . PRO A 1 665 ? 26.886 -30.681 -13.498 1.00 43.00 665 PRO A O 1
ATOM 5220 N N . SER A 1 666 ? 24.771 -30.388 -12.751 1.00 38.44 666 SER A N 1
ATOM 5221 C CA . SER A 1 666 ? 24.751 -31.578 -11.917 1.00 38.44 666 SER A CA 1
ATOM 5222 C C . SER A 1 666 ? 25.035 -32.774 -12.813 1.00 38.44 666 SER A C 1
ATOM 5224 O O . SER A 1 666 ? 24.336 -33.019 -13.795 1.00 38.44 666 SER A O 1
ATOM 5226 N N . SER A 1 667 ? 26.114 -33.495 -12.513 1.00 38.22 667 SER A N 1
ATOM 5227 C CA . SER A 1 667 ? 26.527 -34.649 -13.298 1.00 38.22 667 SER A CA 1
ATOM 5228 C C . SER A 1 667 ? 25.540 -35.793 -13.071 1.00 38.22 667 SER A C 1
ATOM 5230 O O . SER A 1 667 ? 25.772 -36.672 -12.240 1.00 38.22 667 SER A O 1
ATOM 5232 N N . THR A 1 668 ? 24.423 -35.778 -13.796 1.00 38.06 668 THR A N 1
ATOM 5233 C CA . THR A 1 668 ? 23.543 -36.933 -13.943 1.00 38.06 668 THR A CA 1
ATOM 5234 C C . THR A 1 668 ? 24.286 -37.976 -14.759 1.00 38.06 668 THR A C 1
ATOM 5236 O O . THR A 1 668 ? 24.269 -37.957 -15.989 1.00 38.06 668 THR A O 1
ATOM 5239 N N . THR A 1 669 ? 24.983 -38.864 -14.054 1.00 40.75 669 THR A N 1
ATOM 5240 C CA . THR A 1 669 ? 25.561 -40.077 -14.621 1.00 40.75 669 THR A CA 1
ATOM 5241 C C . THR A 1 669 ? 24.427 -40.903 -15.217 1.00 40.75 669 THR A C 1
ATOM 5243 O O . THR A 1 669 ? 23.607 -41.458 -14.488 1.00 40.75 669 THR A O 1
ATOM 5246 N N . GLU A 1 670 ? 24.351 -40.949 -16.543 1.00 40.22 670 GLU A N 1
ATOM 5247 C CA . GLU A 1 670 ? 23.365 -41.753 -17.258 1.00 40.22 670 GLU A CA 1
ATOM 5248 C C . GLU A 1 670 ? 23.810 -43.224 -17.213 1.00 40.22 670 GLU A C 1
ATOM 5250 O O . GLU A 1 670 ? 24.572 -43.703 -18.053 1.00 40.22 670 GLU A O 1
ATOM 5255 N N . GLU A 1 671 ? 23.400 -43.931 -16.158 1.00 47.47 671 GLU A N 1
ATOM 5256 C CA . GLU A 1 671 ? 23.743 -45.337 -15.942 1.00 47.47 671 GLU A CA 1
ATOM 5257 C C . GLU A 1 671 ? 22.901 -46.232 -16.867 1.00 47.47 671 GLU A C 1
ATOM 5259 O O . GLU A 1 671 ? 21.818 -46.705 -16.522 1.00 47.47 671 GLU A O 1
ATOM 5264 N N . GLN A 1 672 ? 23.401 -46.444 -18.087 1.00 54.72 672 GLN A N 1
ATOM 5265 C CA . GLN A 1 672 ? 22.858 -47.445 -19.002 1.00 54.72 672 GLN A CA 1
ATOM 5266 C C . GLN A 1 672 ? 23.132 -48.856 -18.466 1.00 54.72 672 GLN A C 1
ATOM 5268 O O . GLN A 1 672 ? 24.283 -49.293 -18.410 1.00 54.72 672 GLN A O 1
ATOM 5273 N N . HIS A 1 673 ? 22.067 -49.603 -18.179 1.00 41.38 673 HIS A N 1
ATOM 5274 C CA . HIS A 1 673 ? 22.108 -51.061 -18.076 1.00 41.38 673 HIS A CA 1
ATOM 5275 C C . HIS A 1 673 ? 21.108 -51.708 -19.062 1.00 41.38 673 HIS A C 1
ATOM 5277 O O . HIS A 1 673 ? 20.118 -51.064 -19.415 1.00 41.38 673 HIS A O 1
ATOM 5283 N N . PRO A 1 674 ? 21.423 -52.917 -19.576 1.00 53.97 674 PRO A N 1
ATOM 5284 C CA . PRO A 1 674 ? 20.831 -53.488 -20.794 1.00 53.97 674 PRO A CA 1
ATOM 5285 C C . PRO A 1 674 ? 19.471 -54.179 -20.607 1.00 53.97 674 PRO A C 1
ATOM 5287 O O . PRO A 1 674 ? 19.193 -54.661 -19.486 1.00 53.97 674 PRO A O 1
#